Protein AF-A0A0P8WB10-F1 (afdb_monomer)

Mean predicted aligned error: 18.93 Å

Radius of gyration: 58.61 Å; Cα contacts (8 Å, |Δi|>4): 1096; chains: 1; bounding box: 105×63×207 Å

Structure (mmCIF, N/CA/C/O backbone):
data_AF-A0A0P8WB10-F1
#
_entry.id   AF-A0A0P8WB10-F1
#
loop_
_atom_site.group_PDB
_atom_site.id
_atom_site.type_symbol
_atom_site.label_atom_id
_atom_site.label_alt_id
_atom_site.label_comp_id
_atom_site.label_asym_id
_atom_site.label_entity_id
_atom_site.label_seq_id
_atom_site.pdbx_PDB_ins_code
_atom_site.Cartn_x
_atom_site.Cartn_y
_atom_site.Cartn_z
_atom_site.occupancy
_atom_site.B_iso_or_equiv
_atom_site.auth_seq_id
_atom_site.auth_comp_id
_atom_site.auth_asym_id
_atom_site.auth_atom_id
_atom_site.pdbx_PDB_model_num
ATOM 1 N N . MET A 1 1 ? 59.483 32.846 -120.858 1.00 85.56 1 MET A N 1
ATOM 2 C CA . MET A 1 1 ? 60.075 32.693 -119.509 1.00 85.56 1 MET A CA 1
ATOM 3 C C . MET A 1 1 ? 59.215 31.751 -118.687 1.00 85.56 1 MET A C 1
ATOM 5 O O . MET A 1 1 ? 58.001 31.918 -118.678 1.00 85.56 1 MET A O 1
ATOM 9 N N . GLN A 1 2 ? 59.822 30.761 -118.034 1.00 88.12 2 GLN A N 1
ATOM 10 C CA . GLN A 1 2 ? 59.150 29.814 -117.138 1.00 88.12 2 GLN A CA 1
ATOM 11 C C . GLN A 1 2 ? 59.311 30.225 -115.673 1.00 88.12 2 GLN A C 1
ATOM 13 O O . GLN A 1 2 ? 60.163 31.043 -115.342 1.00 88.12 2 GLN A O 1
ATOM 18 N N . THR A 1 3 ? 58.53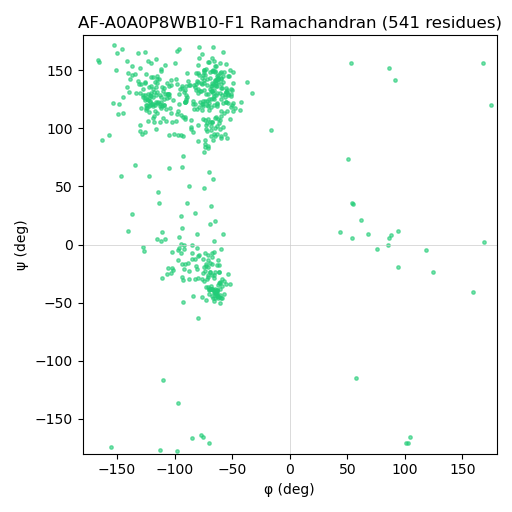5 29.619 -114.777 1.00 92.06 3 THR A N 1
ATOM 19 C CA . THR A 1 3 ? 58.682 29.778 -113.325 1.00 92.06 3 THR A CA 1
ATOM 20 C C . THR A 1 3 ? 59.005 28.441 -112.662 1.00 92.06 3 THR A C 1
ATOM 22 O O . THR A 1 3 ?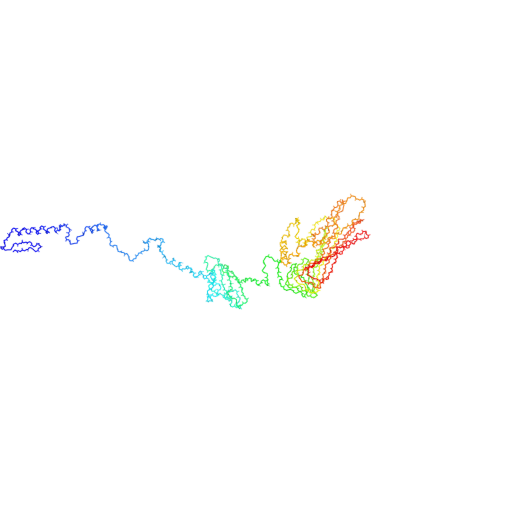 58.500 27.396 -113.074 1.00 92.06 3 THR A O 1
ATOM 25 N N . THR A 1 4 ? 59.833 28.443 -111.616 1.00 92.81 4 THR A N 1
ATOM 26 C CA . THR A 1 4 ? 60.085 27.232 -110.814 1.00 92.81 4 THR A CA 1
ATOM 27 C C . THR A 1 4 ? 58.832 26.800 -110.044 1.00 92.81 4 THR A C 1
ATOM 29 O O . THR A 1 4 ? 58.030 27.632 -109.633 1.00 92.81 4 THR A O 1
ATOM 32 N N . GLY A 1 5 ? 58.665 25.494 -109.811 1.00 91.81 5 GLY A N 1
ATOM 33 C CA . GLY A 1 5 ? 57.441 24.955 -109.200 1.00 91.81 5 GLY A CA 1
ATOM 34 C C . GLY A 1 5 ? 57.245 25.272 -107.712 1.00 91.81 5 GLY A C 1
ATOM 35 O O . GLY A 1 5 ? 56.110 25.308 -107.257 1.00 91.81 5 GLY A O 1
ATOM 36 N N . ASN A 1 6 ? 58.323 25.512 -106.954 1.00 89.81 6 ASN A N 1
ATOM 37 C CA . ASN A 1 6 ? 58.229 25.731 -105.503 1.00 89.81 6 ASN A CA 1
ATOM 38 C C . ASN A 1 6 ? 58.098 27.210 -105.132 1.00 89.81 6 ASN A C 1
ATOM 40 O O . ASN A 1 6 ? 57.243 27.562 -104.332 1.00 89.81 6 ASN A O 1
ATOM 44 N N . LEU A 1 7 ? 58.974 28.055 -105.683 1.00 92.38 7 LEU A N 1
ATOM 45 C CA . LEU A 1 7 ? 59.077 29.470 -105.311 1.00 92.38 7 LEU A CA 1
ATOM 46 C C . LEU A 1 7 ? 58.699 30.405 -106.467 1.00 92.38 7 LEU A C 1
ATOM 48 O O . LEU A 1 7 ? 58.862 31.608 -106.353 1.00 92.38 7 LEU A O 1
ATOM 52 N N . GLY A 1 8 ? 58.248 29.882 -107.612 1.00 91.75 8 GLY A N 1
ATOM 53 C CA . GLY A 1 8 ? 57.835 30.724 -108.738 1.00 91.75 8 GLY A CA 1
ATOM 54 C C . GLY A 1 8 ? 58.970 31.498 -109.417 1.00 91.75 8 GLY A C 1
ATOM 55 O O . GLY A 1 8 ? 58.693 32.327 -110.273 1.00 91.75 8 GLY A O 1
ATOM 56 N N . LEU A 1 9 ? 60.236 31.223 -109.078 1.00 93.69 9 LEU A N 1
ATOM 57 C CA . LEU A 1 9 ? 61.391 31.950 -109.617 1.00 93.69 9 LEU A CA 1
ATOM 58 C C . LEU A 1 9 ? 61.418 31.906 -111.147 1.00 93.69 9 LEU A C 1
ATOM 60 O O . LEU A 1 9 ? 61.344 30.822 -111.733 1.00 93.69 9 LEU A O 1
ATOM 64 N N . LYS A 1 10 ? 61.569 33.069 -111.773 1.00 92.75 10 LYS A N 1
ATOM 65 C CA . LYS A 1 10 ? 61.743 33.268 -113.207 1.00 92.75 10 LYS A CA 1
ATOM 66 C C . LYS A 1 10 ? 62.971 32.510 -113.712 1.00 92.75 10 LYS A C 1
ATOM 68 O O . LYS A 1 10 ? 64.093 32.731 -113.264 1.00 92.75 10 LYS A O 1
ATOM 73 N N . LYS A 1 11 ? 62.767 31.612 -114.667 1.00 90.69 11 LYS A N 1
ATOM 74 C CA . LYS A 1 11 ? 63.802 30.823 -115.332 1.00 90.69 11 LYS A CA 1
ATOM 75 C C . LYS A 1 11 ? 63.650 30.994 -116.849 1.00 90.69 11 LYS A C 1
ATOM 77 O O . LYS A 1 11 ? 62.553 30.769 -117.362 1.00 90.69 11 LYS A O 1
ATOM 82 N N . PRO A 1 12 ? 64.705 31.374 -117.585 1.00 89.19 12 PRO A N 1
ATOM 83 C CA . PRO A 1 12 ? 64.627 31.502 -119.040 1.00 89.19 12 PRO A CA 1
ATOM 84 C C . PRO A 1 12 ? 64.323 30.155 -119.715 1.00 89.19 12 PRO A C 1
ATOM 86 O O . PRO A 1 12 ? 64.797 29.107 -119.265 1.00 89.19 12 PRO A O 1
ATOM 89 N N . GLU A 1 13 ? 63.561 30.189 -120.809 1.00 87.12 13 GLU A N 1
ATOM 90 C CA . GLU A 1 13 ? 63.283 29.056 -121.691 1.00 87.12 13 GLU A CA 1
ATOM 91 C C . GLU A 1 13 ? 63.702 29.377 -123.134 1.00 87.12 13 GLU A C 1
ATOM 93 O O . GLU A 1 13 ? 63.339 30.404 -123.704 1.00 87.12 13 GLU A O 1
ATOM 98 N N . GLY A 1 14 ? 64.476 28.477 -123.747 1.00 83.94 14 GLY A N 1
ATOM 99 C CA . GLY A 1 14 ? 64.899 28.614 -125.140 1.00 83.94 14 GLY A CA 1
ATOM 100 C C . GLY A 1 14 ? 65.653 29.920 -125.406 1.00 83.94 14 GLY A C 1
ATOM 101 O O . GLY A 1 14 ? 66.755 30.117 -124.901 1.00 83.94 14 GLY A O 1
ATOM 102 N N . THR A 1 15 ? 65.063 30.786 -126.230 1.00 82.50 15 THR A N 1
ATOM 103 C CA . THR A 1 15 ? 65.636 32.068 -126.673 1.00 82.50 15 THR A CA 1
ATOM 104 C C . THR A 1 15 ? 65.221 33.268 -125.812 1.00 82.50 15 THR A C 1
ATOM 106 O O . THR A 1 15 ? 65.377 34.406 -126.250 1.00 82.50 15 THR A O 1
ATOM 109 N N . ASP A 1 16 ? 64.658 33.048 -124.622 1.00 85.50 16 ASP A N 1
ATOM 110 C CA . ASP A 1 16 ? 64.296 34.134 -123.706 1.00 85.50 16 ASP A CA 1
ATOM 111 C C . ASP A 1 16 ? 65.517 34.979 -123.296 1.00 85.50 16 ASP A C 1
ATOM 113 O O . ASP A 1 16 ? 66.561 34.452 -122.905 1.00 85.50 16 ASP A O 1
ATOM 117 N N . ILE A 1 17 ? 65.365 36.305 -123.322 1.00 82.25 17 ILE A N 1
ATOM 118 C CA . ILE A 1 17 ? 66.371 37.250 -122.823 1.00 82.25 17 ILE A CA 1
ATOM 119 C C . ILE A 1 17 ? 66.174 37.406 -121.312 1.00 82.25 17 ILE A C 1
ATOM 121 O O . ILE A 1 17 ? 65.108 37.832 -120.878 1.00 82.25 17 ILE A O 1
ATOM 125 N N . VAL A 1 18 ? 67.201 37.082 -120.521 1.00 85.50 18 VAL A N 1
ATOM 126 C CA . VAL A 1 18 ? 67.229 37.361 -119.075 1.00 85.50 18 VAL A CA 1
ATOM 127 C C . VAL A 1 18 ? 67.630 38.816 -118.876 1.00 85.50 18 VAL A C 1
ATOM 129 O O . VAL A 1 18 ? 68.745 39.196 -119.248 1.00 85.50 18 VAL A O 1
ATOM 132 N N . ASN A 1 19 ? 66.747 39.630 -118.302 1.00 88.81 19 ASN A N 1
ATOM 133 C CA . ASN A 1 19 ? 67.096 40.988 -117.898 1.00 88.81 19 ASN A CA 1
ATOM 134 C C . ASN A 1 19 ? 67.474 41.030 -116.400 1.00 88.81 19 ASN A C 1
ATOM 136 O O . ASN A 1 19 ? 67.306 40.059 -115.662 1.00 88.81 19 ASN A O 1
ATOM 140 N N . ILE A 1 20 ? 68.050 42.149 -115.951 1.00 92.81 20 ILE A N 1
ATOM 141 C CA . ILE A 1 20 ? 68.477 42.309 -114.550 1.00 92.81 20 ILE A CA 1
ATOM 142 C C . ILE A 1 20 ? 67.292 42.315 -113.573 1.00 92.81 20 ILE A C 1
ATOM 144 O O . ILE A 1 20 ? 67.432 41.890 -112.431 1.00 92.81 20 ILE A O 1
ATOM 148 N N . GLU A 1 21 ? 66.125 42.761 -114.033 1.00 91.81 21 GLU A N 1
ATOM 149 C CA . GLU A 1 21 ? 64.896 42.810 -113.244 1.00 91.81 21 GLU A CA 1
ATOM 150 C C . GLU A 1 21 ? 64.421 41.394 -112.900 1.00 91.81 21 GLU A C 1
ATOM 152 O O . GLU A 1 21 ? 64.116 41.115 -111.748 1.00 91.81 21 GLU A O 1
ATOM 157 N N . ASP A 1 22 ? 64.523 40.449 -113.837 1.00 90.81 22 ASP A N 1
ATOM 158 C CA . ASP A 1 22 ? 64.185 39.044 -113.605 1.00 90.81 22 ASP A CA 1
ATOM 159 C C . ASP A 1 22 ? 65.056 38.390 -112.521 1.00 90.81 22 ASP A C 1
ATOM 161 O O . ASP A 1 22 ? 64.596 37.507 -111.794 1.00 90.81 22 ASP A O 1
ATOM 165 N N . ILE A 1 23 ? 66.320 38.809 -112.405 1.00 92.56 23 ILE A N 1
ATOM 166 C CA . ILE A 1 23 ? 67.236 38.327 -111.363 1.00 92.56 23 ILE A CA 1
ATOM 167 C C . ILE A 1 23 ? 66.901 38.970 -110.019 1.00 92.56 23 ILE A C 1
ATOM 169 O O . ILE A 1 23 ? 66.857 38.262 -109.014 1.00 92.56 23 ILE A O 1
ATOM 173 N N . ASN A 1 24 ? 66.663 40.282 -110.000 1.00 94.94 24 ASN A N 1
ATOM 174 C CA . ASN A 1 24 ? 66.313 40.997 -108.776 1.00 94.94 24 ASN A CA 1
ATOM 175 C C . ASN A 1 24 ? 64.998 40.465 -108.189 1.00 94.94 24 ASN A C 1
ATOM 177 O O . ASN A 1 24 ? 64.976 40.108 -107.016 1.00 94.94 24 ASN A O 1
ATOM 181 N N . ASP A 1 25 ? 63.973 40.260 -109.020 1.00 94.19 25 ASP A N 1
ATOM 182 C CA . ASP A 1 25 ? 62.696 39.666 -108.603 1.00 94.19 25 ASP A CA 1
ATOM 183 C C . ASP A 1 25 ? 62.894 38.283 -107.962 1.00 94.19 25 ASP A C 1
ATOM 185 O O . ASP A 1 25 ? 62.299 37.954 -106.935 1.00 94.19 25 ASP A O 1
ATOM 189 N N . ASN A 1 26 ? 63.759 37.450 -108.549 1.00 95.06 26 ASN A N 1
ATOM 190 C CA . ASN A 1 26 ? 64.074 36.139 -107.986 1.00 95.06 26 ASN A CA 1
ATOM 191 C C . ASN A 1 26 ? 64.793 36.235 -106.643 1.00 95.06 26 ASN A C 1
ATOM 193 O O . ASN A 1 26 ? 64.539 35.418 -105.756 1.00 95.06 26 ASN A O 1
ATOM 197 N N . MET A 1 27 ? 65.710 37.191 -106.507 1.00 95.88 27 MET A N 1
ATOM 198 C CA . MET A 1 27 ? 66.437 37.406 -105.262 1.00 95.88 27 MET A CA 1
ATOM 199 C C . MET A 1 27 ? 65.517 37.926 -104.160 1.00 95.88 27 MET A C 1
ATOM 201 O O . MET A 1 27 ? 65.624 37.438 -103.038 1.00 95.88 27 MET A O 1
ATOM 205 N N . ASP A 1 28 ? 64.565 38.799 -104.483 1.00 95.56 28 ASP A N 1
ATOM 206 C CA . ASP A 1 28 ? 63.560 39.296 -103.537 1.00 95.56 28 ASP A CA 1
ATOM 207 C C . ASP A 1 28 ? 62.629 38.171 -103.054 1.00 95.56 28 ASP A C 1
ATOM 209 O O . ASP A 1 28 ? 62.321 38.060 -101.860 1.00 95.56 28 ASP A O 1
ATOM 213 N N . ILE A 1 29 ? 62.221 37.274 -103.963 1.00 95.31 29 ILE A N 1
ATOM 214 C CA . ILE A 1 29 ? 61.457 36.071 -103.598 1.00 95.31 29 ILE A CA 1
ATOM 215 C C . ILE A 1 29 ? 62.288 35.170 -102.678 1.00 95.31 29 ILE A C 1
ATOM 217 O O . ILE A 1 29 ? 61.784 34.683 -101.665 1.00 95.31 29 ILE A O 1
ATOM 221 N N . LEU A 1 30 ? 63.559 34.932 -103.009 1.00 94.12 30 LEU A N 1
ATOM 222 C CA . LEU A 1 30 ? 64.438 34.097 -102.191 1.00 94.12 30 LEU A CA 1
ATOM 223 C C . LEU A 1 30 ? 64.662 34.693 -100.795 1.00 94.12 30 LEU A C 1
ATOM 225 O O . LEU A 1 30 ? 64.560 33.955 -99.814 1.00 94.12 30 LEU A O 1
ATOM 229 N N . ASP A 1 31 ? 64.905 35.999 -100.697 1.00 94.69 31 ASP A N 1
ATOM 230 C CA . ASP A 1 31 ? 65.092 36.709 -99.425 1.00 94.69 31 ASP A CA 1
ATOM 231 C C . ASP A 1 31 ? 63.832 36.647 -98.546 1.00 94.69 31 ASP A C 1
ATOM 233 O O . ASP A 1 31 ? 63.912 36.471 -97.332 1.00 94.69 31 ASP A O 1
ATOM 237 N N . THR A 1 32 ? 62.649 36.667 -99.166 1.00 92.88 32 THR A N 1
ATOM 238 C CA . THR A 1 32 ? 61.365 36.526 -98.461 1.00 92.88 32 THR A CA 1
ATOM 239 C C . THR A 1 32 ? 61.107 35.098 -97.961 1.00 92.88 32 THR A C 1
ATOM 241 O O . THR A 1 32 ? 60.499 34.896 -96.904 1.00 92.88 32 THR A O 1
ATOM 244 N N . GLU A 1 33 ? 61.521 34.083 -98.720 1.00 92.06 33 GLU A N 1
ATOM 245 C CA . GLU A 1 33 ? 61.140 32.686 -98.473 1.00 92.06 33 GLU A CA 1
ATOM 246 C C . GLU A 1 33 ? 62.150 31.914 -97.612 1.00 92.06 33 GLU A C 1
ATOM 248 O O . GLU A 1 33 ? 61.759 31.003 -96.875 1.00 92.06 33 GLU A O 1
ATOM 253 N N . ILE A 1 34 ? 63.434 32.281 -97.642 1.00 90.62 34 ILE A N 1
ATOM 254 C CA . ILE A 1 34 ? 64.481 31.653 -96.817 1.00 90.62 34 ILE A CA 1
ATOM 255 C C . ILE A 1 34 ? 64.189 31.760 -95.305 1.00 90.62 34 ILE A C 1
ATOM 257 O O . ILE A 1 34 ? 64.254 30.726 -94.639 1.00 90.62 34 ILE A O 1
ATOM 261 N N . PRO A 1 35 ? 63.787 32.919 -94.740 1.00 86.88 35 PRO A N 1
ATOM 262 C CA . PRO A 1 35 ? 63.484 33.052 -93.309 1.00 86.88 35 PRO A CA 1
ATOM 263 C C . PRO A 1 35 ? 62.308 32.195 -92.823 1.00 86.88 35 PRO A C 1
ATOM 265 O O . PRO A 1 35 ? 62.158 31.975 -91.622 1.00 86.88 35 PRO A O 1
ATOM 268 N N . LYS A 1 36 ? 61.457 31.710 -93.739 1.00 84.19 36 LYS A N 1
ATOM 269 C CA . LYS A 1 36 ? 60.325 30.824 -93.419 1.00 84.19 36 LYS A CA 1
ATOM 270 C C . LYS A 1 36 ? 60.749 29.359 -93.290 1.00 84.19 36 LYS A C 1
ATOM 272 O O . LYS A 1 36 ? 59.957 28.529 -92.840 1.00 84.19 36 LYS A O 1
ATOM 277 N N . LYS A 1 37 ? 61.966 29.007 -93.715 1.00 84.38 37 LYS A N 1
ATOM 278 C CA . LYS A 1 37 ? 62.509 27.656 -93.564 1.00 84.38 37 LYS A CA 1
ATOM 279 C C . LYS A 1 37 ? 63.080 27.484 -92.162 1.00 84.38 37 LYS A C 1
ATOM 281 O O . LYS A 1 37 ? 63.801 28.331 -91.655 1.00 84.38 37 LYS A O 1
ATOM 286 N N . VAL A 1 38 ? 62.763 26.348 -91.554 1.00 80.31 38 VAL A N 1
ATOM 287 C CA . VAL A 1 38 ? 63.373 25.911 -90.297 1.00 80.31 38 VAL A CA 1
ATOM 288 C C . VAL A 1 38 ? 64.599 25.062 -90.626 1.00 80.31 38 VAL A C 1
ATOM 290 O O . VAL A 1 38 ? 64.523 24.169 -91.475 1.00 80.31 38 VAL A O 1
ATOM 293 N N . ASP A 1 39 ? 65.721 25.330 -89.957 1.00 80.81 39 ASP A N 1
ATOM 294 C CA . ASP A 1 39 ? 66.961 24.578 -90.147 1.00 80.81 39 ASP A CA 1
ATOM 295 C C . ASP A 1 39 ? 66.804 23.108 -89.749 1.00 80.81 39 ASP A C 1
ATOM 297 O O . ASP A 1 39 ? 66.272 22.759 -88.690 1.00 80.81 39 ASP A O 1
ATOM 301 N N . LYS A 1 40 ? 67.339 22.213 -90.585 1.00 80.06 40 LYS A N 1
ATOM 302 C CA . LYS A 1 40 ? 67.392 20.785 -90.271 1.00 80.06 40 LYS A CA 1
ATOM 303 C C . LYS A 1 40 ? 68.485 20.513 -89.241 1.00 80.06 40 LYS A C 1
ATOM 305 O O . LYS A 1 40 ? 69.665 20.693 -89.524 1.00 80.06 40 LYS A O 1
ATOM 310 N N . ILE A 1 41 ? 68.109 19.958 -88.092 1.00 75.62 41 ILE A N 1
ATOM 311 C CA . ILE A 1 41 ? 69.062 19.451 -87.096 1.00 75.62 41 ILE A CA 1
ATOM 312 C C . ILE A 1 41 ? 69.247 17.939 -87.293 1.00 75.62 41 ILE A C 1
ATOM 314 O O . ILE A 1 41 ? 68.273 17.187 -87.359 1.00 75.62 41 ILE A O 1
ATOM 318 N N . THR A 1 42 ? 70.497 17.470 -87.370 1.00 71.88 42 THR A N 1
ATOM 319 C CA . THR A 1 42 ? 70.835 16.040 -87.499 1.00 71.88 42 THR A CA 1
ATOM 320 C C . THR A 1 42 ? 70.178 15.210 -86.391 1.00 71.88 42 THR A C 1
ATOM 322 O O . THR A 1 42 ? 70.283 15.539 -85.212 1.00 71.88 42 THR A O 1
ATOM 325 N N . GLY A 1 43 ? 69.497 14.124 -86.770 1.00 72.19 43 GLY A N 1
ATOM 326 C CA . GLY A 1 43 ? 68.792 13.234 -85.838 1.00 72.19 43 GLY A CA 1
ATOM 327 C C . GLY A 1 43 ? 67.367 13.668 -85.472 1.00 72.19 43 GLY A C 1
ATOM 328 O O . GLY A 1 43 ? 66.704 12.952 -84.727 1.00 72.19 43 GLY A O 1
ATOM 329 N N . LYS A 1 44 ? 66.871 14.793 -86.006 1.00 68.75 44 LYS A N 1
ATOM 330 C CA . LYS A 1 44 ? 65.474 15.231 -85.857 1.00 68.75 44 LYS A CA 1
ATOM 331 C C . LYS A 1 44 ? 64.772 15.279 -87.217 1.00 68.75 44 LYS A C 1
ATOM 333 O O . LYS A 1 44 ? 65.370 15.676 -88.218 1.00 68.75 44 LYS A O 1
ATOM 338 N N . GLY A 1 45 ? 63.512 14.846 -87.265 1.00 68.88 45 GLY A N 1
ATOM 339 C CA . GLY A 1 45 ? 62.650 15.074 -88.428 1.00 68.88 45 GLY A CA 1
ATOM 340 C C . GLY A 1 45 ? 62.185 16.531 -88.462 1.00 68.88 45 GLY A C 1
ATOM 341 O O . GLY A 1 45 ? 61.982 17.110 -87.403 1.00 68.88 45 GLY A O 1
ATOM 342 N N . LEU A 1 46 ? 62.016 17.122 -89.651 1.00 70.50 46 LEU A N 1
ATOM 343 C CA . LEU A 1 46 ? 61.208 18.338 -89.786 1.00 70.50 46 LEU A CA 1
ATOM 344 C C . LEU A 1 46 ? 59.751 17.883 -89.798 1.00 70.50 46 LEU A C 1
ATOM 346 O O . LEU A 1 46 ? 59.306 17.316 -90.797 1.00 70.50 46 LEU A O 1
ATOM 350 N N . SER A 1 47 ? 59.043 18.054 -88.687 1.00 68.75 47 SER A N 1
ATOM 351 C CA . SER A 1 47 ? 57.611 17.764 -88.619 1.00 68.75 47 SER A CA 1
ATOM 352 C C . SER A 1 47 ? 56.835 19.062 -88.450 1.00 68.75 47 SER A C 1
ATOM 354 O O . SER A 1 47 ? 57.335 20.012 -87.857 1.00 68.75 47 SER A O 1
ATOM 356 N N . THR A 1 48 ? 55.600 19.104 -88.942 1.00 64.75 48 THR A N 1
ATOM 357 C CA . THR A 1 48 ? 54.664 20.206 -88.666 1.00 64.75 48 THR A CA 1
ATOM 358 C C . THR A 1 48 ? 54.223 20.236 -87.191 1.00 64.75 48 THR A C 1
ATOM 360 O O . THR A 1 48 ? 53.570 21.180 -86.770 1.00 64.75 48 THR A O 1
ATOM 363 N N . GLU A 1 49 ? 54.611 19.217 -86.416 1.00 62.06 49 GLU A N 1
ATOM 364 C CA . GLU A 1 49 ? 54.181 18.914 -85.048 1.00 62.06 49 GLU A CA 1
ATOM 365 C C . GLU A 1 49 ? 55.340 19.061 -84.041 1.00 62.06 49 GLU A C 1
ATOM 367 O O . GLU A 1 49 ? 55.473 18.288 -83.088 1.00 62.06 49 GLU A O 1
ATOM 372 N N . ASP A 1 50 ? 56.235 20.030 -84.259 1.00 72.75 50 ASP A N 1
ATOM 373 C CA . ASP A 1 50 ? 57.244 20.373 -83.259 1.00 72.75 50 ASP A CA 1
ATOM 374 C C . ASP A 1 50 ? 56.543 20.903 -82.001 1.00 72.75 50 ASP A C 1
ATOM 376 O O . ASP A 1 50 ? 55.818 21.897 -82.055 1.00 72.75 50 ASP A O 1
ATOM 380 N N . TYR A 1 51 ? 56.773 20.252 -80.852 1.00 72.69 51 TYR A N 1
ATOM 381 C CA . TYR A 1 51 ? 56.240 20.722 -79.574 1.00 72.69 51 TYR A CA 1
ATOM 382 C C . TYR A 1 51 ? 56.578 22.197 -79.374 1.00 72.69 51 TYR A C 1
ATOM 384 O O . TYR A 1 51 ? 57.751 22.593 -79.405 1.00 72.69 51 TYR A O 1
ATOM 392 N N . THR A 1 52 ? 55.560 22.999 -79.075 1.00 79.00 52 THR A N 1
ATOM 393 C CA . THR A 1 52 ? 55.769 24.371 -78.622 1.00 79.00 52 THR A CA 1
ATOM 394 C C . THR A 1 52 ? 56.685 24.372 -77.397 1.00 79.00 52 THR A C 1
ATOM 396 O O . THR A 1 52 ? 56.733 23.411 -76.623 1.00 79.00 52 THR A O 1
ATOM 399 N N . THR A 1 53 ? 57.390 25.477 -77.143 1.00 77.75 53 THR A N 1
ATOM 400 C CA . THR A 1 53 ? 58.200 25.629 -75.919 1.00 77.75 53 THR A CA 1
ATOM 401 C C . THR A 1 53 ? 57.383 25.321 -74.657 1.00 77.75 53 THR A C 1
ATOM 403 O O . THR A 1 53 ? 57.898 24.732 -73.709 1.00 77.75 53 THR A O 1
ATOM 406 N N . VAL A 1 54 ? 56.086 25.648 -74.663 1.00 77.94 54 VAL A N 1
ATOM 407 C CA . VAL A 1 54 ? 55.149 25.344 -73.573 1.00 77.94 54 VAL A CA 1
ATOM 408 C C . VAL A 1 54 ? 54.941 23.838 -73.408 1.00 77.94 54 VAL A C 1
ATOM 410 O O . VAL A 1 54 ? 55.044 23.328 -72.292 1.00 77.94 54 VAL A O 1
ATOM 413 N N . GLU A 1 55 ? 54.671 23.110 -74.488 1.00 84.50 55 GLU A N 1
ATOM 414 C CA . GLU A 1 55 ? 54.482 21.653 -74.445 1.00 84.50 55 GLU A CA 1
ATOM 415 C C . GLU A 1 55 ? 55.773 20.923 -74.101 1.00 84.50 55 GLU A C 1
ATOM 417 O O . GLU A 1 55 ? 55.758 19.990 -73.302 1.00 84.50 55 GLU A O 1
ATOM 422 N N . LYS A 1 56 ? 56.909 21.396 -74.615 1.00 82.06 56 LYS A N 1
ATOM 423 C CA . LYS A 1 56 ? 58.218 20.847 -74.273 1.00 82.06 56 LYS A CA 1
ATOM 424 C C . LYS A 1 56 ? 58.543 21.038 -72.793 1.00 82.06 56 LYS A C 1
ATOM 426 O O . LYS A 1 56 ? 59.057 20.114 -72.167 1.00 82.06 56 LYS A O 1
ATOM 431 N N . ASN A 1 57 ? 58.210 22.193 -72.214 1.00 83.00 57 ASN A N 1
ATOM 432 C CA . ASN A 1 57 ? 58.372 22.437 -70.779 1.00 83.00 57 ASN A CA 1
ATOM 433 C C . ASN A 1 57 ? 57.447 21.534 -69.952 1.00 83.00 57 ASN A C 1
ATOM 435 O O . ASN A 1 57 ? 57.899 20.954 -68.966 1.00 83.00 57 ASN A O 1
ATOM 439 N N . LYS A 1 58 ? 56.187 21.352 -70.378 1.00 84.19 58 LYS A N 1
ATOM 440 C CA . LYS A 1 58 ? 55.255 20.403 -69.743 1.00 84.19 58 LYS A CA 1
ATOM 441 C C . LYS A 1 58 ? 55.792 18.973 -69.792 1.00 84.19 58 LYS A C 1
ATOM 443 O O . LYS A 1 58 ? 55.804 18.306 -68.766 1.00 84.19 58 LYS A O 1
ATOM 448 N N . LEU A 1 59 ? 56.290 18.533 -70.947 1.00 84.69 59 LEU A N 1
ATOM 449 C CA . LEU A 1 59 ? 56.872 17.203 -71.130 1.00 84.69 59 LEU A CA 1
ATOM 450 C C . LEU A 1 59 ? 58.155 17.017 -70.308 1.00 84.69 59 LEU A C 1
ATOM 452 O O . LEU A 1 59 ? 58.362 15.959 -69.728 1.00 84.69 59 LEU A O 1
ATOM 456 N N . SER A 1 60 ? 58.988 18.055 -70.203 1.00 83.75 60 SER A N 1
ATOM 457 C CA . SER A 1 60 ? 60.229 18.013 -69.413 1.00 83.75 60 SER A CA 1
ATOM 458 C C . SER A 1 60 ? 59.966 17.948 -67.902 1.00 83.75 60 SER A C 1
ATOM 460 O O . SER A 1 60 ? 60.822 17.483 -67.157 1.00 83.75 60 SER A O 1
ATOM 462 N N . GLY A 1 61 ? 58.793 18.400 -67.443 1.00 83.81 61 GLY A N 1
ATOM 463 C CA . GLY A 1 61 ? 58.365 18.276 -66.047 1.00 83.81 61 GLY A CA 1
ATOM 464 C C . GLY A 1 61 ? 57.826 16.889 -65.677 1.00 83.81 61 GLY A C 1
ATOM 465 O O . GLY A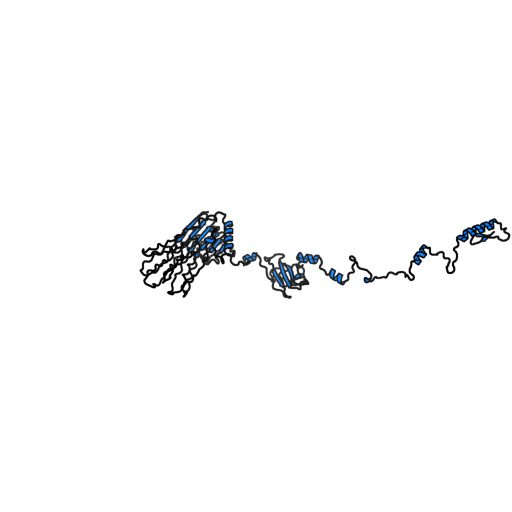 1 61 ? 57.617 16.615 -64.496 1.00 83.81 61 GLY A O 1
ATOM 466 N N . ILE A 1 62 ? 57.602 16.010 -66.658 1.00 85.50 62 ILE A N 1
ATOM 467 C CA . ILE A 1 62 ? 57.161 14.635 -66.423 1.00 85.50 62 ILE A CA 1
ATOM 468 C C . ILE A 1 62 ? 58.393 13.783 -66.093 1.00 85.50 62 ILE A C 1
ATOM 470 O O . ILE A 1 62 ? 59.331 13.686 -66.881 1.00 85.50 62 ILE A O 1
ATOM 474 N N . VAL A 1 63 ? 58.396 13.156 -64.913 1.00 83.88 63 VAL A N 1
ATOM 475 C CA . VAL A 1 63 ? 59.487 12.274 -64.468 1.00 83.88 63 VAL A CA 1
ATOM 476 C C . VAL A 1 63 ? 59.648 11.102 -65.442 1.00 83.88 63 VAL A C 1
ATOM 478 O O . VAL A 1 63 ? 58.664 10.512 -65.890 1.00 83.88 63 VAL A O 1
ATOM 481 N N . ALA A 1 64 ? 60.896 10.741 -65.756 1.00 78.56 64 ALA A N 1
ATOM 482 C CA . ALA A 1 64 ? 61.196 9.603 -66.618 1.00 78.56 64 ALA A CA 1
ATOM 483 C C . ALA A 1 64 ? 60.546 8.320 -66.068 1.00 78.56 64 ALA A C 1
ATOM 485 O O . ALA A 1 64 ? 60.788 7.934 -64.926 1.00 78.56 64 ALA A O 1
ATOM 486 N N . GLY A 1 65 ? 59.713 7.668 -66.884 1.00 74.44 65 GLY A N 1
ATOM 487 C CA . GLY A 1 65 ? 58.958 6.480 -66.478 1.00 74.44 65 GLY A CA 1
ATOM 488 C C . GLY A 1 65 ? 57.597 6.763 -65.836 1.00 74.44 65 GLY A C 1
ATOM 489 O O . GLY A 1 65 ? 56.967 5.819 -65.361 1.00 74.44 65 GLY A O 1
ATOM 490 N N . ALA A 1 66 ? 57.116 8.013 -65.840 1.00 82.38 66 ALA A N 1
ATOM 491 C CA . ALA A 1 66 ? 55.732 8.309 -65.486 1.00 82.38 66 ALA A CA 1
ATOM 492 C C . ALA A 1 66 ? 54.785 7.474 -66.362 1.00 82.38 66 ALA A C 1
ATOM 494 O O . ALA A 1 66 ? 54.737 7.605 -67.586 1.00 82.38 66 ALA A O 1
ATOM 495 N N . ASN A 1 67 ? 54.055 6.577 -65.716 1.00 74.62 67 ASN A N 1
ATOM 496 C CA . ASN A 1 67 ? 53.035 5.748 -66.327 1.00 74.62 67 ASN A CA 1
ATOM 497 C C . ASN A 1 67 ? 51.730 6.543 -66.444 1.00 74.62 67 ASN A C 1
ATOM 499 O O . ASN A 1 67 ? 51.413 7.379 -65.599 1.00 74.62 67 ASN A O 1
ATOM 503 N N . ASN A 1 68 ? 50.949 6.273 -67.492 1.00 78.06 68 ASN A N 1
ATOM 504 C CA . ASN A 1 68 ? 49.573 6.751 -67.551 1.00 78.06 68 ASN A CA 1
ATOM 505 C C . ASN A 1 68 ? 48.818 6.126 -66.369 1.00 78.06 68 ASN A C 1
ATOM 507 O O . ASN A 1 68 ? 48.557 4.920 -66.384 1.00 78.06 68 ASN A O 1
ATOM 511 N N . TYR A 1 69 ? 48.542 6.909 -65.321 1.00 80.88 69 TYR A N 1
ATOM 512 C CA . TYR A 1 69 ? 47.853 6.410 -64.136 1.00 80.88 69 TYR A CA 1
ATOM 513 C C . TYR A 1 69 ? 46.477 5.889 -64.552 1.00 80.88 69 TYR A C 1
ATOM 515 O O . TYR A 1 69 ? 45.571 6.650 -64.887 1.00 80.88 69 TYR A O 1
ATOM 523 N N . THR A 1 70 ? 46.334 4.568 -64.559 1.00 80.62 70 THR A N 1
ATOM 524 C CA . THR A 1 70 ? 45.066 3.900 -64.825 1.00 80.62 70 THR A CA 1
ATOM 525 C C . THR A 1 70 ? 44.400 3.670 -63.482 1.00 80.62 70 THR A C 1
ATOM 527 O O . THR A 1 70 ? 44.883 2.898 -62.655 1.00 80.62 70 THR A O 1
ATOM 530 N N . HIS A 1 71 ? 43.319 4.406 -63.239 1.00 84.19 71 HIS A N 1
ATOM 531 C CA . HIS A 1 71 ? 42.583 4.327 -61.986 1.00 84.19 71 HIS A CA 1
ATOM 532 C C . HIS A 1 71 ? 42.051 2.897 -61.779 1.00 84.19 71 HIS A C 1
ATOM 534 O O . HIS A 1 71 ? 41.433 2.346 -62.696 1.00 84.19 71 HIS A O 1
ATOM 540 N N . PRO A 1 72 ? 42.260 2.279 -60.604 1.00 86.94 72 PRO A N 1
ATOM 541 C CA . PRO A 1 72 ? 41.786 0.925 -60.362 1.00 86.94 72 PRO A CA 1
ATOM 542 C C . PRO A 1 72 ? 40.254 0.889 -60.338 1.00 86.94 72 PRO A C 1
ATOM 544 O O . PRO A 1 72 ? 39.592 1.855 -59.960 1.00 86.94 72 PRO A O 1
ATOM 547 N N . THR A 1 73 ? 39.666 -0.241 -60.726 1.00 91.38 73 THR A N 1
ATOM 548 C CA . THR A 1 73 ? 38.204 -0.429 -60.712 1.00 91.38 73 THR A CA 1
ATOM 549 C C . THR A 1 73 ? 37.638 -0.418 -59.289 1.00 91.38 73 THR A C 1
ATOM 551 O O . THR A 1 73 ? 36.485 -0.051 -59.077 1.00 91.38 73 THR A O 1
ATOM 554 N N . ASN A 1 74 ? 38.462 -0.780 -58.300 1.00 88.19 74 ASN A N 1
ATOM 555 C CA . ASN A 1 74 ? 38.108 -0.806 -56.889 1.00 88.19 74 ASN A CA 1
ATOM 556 C C . ASN A 1 74 ? 39.256 -0.253 -56.045 1.00 88.19 74 ASN A C 1
ATOM 558 O O . ASN A 1 74 ? 40.425 -0.535 -56.303 1.00 88.19 74 ASN A O 1
ATOM 562 N N . HIS A 1 75 ? 38.900 0.475 -54.992 1.00 85.69 75 HIS A N 1
ATOM 563 C CA . HIS A 1 75 ? 39.832 0.942 -53.974 1.00 85.69 75 HIS A CA 1
ATOM 564 C C . HIS A 1 75 ? 39.639 0.130 -52.694 1.00 85.69 75 HIS A C 1
ATOM 566 O O . HIS A 1 75 ? 38.509 0.069 -52.201 1.00 85.69 75 HIS A O 1
ATOM 572 N N . PRO A 1 76 ? 40.690 -0.489 -52.128 1.00 87.75 76 PRO A N 1
ATOM 573 C CA . PRO A 1 76 ? 40.564 -1.104 -50.817 1.00 87.75 76 PRO A CA 1
ATOM 574 C C . PRO A 1 76 ? 40.354 -0.004 -49.761 1.00 87.75 76 PRO A C 1
ATOM 576 O O . PRO A 1 76 ? 41.073 0.995 -49.792 1.00 87.75 76 PRO A O 1
ATOM 579 N N . PRO A 1 77 ? 39.427 -0.163 -48.794 1.00 86.31 77 PRO A N 1
ATOM 580 C CA . PRO A 1 77 ? 39.131 0.876 -47.798 1.00 86.31 77 PRO A CA 1
ATOM 581 C C . PRO A 1 77 ? 40.353 1.386 -47.019 1.00 86.31 77 PRO A C 1
ATOM 583 O O . PRO A 1 77 ? 40.367 2.527 -46.572 1.00 86.31 77 PRO A O 1
ATOM 586 N N . SER A 1 78 ? 41.405 0.571 -46.895 1.00 86.88 78 SER A N 1
ATOM 587 C CA . SER A 1 78 ? 42.652 0.902 -46.199 1.00 86.88 78 SER A CA 1
ATOM 588 C C . SER A 1 78 ? 43.421 2.092 -46.781 1.00 86.88 78 SER A C 1
ATOM 590 O O . SER A 1 78 ? 44.290 2.622 -46.095 1.00 86.88 78 SER A O 1
ATOM 592 N N . ILE A 1 79 ? 43.150 2.510 -48.024 1.00 89.06 79 ILE A N 1
ATOM 593 C CA . ILE A 1 79 ? 43.830 3.669 -48.634 1.00 89.06 79 ILE A CA 1
ATOM 594 C C . ILE A 1 79 ? 43.171 5.003 -48.271 1.00 89.06 79 ILE A C 1
ATOM 596 O O . ILE A 1 79 ? 43.726 6.060 -48.559 1.00 89.06 79 ILE A O 1
ATOM 600 N N . ILE A 1 80 ? 41.970 4.963 -47.689 1.00 88.88 80 ILE A N 1
ATOM 601 C CA . ILE A 1 80 ? 41.199 6.154 -47.350 1.00 88.88 80 ILE A CA 1
ATOM 602 C C . ILE A 1 80 ? 41.429 6.458 -45.869 1.00 88.88 80 ILE A C 1
ATOM 604 O O . ILE A 1 80 ? 40.993 5.717 -44.985 1.00 88.88 80 ILE A O 1
ATOM 608 N N . SER A 1 81 ? 42.103 7.574 -45.593 1.00 90.56 81 SER A N 1
ATOM 609 C CA . SER A 1 81 ? 42.235 8.108 -44.236 1.00 90.56 81 SER A CA 1
ATOM 610 C C . SER A 1 81 ? 40.869 8.545 -43.713 1.00 90.56 81 SER A C 1
ATOM 612 O O . SER A 1 81 ? 40.228 9.418 -44.290 1.00 90.56 81 SER A O 1
ATOM 614 N N . GLN A 1 82 ? 40.427 7.946 -42.612 1.00 92.19 82 GLN A N 1
ATOM 615 C CA . GLN A 1 82 ? 39.150 8.278 -41.988 1.00 92.19 82 GLN A CA 1
ATOM 616 C C . GLN A 1 82 ? 39.264 9.535 -41.116 1.00 92.19 82 GLN A C 1
ATOM 618 O O . GLN A 1 82 ? 40.192 9.652 -40.309 1.00 92.19 82 GLN A O 1
ATOM 623 N N . ASP A 1 83 ? 38.271 10.417 -41.187 1.00 90.69 83 ASP A N 1
ATOM 624 C CA . ASP A 1 83 ? 38.180 11.629 -40.367 1.00 90.69 83 ASP A CA 1
ATOM 625 C C . ASP A 1 83 ? 36.999 11.557 -39.376 1.00 90.69 83 ASP A C 1
ATOM 627 O O . ASP A 1 83 ? 36.342 10.525 -39.236 1.00 90.69 83 ASP A O 1
ATOM 631 N N . ALA A 1 84 ? 36.764 12.630 -38.614 1.00 93.00 84 ALA A N 1
ATOM 632 C CA . ALA A 1 84 ? 35.695 12.670 -37.614 1.00 93.00 84 ALA A CA 1
ATOM 633 C C . ALA A 1 84 ? 34.276 12.572 -38.212 1.00 93.00 84 ALA A C 1
ATOM 635 O O . ALA A 1 84 ? 33.364 12.138 -37.513 1.00 93.00 84 ALA A O 1
ATOM 636 N N . ASN A 1 85 ? 34.101 12.939 -39.482 1.00 88.50 85 ASN A N 1
ATOM 637 C CA . ASN A 1 85 ? 32.819 12.971 -40.183 1.00 88.50 85 ASN A CA 1
ATOM 638 C C . ASN A 1 85 ? 32.626 11.762 -41.119 1.00 88.50 85 ASN A C 1
ATOM 640 O O . ASN A 1 85 ? 31.492 11.439 -41.462 1.00 88.50 85 ASN A O 1
ATOM 644 N N . ASN A 1 86 ? 33.708 11.080 -41.509 1.00 88.44 86 ASN A N 1
ATOM 645 C CA . ASN A 1 86 ? 33.711 9.970 -42.459 1.00 88.44 86 ASN A CA 1
ATOM 646 C C . ASN A 1 86 ? 34.441 8.755 -41.865 1.00 88.44 86 ASN A C 1
ATOM 648 O O . ASN A 1 86 ? 35.668 8.630 -41.949 1.00 88.44 86 ASN A O 1
ATOM 652 N N . ARG A 1 87 ? 33.668 7.846 -41.262 1.00 90.81 87 ARG A N 1
ATOM 653 C CA . ARG A 1 87 ? 34.147 6.578 -40.694 1.00 90.81 87 ARG A CA 1
ATOM 654 C C . ARG A 1 87 ? 33.587 5.390 -41.476 1.00 90.81 87 ARG A C 1
ATOM 656 O O . ARG A 1 87 ? 32.426 5.402 -41.877 1.00 90.81 87 ARG A O 1
ATOM 663 N N . PHE A 1 88 ? 34.394 4.352 -41.665 1.00 91.06 88 PHE A N 1
ATOM 664 C CA . PHE A 1 88 ? 33.915 3.070 -42.175 1.00 91.06 88 PHE A CA 1
ATOM 665 C C . PHE A 1 88 ? 33.185 2.309 -41.071 1.00 91.06 88 PHE A C 1
ATOM 667 O O . PHE A 1 88 ? 33.590 2.357 -39.914 1.00 91.06 88 PHE A O 1
ATOM 674 N N . VAL A 1 89 ? 32.122 1.600 -41.444 1.00 91.56 89 VAL A N 1
ATOM 675 C CA . VAL A 1 89 ? 31.306 0.803 -40.522 1.00 91.56 89 VAL A CA 1
ATOM 676 C C . VAL A 1 89 ? 31.233 -0.622 -41.043 1.00 91.56 89 VAL A C 1
ATOM 678 O O . VAL A 1 89 ? 30.895 -0.856 -42.209 1.00 91.56 89 VAL A O 1
ATOM 681 N N . THR A 1 90 ? 31.534 -1.573 -40.174 1.00 91.50 90 THR A N 1
ATOM 682 C CA . THR A 1 90 ? 31.452 -3.008 -40.454 1.00 91.50 90 THR A CA 1
ATOM 683 C C . THR A 1 90 ? 30.011 -3.515 -40.379 1.00 91.50 90 THR A C 1
ATOM 685 O O . THR A 1 90 ? 29.145 -2.912 -39.745 1.00 91.50 90 THR A O 1
ATOM 688 N N . ASP A 1 91 ? 29.728 -4.669 -40.985 1.00 93.94 91 ASP A N 1
ATOM 689 C CA . ASP A 1 91 ? 28.386 -5.262 -40.901 1.00 93.94 91 ASP A CA 1
ATOM 690 C C . ASP A 1 91 ? 28.037 -5.736 -39.480 1.00 93.94 91 ASP A C 1
ATOM 692 O O . ASP A 1 91 ? 26.866 -5.723 -39.096 1.00 93.94 91 ASP A O 1
ATOM 696 N N . ALA A 1 92 ? 29.041 -6.067 -38.660 1.00 92.31 92 ALA A N 1
ATOM 697 C CA . ALA A 1 92 ? 28.856 -6.356 -37.239 1.00 92.31 92 ALA A CA 1
ATOM 698 C C . ALA A 1 92 ? 28.366 -5.117 -36.470 1.00 92.31 92 ALA A C 1
ATOM 700 O O . ALA A 1 92 ? 27.396 -5.202 -35.717 1.00 92.31 92 ALA A O 1
ATOM 701 N N . GLU A 1 93 ? 28.975 -3.950 -36.706 1.00 94.81 93 GLU A N 1
ATOM 702 C CA . GLU A 1 93 ? 28.536 -2.683 -36.105 1.00 94.81 93 GLU A CA 1
ATOM 703 C C . GLU A 1 93 ? 27.142 -2.280 -36.591 1.00 94.81 93 GLU A C 1
ATOM 705 O O . GLU A 1 93 ? 26.304 -1.900 -35.773 1.00 94.81 93 GLU A O 1
ATOM 710 N N . LYS A 1 94 ? 26.846 -2.441 -37.890 1.00 92.81 94 LYS A N 1
ATOM 711 C CA . LYS A 1 94 ? 25.495 -2.200 -38.429 1.00 92.81 94 LYS A CA 1
ATOM 712 C C . LYS A 1 94 ? 24.460 -3.110 -37.777 1.00 92.81 94 LYS A C 1
ATOM 714 O O . LYS A 1 94 ? 23.390 -2.641 -37.401 1.00 92.81 94 LYS A O 1
ATOM 719 N N . THR A 1 95 ? 24.777 -4.393 -37.610 1.00 89.44 95 THR A N 1
ATOM 720 C CA . THR A 1 95 ? 23.891 -5.355 -36.940 1.00 89.44 95 THR A CA 1
ATOM 721 C C . THR A 1 95 ? 23.651 -4.947 -35.488 1.00 89.44 95 THR A C 1
ATOM 723 O O . THR A 1 95 ? 22.507 -4.924 -35.040 1.00 89.44 95 THR A O 1
ATOM 726 N N . ALA A 1 96 ? 24.701 -4.542 -34.769 1.00 86.88 96 ALA A N 1
ATOM 727 C CA . ALA A 1 96 ? 24.580 -4.059 -33.397 1.00 86.88 96 ALA A CA 1
ATOM 728 C C . ALA A 1 96 ? 23.747 -2.768 -33.294 1.00 86.88 96 ALA A C 1
ATOM 730 O O . ALA A 1 96 ? 22.941 -2.638 -32.375 1.00 86.88 96 ALA A O 1
ATOM 731 N N . TRP A 1 97 ? 23.907 -1.815 -34.220 1.00 89.38 97 TRP A N 1
ATOM 732 C CA . TRP A 1 97 ? 23.112 -0.581 -34.251 1.00 89.38 97 TRP A CA 1
ATOM 733 C C . TRP A 1 97 ? 21.646 -0.844 -34.579 1.00 89.38 97 TRP A C 1
ATOM 735 O O . TRP A 1 97 ? 20.776 -0.331 -33.880 1.00 89.38 97 TRP A O 1
ATOM 745 N N . ASN A 1 98 ? 21.378 -1.687 -35.575 1.00 84.31 98 ASN A N 1
ATOM 746 C CA . ASN A 1 98 ? 20.020 -2.069 -35.963 1.00 84.31 98 ASN A CA 1
ATOM 747 C C . ASN A 1 98 ? 19.332 -2.944 -34.904 1.00 84.31 98 ASN A C 1
ATOM 749 O O . ASN A 1 98 ? 18.108 -2.971 -34.834 1.00 84.31 98 ASN A O 1
ATOM 753 N N . GLY A 1 99 ? 20.108 -3.640 -34.068 1.00 78.38 99 GLY A N 1
ATOM 754 C CA . GLY A 1 99 ? 19.608 -4.398 -32.923 1.00 78.38 99 GLY A CA 1
ATOM 755 C C . GLY A 1 99 ? 19.276 -3.548 -31.692 1.00 78.38 99 GLY A C 1
ATOM 756 O O . GLY A 1 99 ? 18.692 -4.070 -30.742 1.00 78.38 99 GLY A O 1
ATOM 757 N N . LYS A 1 100 ? 19.625 -2.251 -31.664 1.00 81.19 100 LYS A N 1
ATOM 758 C CA . LYS A 1 100 ? 19.207 -1.362 -30.569 1.00 81.19 100 LYS A CA 1
ATOM 759 C C . LYS A 1 100 ? 17.692 -1.162 -30.624 1.00 81.19 100 LYS A C 1
ATOM 761 O O . LYS A 1 100 ? 17.119 -0.998 -31.696 1.00 81.19 100 LYS A O 1
ATOM 766 N N . ALA A 1 101 ? 17.044 -1.164 -29.459 1.00 69.12 101 ALA A N 1
ATOM 767 C CA . ALA A 1 101 ? 15.597 -0.993 -29.367 1.00 69.12 101 ALA A CA 1
ATOM 768 C C . ALA A 1 101 ? 15.141 0.298 -30.073 1.00 69.12 101 ALA A C 1
ATOM 770 O O . ALA A 1 101 ? 15.719 1.365 -29.862 1.00 69.12 101 ALA A O 1
ATOM 771 N N . THR A 1 102 ? 14.095 0.198 -30.898 1.00 74.50 102 THR A N 1
ATOM 772 C CA . THR A 1 102 ? 13.463 1.362 -31.529 1.00 74.50 102 THR A CA 1
ATOM 773 C C . THR A 1 102 ? 12.829 2.260 -30.465 1.00 74.50 102 THR A C 1
ATOM 775 O O . THR A 1 102 ? 12.435 1.792 -29.395 1.00 74.50 102 THR A O 1
ATOM 778 N N . LEU A 1 103 ? 12.698 3.559 -30.755 1.00 68.44 103 LEU A N 1
ATOM 779 C CA . LEU A 1 103 ? 12.045 4.511 -29.847 1.00 68.44 103 LEU A CA 1
ATOM 780 C C . LEU A 1 103 ? 10.620 4.065 -29.483 1.00 68.44 103 LEU A C 1
ATOM 782 O O . LEU A 1 103 ? 10.192 4.245 -28.350 1.00 68.44 103 LEU A O 1
ATOM 786 N N . GLU A 1 104 ? 9.926 3.429 -30.425 1.00 66.50 104 GLU A N 1
ATOM 787 C CA . GLU A 1 104 ? 8.612 2.826 -30.218 1.00 66.50 104 GLU A CA 1
ATOM 788 C C . GLU A 1 104 ? 8.660 1.729 -29.142 1.00 66.50 104 GLU A C 1
ATOM 790 O O . GLU A 1 104 ? 7.946 1.825 -28.150 1.00 66.50 104 GLU A O 1
ATOM 795 N N . ASN A 1 105 ? 9.594 0.774 -29.232 1.00 66.44 105 ASN A N 1
ATOM 796 C CA . ASN A 1 105 ? 9.771 -0.266 -28.211 1.00 66.44 105 ASN A CA 1
ATOM 797 C C . ASN A 1 105 ? 10.120 0.301 -26.826 1.00 66.44 105 ASN A C 1
ATOM 799 O O . ASN A 1 105 ? 9.745 -0.285 -25.809 1.00 66.44 105 ASN A O 1
ATOM 803 N N . VAL A 1 106 ? 10.849 1.420 -26.772 1.00 68.88 106 VAL A N 1
ATOM 804 C CA . VAL A 1 106 ? 11.174 2.105 -25.512 1.00 68.88 106 VAL A CA 1
ATOM 805 C C . VAL A 1 106 ? 9.937 2.800 -24.949 1.00 68.88 106 VAL A C 1
ATOM 807 O O . VAL A 1 106 ? 9.625 2.623 -23.775 1.00 68.88 106 VAL A O 1
ATOM 810 N N . LEU A 1 107 ? 9.203 3.546 -25.776 1.00 66.56 107 LEU A N 1
ATOM 811 C CA . LEU A 1 107 ? 8.028 4.306 -25.355 1.00 66.56 107 LEU A CA 1
ATOM 812 C C . LEU A 1 107 ? 6.904 3.382 -24.863 1.00 66.56 107 LEU A C 1
ATOM 814 O O . LEU A 1 107 ? 6.316 3.625 -23.810 1.00 66.56 107 LEU A O 1
ATOM 818 N N . MET A 1 108 ? 6.678 2.265 -25.557 1.00 67.50 108 MET A N 1
ATOM 819 C CA . MET A 1 108 ? 5.671 1.263 -25.191 1.00 67.50 108 MET A CA 1
ATOM 820 C C . MET A 1 108 ? 5.902 0.670 -23.788 1.00 67.50 108 MET A C 1
ATOM 822 O O . MET A 1 108 ? 4.947 0.455 -23.046 1.00 67.50 108 MET A O 1
ATOM 826 N N . ARG A 1 109 ? 7.159 0.484 -23.362 1.00 69.50 109 ARG A N 1
ATOM 827 C CA . ARG A 1 109 ? 7.484 -0.066 -22.030 1.00 69.50 109 ARG A CA 1
ATOM 828 C C . ARG A 1 109 ? 7.226 0.901 -20.874 1.00 69.50 109 ARG A C 1
ATOM 830 O O . ARG A 1 109 ? 7.147 0.455 -19.732 1.00 69.50 109 ARG A O 1
ATOM 837 N N . PHE A 1 110 ? 7.084 2.199 -21.145 1.00 70.44 110 PHE A N 1
ATOM 838 C CA . PHE A 1 110 ? 6.754 3.206 -20.131 1.00 70.44 110 PHE A CA 1
ATOM 839 C C . PHE A 1 110 ? 5.285 3.650 -20.179 1.00 70.44 110 PHE A C 1
ATOM 841 O O . PHE A 1 110 ? 4.765 4.094 -19.158 1.00 70.44 110 PHE A O 1
ATOM 848 N N . SER A 1 111 ? 4.612 3.523 -21.328 1.00 71.25 111 SER A N 1
ATOM 849 C CA . SER A 1 111 ? 3.253 4.049 -21.543 1.00 71.25 111 SER A CA 1
ATOM 850 C C . SER A 1 111 ? 2.111 3.034 -21.366 1.00 71.25 111 SER A C 1
ATOM 852 O O . SER A 1 111 ? 0.952 3.441 -21.404 1.00 71.25 111 SER A O 1
ATOM 854 N N . GLY A 1 112 ? 2.402 1.748 -21.133 1.00 72.44 112 GLY A N 1
ATOM 855 C CA . GLY A 1 112 ? 1.395 0.705 -20.876 1.00 72.44 112 GLY A CA 1
ATOM 856 C C . GLY A 1 112 ? 1.116 -0.217 -22.075 1.00 72.44 112 GLY A C 1
ATOM 857 O O . GLY A 1 112 ? 1.828 -0.197 -23.074 1.00 72.44 112 GLY A O 1
ATOM 858 N N . ALA A 1 113 ? 0.082 -1.058 -21.964 1.00 79.62 113 ALA A N 1
ATOM 859 C CA . ALA A 1 113 ? -0.245 -2.076 -22.972 1.00 79.62 113 ALA A CA 1
ATOM 860 C C . ALA A 1 113 ? -0.951 -1.480 -24.208 1.00 79.62 113 ALA A C 1
ATOM 862 O O . ALA A 1 113 ? -1.851 -0.654 -24.059 1.00 79.62 113 ALA A O 1
ATOM 863 N N . LEU A 1 114 ? -0.602 -1.939 -25.420 1.00 76.88 114 LEU A N 1
ATOM 864 C CA . LEU A 1 114 ? -1.188 -1.454 -26.687 1.00 76.88 114 LEU A CA 1
ATOM 865 C C . LEU A 1 114 ? -2.250 -2.375 -27.277 1.00 76.88 114 LEU A C 1
ATOM 867 O O . LEU A 1 114 ? -3.046 -1.938 -28.105 1.00 76.88 114 LEU A O 1
ATOM 871 N N . ASN A 1 115 ? -2.245 -3.654 -26.909 1.00 77.38 115 ASN A N 1
ATOM 872 C CA . ASN A 1 115 ? -3.172 -4.634 -27.461 1.00 77.38 115 ASN A CA 1
ATOM 873 C C . ASN A 1 115 ? -3.571 -5.696 -26.427 1.00 77.38 115 ASN A C 1
ATOM 875 O O . ASN A 1 115 ? -2.984 -5.807 -25.352 1.00 77.38 115 ASN A O 1
ATOM 879 N N . THR A 1 116 ? -4.594 -6.474 -26.774 1.00 80.62 116 THR A N 1
ATOM 880 C CA . THR A 1 116 ? -5.121 -7.606 -25.991 1.00 80.62 116 THR A CA 1
ATOM 881 C C . THR A 1 116 ? -4.863 -8.960 -26.665 1.00 80.62 116 THR A C 1
ATOM 883 O O . THR A 1 116 ? -5.319 -9.987 -26.174 1.00 80.62 116 THR A O 1
ATOM 886 N N . THR A 1 117 ? -4.168 -8.980 -27.808 1.00 76.31 117 THR A N 1
ATOM 887 C CA . THR A 1 117 ? -4.063 -10.142 -28.713 1.00 76.31 117 THR A CA 1
ATOM 888 C C . THR A 1 117 ? -2.667 -10.777 -28.760 1.00 76.31 117 THR A C 1
ATOM 890 O O . THR A 1 117 ? -2.405 -11.610 -29.625 1.00 76.31 117 THR A O 1
ATOM 893 N N . GLY A 1 118 ? -1.765 -10.398 -27.849 1.00 79.31 118 GLY A N 1
ATOM 894 C CA . GLY A 1 118 ? -0.418 -10.965 -27.725 1.00 79.31 118 GLY A CA 1
ATOM 895 C C . GLY A 1 118 ? -0.329 -12.250 -26.887 1.00 79.31 118 GLY A C 1
ATOM 896 O O . GLY A 1 118 ? -1.329 -12.891 -26.566 1.00 79.31 118 GLY A O 1
ATOM 897 N N . THR A 1 119 ? 0.898 -12.640 -26.524 1.00 87.25 119 THR A N 1
ATOM 898 C CA . THR A 1 119 ? 1.159 -13.831 -25.700 1.00 87.25 119 THR A CA 1
ATOM 899 C C . THR A 1 119 ? 0.539 -13.690 -24.309 1.00 87.25 119 THR A C 1
ATOM 901 O O . THR A 1 119 ? 0.911 -12.792 -23.556 1.00 87.25 119 THR A O 1
ATOM 904 N N . LEU A 1 120 ? -0.358 -14.615 -23.948 1.00 87.50 120 LEU A N 1
ATOM 905 C CA . LEU A 1 120 ? -1.119 -14.576 -22.690 1.00 87.50 120 LEU A CA 1
ATOM 906 C C . LEU A 1 120 ? -0.389 -15.181 -21.474 1.00 87.50 120 LEU A C 1
ATOM 908 O O . LEU A 1 120 ? -0.885 -15.075 -20.357 1.00 87.50 120 LEU A O 1
ATOM 912 N N . ASP A 1 121 ? 0.772 -15.816 -21.658 1.00 91.06 121 ASP A N 1
ATOM 913 C CA . ASP A 1 121 ? 1.577 -16.332 -20.543 1.00 91.06 121 ASP A CA 1
ATOM 914 C C . ASP A 1 121 ? 2.299 -15.190 -19.818 1.00 91.06 121 ASP A C 1
ATOM 916 O O . ASP A 1 121 ? 3.145 -14.495 -20.392 1.00 91.06 121 ASP A O 1
ATOM 920 N N . TRP A 1 122 ? 1.999 -15.025 -18.532 1.00 92.75 122 TRP A N 1
ATOM 921 C CA . TRP A 1 122 ? 2.610 -14.014 -17.669 1.00 92.75 122 TRP A CA 1
ATOM 922 C C . TRP A 1 122 ? 4.128 -14.180 -17.508 1.00 92.75 122 TRP A C 1
ATOM 924 O O . TRP A 1 122 ? 4.818 -13.200 -17.214 1.00 92.75 122 TRP A O 1
ATOM 934 N N . ASN A 1 123 ? 4.654 -15.391 -17.717 1.00 92.44 123 ASN A N 1
ATOM 935 C CA . ASN A 1 123 ? 6.082 -15.705 -17.610 1.00 92.44 123 ASN A CA 1
ATOM 936 C C . ASN A 1 123 ? 6.835 -15.576 -18.941 1.00 92.44 123 ASN A C 1
ATOM 938 O O . ASN A 1 123 ? 8.055 -15.755 -18.967 1.00 92.44 123 ASN A O 1
ATOM 942 N N . HIS A 1 124 ? 6.140 -15.279 -20.043 1.00 90.94 124 HIS A N 1
ATOM 943 C CA . HIS A 1 124 ? 6.776 -15.120 -21.345 1.00 90.94 124 HIS A CA 1
ATOM 944 C C . HIS A 1 124 ? 7.777 -13.954 -21.330 1.00 90.94 124 HIS A C 1
ATOM 946 O O . HIS A 1 124 ? 7.540 -12.931 -20.686 1.00 90.94 124 HIS A O 1
ATOM 952 N N . SER A 1 125 ? 8.877 -14.064 -22.078 1.00 85.56 125 SER A N 1
ATOM 953 C CA . SER A 1 125 ? 9.956 -13.062 -22.086 1.00 85.56 125 SER A CA 1
ATOM 954 C C . SER A 1 125 ? 9.477 -11.654 -22.459 1.00 85.56 125 SER A C 1
ATOM 956 O O . SER A 1 125 ? 9.977 -10.676 -21.921 1.00 85.56 125 SER A O 1
ATOM 958 N N . THR A 1 126 ? 8.451 -11.523 -23.303 1.00 84.69 126 THR A N 1
ATOM 959 C CA . THR A 1 126 ? 7.846 -10.219 -23.648 1.00 84.69 126 THR A CA 1
ATOM 960 C C . THR A 1 126 ? 7.042 -9.583 -22.510 1.00 84.69 126 THR A C 1
ATOM 962 O O . THR A 1 126 ? 6.783 -8.385 -22.556 1.00 84.69 126 THR A O 1
ATOM 965 N N . ASN A 1 127 ? 6.628 -10.370 -21.512 1.00 88.00 127 ASN A N 1
ATOM 966 C CA . ASN A 1 127 ? 5.801 -9.943 -20.377 1.00 88.00 127 ASN A CA 1
ATOM 967 C C . ASN A 1 127 ? 6.608 -9.852 -19.069 1.00 88.00 127 ASN A C 1
ATOM 969 O O . ASN A 1 127 ? 6.249 -9.087 -18.177 1.00 88.00 127 ASN A O 1
ATOM 973 N N . ALA A 1 128 ? 7.701 -10.614 -18.969 1.00 88.19 128 ALA A N 1
ATOM 974 C CA . ALA A 1 128 ? 8.614 -10.651 -17.828 1.00 88.19 128 ALA A CA 1
ATOM 975 C C . ALA A 1 128 ? 9.795 -9.662 -17.947 1.00 88.19 128 ALA A C 1
ATOM 977 O O . ALA A 1 128 ? 10.632 -9.585 -17.051 1.00 88.19 128 ALA A O 1
ATOM 978 N N . GLN A 1 129 ? 9.880 -8.904 -19.042 1.00 87.62 129 GLN A N 1
ATOM 979 C CA . GLN A 1 129 ? 10.885 -7.857 -19.231 1.00 87.62 129 GLN A CA 1
ATOM 980 C C . GLN A 1 129 ? 10.586 -6.599 -18.406 1.00 87.62 129 GLN A C 1
ATOM 982 O O . GLN A 1 129 ? 9.420 -6.277 -18.190 1.00 87.62 129 GLN A O 1
ATOM 987 N N . PRO A 1 130 ? 11.616 -5.844 -17.987 1.00 88.50 130 PRO A N 1
ATOM 988 C CA . PRO A 1 130 ? 11.428 -4.669 -17.158 1.00 88.50 130 PRO A CA 1
ATOM 989 C C . PRO A 1 130 ? 10.634 -3.576 -17.883 1.00 88.50 130 PRO A C 1
ATOM 991 O O . PRO A 1 130 ? 10.894 -3.269 -19.052 1.00 88.50 130 PRO A O 1
ATOM 994 N N . GLY A 1 131 ? 9.694 -2.975 -17.153 1.00 88.56 131 GLY A N 1
ATOM 995 C CA . GLY A 1 131 ? 8.690 -2.049 -17.671 1.00 88.56 131 GLY A CA 1
ATOM 996 C C . GLY A 1 131 ? 7.308 -2.691 -17.794 1.00 88.56 131 GLY A C 1
ATOM 997 O O . GLY A 1 131 ? 7.030 -3.739 -17.209 1.00 88.56 131 GLY A O 1
ATOM 998 N N . PHE A 1 132 ? 6.421 -2.028 -18.531 1.00 87.81 132 PHE A N 1
ATOM 999 C CA . PHE A 1 132 ? 5.101 -2.556 -18.854 1.00 87.81 132 PHE A CA 1
ATOM 1000 C C . PHE A 1 132 ? 5.163 -3.556 -20.011 1.00 87.81 132 PHE A C 1
ATOM 1002 O O . PHE A 1 132 ? 5.853 -3.330 -21.008 1.00 87.81 132 PHE A O 1
ATOM 1009 N N . SER A 1 133 ? 4.387 -4.635 -19.895 1.00 87.25 133 SER A N 1
ATOM 1010 C CA . SER A 1 133 ? 4.117 -5.533 -21.016 1.00 87.25 133 SER A CA 1
ATOM 1011 C C . SER A 1 133 ? 3.342 -4.794 -22.117 1.00 87.25 133 SER A C 1
ATOM 1013 O O . SER A 1 133 ? 2.417 -4.033 -21.811 1.00 87.25 133 SER A O 1
ATOM 1015 N N . PRO A 1 134 ? 3.646 -5.056 -23.403 1.00 83.50 134 PRO A N 1
ATOM 1016 C CA . PRO A 1 134 ? 2.871 -4.518 -24.517 1.00 83.50 134 PRO A CA 1
ATOM 1017 C C . PRO A 1 134 ? 1.461 -5.125 -24.619 1.00 83.50 134 PRO A C 1
ATOM 1019 O O . PRO A 1 134 ? 0.615 -4.565 -25.318 1.00 83.50 134 PRO A O 1
ATOM 1022 N N . THR A 1 135 ? 1.206 -6.258 -23.951 1.00 86.25 135 THR A N 1
ATOM 1023 C CA . THR A 1 135 ? -0.078 -6.971 -23.979 1.00 86.25 135 THR A CA 1
ATOM 1024 C C . THR A 1 135 ? -0.794 -6.829 -22.646 1.00 86.25 135 THR A C 1
ATOM 1026 O O . THR A 1 135 ? -0.213 -7.007 -21.576 1.00 86.25 135 THR A O 1
ATOM 1029 N N . LEU A 1 136 ? -2.086 -6.540 -22.709 1.00 88.19 136 LEU A N 1
ATOM 1030 C CA . LEU A 1 136 ? -2.956 -6.571 -21.551 1.00 88.19 136 LEU A CA 1
ATOM 1031 C C . LEU A 1 136 ? -3.337 -8.027 -21.250 1.00 88.19 136 LEU A C 1
ATOM 1033 O O . LEU A 1 136 ? -3.931 -8.698 -22.093 1.00 88.19 136 LEU A O 1
ATOM 1037 N N . LEU A 1 137 ? -2.972 -8.523 -20.069 1.00 89.44 137 LEU A N 1
ATOM 1038 C CA . LEU A 1 137 ? -3.075 -9.944 -19.734 1.00 89.44 137 LEU A CA 1
ATOM 1039 C C . LEU A 1 137 ? -4.331 -10.231 -18.921 1.00 89.44 137 LEU A C 1
ATOM 1041 O O . LEU A 1 137 ? -4.706 -9.453 -18.045 1.00 89.44 137 LEU A O 1
ATOM 1045 N N . TYR A 1 138 ? -4.963 -11.373 -19.174 1.00 88.06 138 TYR A N 1
ATOM 1046 C CA . TYR A 1 138 ? -6.056 -11.829 -18.327 1.00 88.06 138 TYR A CA 1
ATOM 1047 C C . TYR A 1 138 ? -5.530 -12.366 -16.997 1.00 88.06 138 TYR A C 1
ATOM 1049 O O . TYR A 1 138 ? -4.504 -13.050 -16.947 1.00 88.06 138 TYR A O 1
ATOM 1057 N N . GLY A 1 139 ? -6.252 -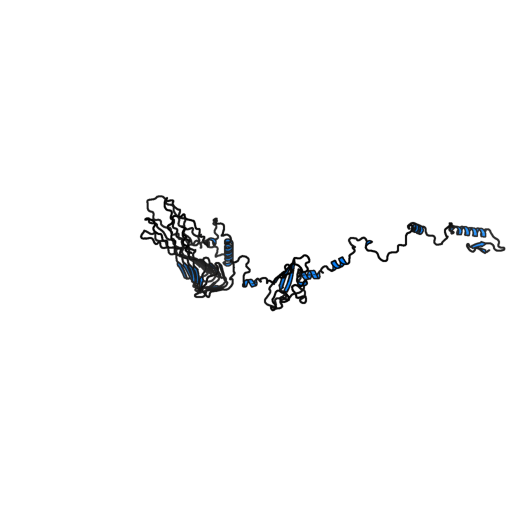12.076 -15.918 1.00 85.50 139 GLY A N 1
ATOM 1058 C CA . GLY A 1 139 ? -5.927 -12.576 -14.587 1.00 85.50 139 GLY A CA 1
ATOM 1059 C C . GLY A 1 139 ? -5.946 -14.101 -14.494 1.00 85.50 139 GLY A C 1
ATOM 1060 O O . GLY A 1 139 ? -5.172 -14.664 -13.726 1.00 85.50 139 GLY A O 1
ATOM 1061 N N . ASP A 1 140 ? -6.817 -14.754 -15.265 1.00 85.38 140 ASP A N 1
ATOM 1062 C CA . ASP A 1 140 ? -7.007 -16.206 -15.327 1.00 85.38 140 ASP A CA 1
ATOM 1063 C C . ASP A 1 140 ? -6.230 -16.881 -16.471 1.00 85.38 140 ASP A C 1
ATOM 1065 O O . ASP A 1 140 ? -6.357 -18.089 -16.682 1.00 85.38 140 ASP A O 1
ATOM 1069 N N . ALA A 1 141 ? -5.388 -16.131 -17.191 1.00 87.19 141 ALA A N 1
ATOM 1070 C CA . ALA A 1 141 ? -4.437 -16.710 -18.132 1.00 87.19 141 ALA A CA 1
ATOM 1071 C C . ALA A 1 141 ? -3.354 -17.539 -17.415 1.00 87.19 141 ALA A C 1
ATOM 1073 O O . ALA A 1 141 ? -3.194 -17.497 -16.192 1.00 87.19 141 ALA A O 1
ATOM 1074 N N . THR A 1 142 ? -2.566 -18.285 -18.195 1.00 89.12 142 THR A N 1
ATOM 1075 C CA . THR A 1 142 ? -1.465 -19.120 -17.698 1.00 89.12 142 THR A CA 1
ATOM 1076 C C . THR A 1 142 ? -0.551 -18.345 -16.743 1.00 89.12 142 THR A C 1
ATOM 1078 O O . THR A 1 142 ? 0.039 -17.332 -17.116 1.00 89.12 142 THR A O 1
ATOM 1081 N N . ASN A 1 143 ? -0.423 -18.853 -15.511 1.00 90.25 143 ASN A N 1
ATOM 1082 C CA . ASN A 1 143 ? 0.366 -18.273 -14.418 1.00 90.25 143 ASN A CA 1
ATOM 1083 C C . ASN A 1 143 ? -0.086 -16.877 -13.942 1.00 90.25 143 ASN A C 1
ATOM 1085 O O . ASN A 1 143 ? 0.730 -16.174 -13.339 1.00 90.25 143 ASN A O 1
ATOM 1089 N N . GLY A 1 144 ? -1.334 -16.473 -14.198 1.00 89.81 144 GLY A N 1
ATOM 1090 C CA . GLY A 1 144 ? -1.906 -15.193 -13.771 1.00 89.81 144 GLY A CA 1
ATOM 1091 C C . GLY A 1 144 ? -2.349 -15.133 -12.294 1.00 89.81 144 GLY A C 1
ATOM 1092 O O . GLY A 1 144 ? -2.338 -16.150 -11.596 1.00 89.81 144 GLY A O 1
ATOM 1093 N N . PRO A 1 145 ? -2.684 -13.930 -11.788 1.00 87.69 145 PRO A N 1
ATOM 1094 C CA . PRO A 1 145 ? -2.990 -13.664 -10.377 1.00 87.69 145 PRO A CA 1
ATOM 1095 C C . PRO A 1 145 ? -4.345 -14.163 -9.872 1.00 87.69 145 PRO A C 1
ATOM 1097 O O . PRO A 1 145 ? -4.517 -14.292 -8.659 1.00 87.69 145 PRO A O 1
ATOM 1100 N N . SER A 1 146 ? -5.310 -14.432 -10.752 1.00 75.81 146 SER A N 1
ATOM 1101 C CA . SER A 1 146 ? -6.617 -14.949 -10.343 1.00 75.81 146 SER A CA 1
ATOM 1102 C C . SER A 1 146 ? -6.759 -16.420 -10.710 1.00 75.81 146 SER A C 1
ATOM 1104 O O . SER A 1 146 ? -6.397 -16.836 -11.807 1.00 75.81 146 SER A O 1
ATOM 1106 N N . SER A 1 147 ? -7.336 -17.212 -9.808 1.00 58.19 147 SER A N 1
ATOM 1107 C CA . SER A 1 147 ? -7.753 -18.577 -10.116 1.00 58.19 147 SER A CA 1
ATOM 1108 C C . SER A 1 147 ? -8.777 -18.582 -11.257 1.00 58.19 147 SER A C 1
ATOM 1110 O O . SER A 1 147 ? -9.634 -17.699 -11.347 1.00 58.19 147 SER A O 1
ATOM 1112 N N . ALA A 1 148 ? -8.684 -19.592 -12.128 1.00 47.00 148 ALA A N 1
ATOM 1113 C CA . ALA A 1 148 ? -9.619 -19.812 -13.226 1.00 47.00 148 ALA A CA 1
ATOM 1114 C C . ALA A 1 148 ? -11.075 -19.713 -12.728 1.00 47.00 148 ALA A C 1
ATOM 1116 O O . ALA A 1 148 ? -11.483 -20.483 -11.857 1.00 47.00 148 ALA A O 1
ATOM 1117 N N . GLY A 1 149 ? -11.839 -18.744 -13.248 1.00 46.12 149 GLY A N 1
ATOM 1118 C CA . GLY A 1 149 ? -13.253 -18.535 -12.900 1.00 46.12 149 GLY A CA 1
ATOM 1119 C C . GLY A 1 149 ? -13.620 -17.194 -12.246 1.00 46.12 149 GLY A C 1
ATOM 1120 O O . GLY A 1 149 ? -14.807 -16.934 -12.073 1.00 46.12 149 GLY A O 1
ATOM 1121 N N . ALA A 1 150 ? -12.663 -16.310 -11.931 1.00 50.59 150 ALA A N 1
ATOM 1122 C CA . ALA A 1 150 ? -12.938 -14.983 -11.343 1.00 50.59 150 ALA A CA 1
ATOM 1123 C C . ALA A 1 150 ? -13.380 -13.894 -12.356 1.00 50.59 150 ALA A C 1
ATOM 1125 O O . ALA A 1 150 ? -13.510 -12.718 -12.008 1.00 50.59 150 ALA A O 1
ATOM 1126 N N . GLY A 1 151 ? -13.649 -14.286 -13.603 1.00 57.50 151 GLY A N 1
ATOM 1127 C CA . GLY A 1 151 ? -13.927 -13.376 -14.709 1.00 57.50 151 GLY A CA 1
ATOM 1128 C C . GLY A 1 151 ? -12.647 -12.908 -15.401 1.00 57.50 151 GLY A C 1
ATOM 1129 O O . GLY A 1 151 ? -11.579 -12.832 -14.800 1.00 57.50 151 GLY A O 1
ATOM 1130 N N . HIS A 1 152 ? -12.781 -12.592 -16.688 1.00 74.12 152 HIS A N 1
ATOM 1131 C CA . HIS A 1 152 ? -11.720 -12.118 -17.575 1.00 74.12 152 HIS A CA 1
ATOM 1132 C C . HIS A 1 152 ? -11.283 -10.683 -17.206 1.00 74.12 152 HIS A C 1
ATOM 1134 O O . HIS A 1 152 ? -11.468 -9.733 -17.974 1.00 74.12 152 HIS A O 1
ATOM 1140 N N . THR A 1 153 ? -10.746 -10.490 -16.001 1.00 79.94 153 THR A N 1
ATOM 1141 C CA . THR A 1 153 ? -10.202 -9.198 -15.579 1.00 79.94 153 THR A CA 1
ATOM 1142 C C . THR A 1 153 ? -8.867 -8.996 -16.264 1.00 79.94 153 THR A C 1
ATOM 1144 O O . THR A 1 153 ? -7.954 -9.812 -16.152 1.00 79.94 153 THR A O 1
ATOM 1147 N N . TYR A 1 154 ? -8.769 -7.894 -16.987 1.00 86.38 154 TYR A N 1
ATOM 1148 C CA . TYR A 1 154 ? -7.548 -7.493 -17.648 1.00 86.38 154 TYR A CA 1
ATOM 1149 C C . TYR A 1 154 ? -6.624 -6.748 -16.690 1.00 86.38 154 TYR A C 1
ATOM 1151 O O . TYR A 1 154 ? -7.063 -5.845 -15.972 1.00 86.38 154 TYR A O 1
ATOM 1159 N N . TYR A 1 155 ? -5.338 -7.066 -16.755 1.00 88.44 155 TYR A N 1
ATOM 1160 C CA . TYR A 1 155 ? -4.284 -6.453 -15.966 1.00 88.44 155 TYR A CA 1
ATOM 1161 C C . TYR A 1 155 ? -3.167 -5.926 -16.859 1.00 88.44 155 TYR A C 1
ATOM 1163 O O . TYR A 1 155 ? -2.718 -6.579 -17.804 1.00 88.44 155 TYR A O 1
ATOM 1171 N N . HIS A 1 156 ? -2.662 -4.755 -16.498 1.00 90.62 156 HIS A N 1
ATOM 1172 C CA . HIS A 1 156 ? -1.329 -4.334 -16.872 1.00 90.62 156 HIS A CA 1
ATOM 1173 C C . HIS A 1 156 ? -0.316 -5.176 -16.105 1.00 90.62 156 HIS A C 1
ATOM 1175 O O . HIS A 1 156 ? -0.340 -5.232 -14.873 1.00 90.62 156 HIS A O 1
ATOM 1181 N N . CYS A 1 157 ? 0.590 -5.802 -16.843 1.00 90.62 157 CYS A N 1
ATOM 1182 C CA . CYS A 1 157 ? 1.759 -6.443 -16.273 1.00 90.62 157 CYS A CA 1
ATOM 1183 C C . CYS A 1 157 ? 2.904 -5.434 -16.233 1.00 90.62 157 CYS A C 1
ATOM 1185 O O . CYS A 1 157 ? 3.278 -4.890 -17.273 1.00 90.62 157 CYS A O 1
ATOM 1187 N N . TYR A 1 158 ? 3.449 -5.191 -15.046 1.00 92.69 158 TYR A N 1
ATOM 1188 C CA . TYR A 1 158 ? 4.632 -4.358 -14.843 1.00 92.69 158 TYR A CA 1
ATOM 1189 C C . TYR A 1 158 ? 5.707 -5.174 -14.138 1.00 92.69 158 TYR A C 1
ATOM 1191 O O . TYR A 1 158 ? 5.447 -5.744 -13.080 1.00 92.69 158 TYR A O 1
ATOM 1199 N N . ALA A 1 159 ? 6.907 -5.243 -14.702 1.00 92.69 159 ALA A N 1
ATOM 1200 C CA . ALA A 1 159 ? 8.011 -6.001 -14.130 1.00 92.69 159 ALA A CA 1
ATOM 1201 C C . ALA A 1 159 ? 9.212 -5.103 -13.819 1.00 92.69 159 ALA A C 1
ATOM 1203 O O . ALA A 1 159 ? 9.535 -4.162 -14.544 1.00 92.69 159 ALA A O 1
ATOM 1204 N N . VAL A 1 160 ? 9.901 -5.420 -12.727 1.00 93.19 160 VAL A N 1
ATOM 1205 C CA . VAL A 1 160 ? 11.156 -4.795 -12.309 1.00 93.19 160 VAL A CA 1
ATOM 1206 C C . VAL A 1 160 ? 12.200 -5.895 -12.200 1.00 93.19 160 VAL A C 1
ATOM 1208 O O . VAL A 1 160 ? 12.079 -6.777 -11.356 1.00 93.19 160 VAL A O 1
ATOM 1211 N N . GLU A 1 161 ? 13.217 -5.856 -13.060 1.00 92.50 161 GLU A N 1
ATOM 1212 C CA . GLU A 1 161 ? 14.239 -6.902 -13.146 1.00 92.50 161 GLU A CA 1
ATOM 1213 C C . GLU A 1 161 ? 15.572 -6.469 -12.517 1.00 92.50 161 GLU A C 1
ATOM 1215 O O . GLU A 1 161 ? 16.163 -5.444 -12.882 1.00 92.50 161 GLU A O 1
ATOM 1220 N N . TYR A 1 162 ? 16.107 -7.318 -11.644 1.00 93.44 162 TYR A N 1
ATOM 1221 C CA . TYR A 1 162 ? 17.498 -7.342 -11.216 1.00 93.44 162 TYR A CA 1
ATOM 1222 C C . TYR A 1 162 ? 18.291 -8.350 -12.069 1.00 93.44 162 TYR A C 1
ATOM 1224 O O . TYR A 1 162 ? 18.099 -9.563 -11.986 1.00 93.44 162 TYR A O 1
ATOM 1232 N N . GLY A 1 163 ? 19.188 -7.820 -12.901 1.00 85.88 163 GLY A N 1
ATOM 1233 C CA . GLY A 1 163 ? 19.940 -8.550 -13.924 1.00 85.88 163 GLY A CA 1
ATOM 1234 C C . GLY A 1 163 ? 20.648 -7.583 -14.877 1.00 85.88 163 GLY A C 1
ATOM 1235 O O . GLY A 1 163 ? 20.226 -6.428 -14.998 1.00 85.88 163 GLY A O 1
ATOM 1236 N N . ASN A 1 164 ? 21.727 -8.033 -15.525 1.00 82.06 164 ASN A N 1
ATOM 1237 C CA . ASN A 1 164 ? 22.554 -7.190 -16.403 1.00 82.06 164 ASN A CA 1
ATOM 1238 C C . ASN A 1 164 ? 21.945 -6.992 -17.800 1.00 82.06 164 ASN A C 1
ATOM 1240 O O . ASN A 1 164 ? 22.188 -5.963 -18.420 1.00 82.06 164 ASN A O 1
ATOM 1244 N N . LEU A 1 165 ? 21.163 -7.961 -18.286 1.00 82.00 165 LEU A N 1
ATOM 1245 C CA . LEU A 1 165 ? 20.669 -7.984 -19.668 1.00 82.00 165 LEU A CA 1
ATOM 1246 C C . LEU A 1 165 ? 19.299 -7.316 -19.851 1.00 82.00 165 LEU A C 1
ATOM 1248 O O . LEU A 1 165 ? 18.990 -6.888 -20.958 1.00 82.00 165 LEU A O 1
ATOM 1252 N N . LYS A 1 166 ? 18.509 -7.170 -18.776 1.00 86.38 166 LYS A N 1
ATOM 1253 C CA . LYS A 1 166 ? 17.167 -6.550 -18.806 1.00 86.38 166 LYS A CA 1
ATOM 1254 C C . LYS A 1 166 ? 16.235 -7.195 -19.845 1.00 86.38 166 LYS A C 1
ATOM 1256 O O . LYS A 1 166 ? 15.441 -6.516 -20.500 1.00 86.38 166 LYS A O 1
ATOM 1261 N N . ASP A 1 167 ? 16.369 -8.505 -20.018 1.00 85.38 167 ASP A N 1
ATOM 1262 C CA . ASP A 1 167 ? 15.719 -9.306 -21.054 1.00 85.38 167 ASP A CA 1
ATOM 1263 C C . ASP A 1 167 ? 14.614 -10.224 -20.500 1.00 85.38 167 ASP A C 1
ATOM 1265 O O . ASP A 1 167 ? 14.005 -10.975 -21.268 1.00 85.38 167 ASP A O 1
ATOM 1269 N N . GLY A 1 168 ? 14.309 -10.124 -19.199 1.00 87.38 168 GLY A N 1
ATOM 1270 C CA . GLY A 1 168 ? 13.331 -10.953 -18.493 1.00 87.38 168 GLY A CA 1
ATOM 1271 C C . GLY A 1 168 ? 13.898 -12.274 -17.954 1.00 87.38 168 GLY A C 1
ATOM 1272 O O . GLY A 1 168 ? 13.144 -13.108 -17.442 1.00 87.38 168 GLY A O 1
ATOM 1273 N N . SER A 1 169 ? 15.212 -12.500 -18.058 1.00 89.94 169 SER A N 1
ATOM 1274 C CA . SER A 1 169 ? 15.857 -13.722 -17.556 1.00 89.94 169 SER A CA 1
ATOM 1275 C C . SER A 1 169 ? 16.286 -13.646 -16.083 1.00 89.94 169 SER A C 1
ATOM 1277 O O . SER A 1 169 ? 16.409 -14.694 -15.444 1.00 89.94 169 SER A O 1
ATOM 1279 N N . GLY A 1 170 ? 16.484 -12.441 -15.537 1.00 91.38 170 GLY A N 1
ATOM 1280 C CA . GLY A 1 170 ? 16.952 -12.202 -14.172 1.00 91.38 170 GLY A CA 1
ATOM 1281 C C . GLY A 1 170 ? 15.916 -12.420 -13.062 1.00 91.38 170 GLY A C 1
ATOM 1282 O O . GLY A 1 170 ? 14.851 -13.016 -13.250 1.00 91.38 170 GLY A O 1
ATOM 1283 N N . ASN A 1 171 ? 16.245 -11.918 -11.868 1.00 95.12 171 ASN A N 1
ATOM 1284 C CA . ASN A 1 171 ? 15.321 -11.894 -10.733 1.00 95.12 171 ASN A CA 1
ATOM 1285 C C . ASN A 1 171 ? 14.316 -10.766 -10.944 1.00 95.12 171 ASN A C 1
ATOM 1287 O O . ASN A 1 171 ? 14.716 -9.650 -11.265 1.00 95.12 171 ASN A O 1
ATOM 1291 N N . ILE A 1 172 ? 13.027 -11.032 -10.771 1.00 95.38 172 ILE A N 1
ATOM 1292 C CA . ILE A 1 172 ? 11.974 -10.099 -11.183 1.00 95.38 172 ILE A CA 1
ATOM 1293 C C . ILE A 1 172 ? 10.980 -9.906 -10.050 1.00 95.38 172 ILE A C 1
ATOM 1295 O O . ILE A 1 172 ? 10.557 -10.874 -9.432 1.00 95.38 172 ILE A O 1
ATOM 1299 N N . THR A 1 173 ? 10.550 -8.673 -9.822 1.00 96.38 173 THR A N 1
ATOM 1300 C CA . THR A 1 173 ? 9.281 -8.393 -9.143 1.00 96.38 173 THR A CA 1
ATOM 1301 C C . THR A 1 173 ? 8.253 -8.028 -10.201 1.00 96.38 173 THR A C 1
ATOM 1303 O O . THR A 1 173 ? 8.491 -7.122 -10.998 1.00 96.38 173 THR A O 1
ATOM 1306 N N . GLN A 1 174 ? 7.126 -8.734 -10.228 1.00 94.75 174 GLN A N 1
ATOM 1307 C CA . GLN A 1 174 ? 6.059 -8.523 -11.203 1.00 94.75 174 GLN A CA 1
ATOM 1308 C C . GLN A 1 174 ? 4.791 -8.063 -10.488 1.00 94.75 174 GLN A C 1
ATOM 1310 O O . GLN A 1 174 ? 4.415 -8.622 -9.460 1.00 94.75 174 GLN A O 1
ATOM 1315 N N . PHE A 1 175 ? 4.136 -7.056 -11.052 1.00 93.81 175 PHE A N 1
ATOM 1316 C CA . PHE A 1 175 ? 2.892 -6.469 -10.584 1.00 93.81 175 PHE A CA 1
ATOM 1317 C C . PHE A 1 175 ? 1.796 -6.702 -11.621 1.00 93.81 175 PHE A C 1
ATOM 1319 O O . PHE A 1 175 ? 2.020 -6.550 -12.824 1.00 93.81 175 PHE A O 1
ATOM 1326 N N . ALA A 1 176 ? 0.605 -7.029 -11.135 1.00 91.75 176 ALA A N 1
ATOM 1327 C CA . ALA A 1 176 ? -0.626 -7.074 -11.903 1.00 91.75 176 ALA A CA 1
ATOM 1328 C C . ALA A 1 176 ? -1.513 -5.913 -11.450 1.00 91.75 176 ALA A C 1
ATOM 1330 O O . ALA A 1 176 ? -2.035 -5.921 -10.334 1.00 91.75 176 ALA A O 1
ATOM 1331 N N . ILE A 1 177 ? -1.665 -4.908 -12.310 1.00 89.88 177 ILE A N 1
ATOM 1332 C CA . ILE A 1 177 ? -2.439 -3.694 -12.026 1.00 89.88 177 ILE A CA 1
ATOM 1333 C C . ILE A 1 177 ? -3.714 -3.739 -12.879 1.00 89.88 177 ILE A C 1
ATOM 1335 O O . ILE A 1 177 ? -3.600 -3.811 -14.101 1.00 89.88 177 ILE A O 1
ATOM 1339 N N . PRO A 1 178 ? -4.921 -3.735 -12.296 1.00 87.25 178 PRO A N 1
ATOM 1340 C CA . PRO A 1 178 ? -6.153 -3.938 -13.055 1.00 87.25 178 PRO A CA 1
ATOM 1341 C C . PRO A 1 178 ? -6.398 -2.786 -14.044 1.00 87.25 178 PRO A C 1
ATOM 1343 O O . PRO A 1 178 ? -6.307 -1.617 -13.676 1.00 87.25 178 PRO A O 1
ATOM 1346 N N . TYR A 1 179 ? -6.731 -3.113 -15.297 1.00 82.75 179 TYR A N 1
ATOM 1347 C CA . TYR A 1 179 ? -7.086 -2.138 -16.341 1.00 82.75 179 TYR A CA 1
ATOM 1348 C C . TYR A 1 179 ? -8.558 -1.726 -16.281 1.00 82.75 179 TYR A C 1
ATOM 1350 O O . TYR A 1 179 ? -8.890 -0.548 -16.406 1.00 82.75 179 TYR A O 1
ATOM 1358 N N . ARG A 1 180 ? -9.463 -2.699 -16.101 1.00 69.88 180 ARG A N 1
ATOM 1359 C CA . ARG A 1 180 ? -10.908 -2.455 -16.025 1.00 69.88 180 ARG A CA 1
ATOM 1360 C C . ARG A 1 180 ? -11.571 -3.407 -15.042 1.00 69.88 180 ARG A C 1
ATOM 1362 O O . ARG A 1 180 ? -11.498 -4.622 -15.205 1.00 69.88 180 ARG A O 1
ATOM 1369 N N . VAL A 1 181 ? -12.319 -2.839 -14.104 1.00 58.09 181 VAL A N 1
ATOM 1370 C CA . VAL A 1 181 ? -13.232 -3.580 -13.234 1.00 58.09 181 VAL A CA 1
ATOM 1371 C C . VAL A 1 181 ? -14.583 -3.759 -13.907 1.00 58.09 181 VAL A C 1
ATOM 1373 O O . VAL A 1 181 ? -15.391 -2.839 -13.985 1.00 58.09 181 VAL A O 1
ATOM 1376 N N . THR A 1 182 ? -14.814 -4.950 -14.454 1.00 53.44 182 THR A N 1
ATOM 1377 C CA . THR A 1 182 ? -16.161 -5.377 -14.880 1.00 53.44 182 THR A CA 1
ATOM 1378 C C . THR A 1 182 ? -16.856 -6.240 -13.826 1.00 53.44 182 THR A C 1
ATOM 1380 O O . THR A 1 182 ? -18.070 -6.408 -13.876 1.00 53.44 182 THR A O 1
ATOM 1383 N N . SER A 1 183 ? -16.099 -6.707 -12.833 1.00 54.56 183 SER A N 1
ATOM 1384 C CA . SER A 1 183 ? -16.549 -7.350 -11.602 1.00 54.56 183 SER A CA 1
ATOM 1385 C C . SER A 1 183 ? -15.947 -6.614 -10.394 1.00 54.56 183 SER A C 1
ATOM 1387 O O . SER A 1 183 ? -15.047 -5.788 -10.536 1.00 54.56 183 SER A O 1
ATOM 1389 N N . SER A 1 184 ? -16.475 -6.875 -9.201 1.00 54.03 184 SER A N 1
ATOM 1390 C CA . SER A 1 184 ? -16.223 -6.175 -7.930 1.00 54.03 184 SER A CA 1
ATOM 1391 C C . SER A 1 184 ? -14.793 -6.261 -7.360 1.00 54.03 184 SER A C 1
ATOM 1393 O O . SER A 1 184 ? -14.613 -6.069 -6.160 1.00 54.03 184 SER A O 1
ATOM 1395 N N . THR A 1 185 ? -13.777 -6.576 -8.163 1.00 58.75 185 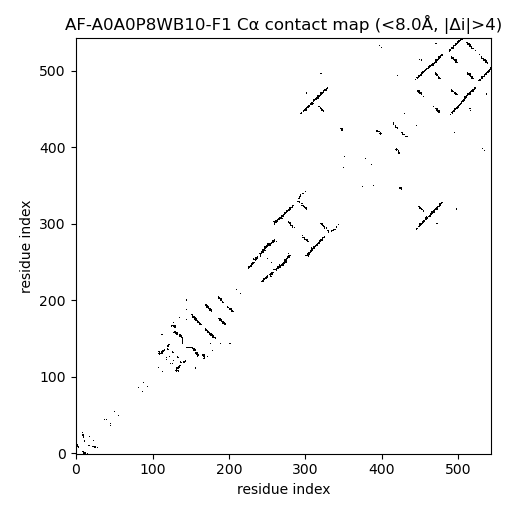THR A N 1
ATOM 1396 C CA . THR A 1 185 ? -12.397 -6.791 -7.699 1.00 58.75 185 THR A CA 1
ATOM 1397 C C . THR A 1 185 ? -11.419 -5.905 -8.472 1.00 58.75 185 THR A C 1
ATOM 1399 O O . THR A 1 185 ? -10.984 -6.259 -9.566 1.00 58.75 185 THR A O 1
ATOM 1402 N N . SER A 1 186 ? -11.066 -4.754 -7.886 1.00 70.00 186 SER A N 1
ATOM 1403 C CA . SER A 1 186 ? -9.989 -3.842 -8.327 1.00 70.00 186 SER A CA 1
ATOM 1404 C C . SER A 1 186 ? -8.642 -4.206 -7.688 1.00 70.00 186 SER A C 1
ATOM 1406 O O . SER A 1 186 ? -7.875 -3.327 -7.295 1.00 70.00 186 SER A O 1
ATOM 1408 N N . ASP A 1 187 ? -8.375 -5.493 -7.493 1.00 81.38 187 ASP A N 1
ATOM 1409 C CA . ASP A 1 187 ? -7.254 -5.917 -6.663 1.00 81.38 187 ASP A CA 1
ATOM 1410 C C . ASP A 1 187 ? -5.932 -5.795 -7.425 1.00 81.38 187 ASP A C 1
ATOM 1412 O O . ASP A 1 187 ? -5.817 -6.225 -8.569 1.00 81.38 187 ASP A O 1
ATOM 1416 N N . ILE A 1 188 ? -4.922 -5.202 -6.791 1.00 87.88 188 ILE A N 1
ATOM 1417 C CA . ILE A 1 188 ? -3.550 -5.189 -7.309 1.00 87.88 188 ILE A CA 1
ATOM 1418 C C . ILE A 1 188 ? -2.846 -6.421 -6.752 1.00 87.88 188 ILE A C 1
ATOM 1420 O O . ILE A 1 188 ? -2.961 -6.707 -5.562 1.00 87.88 188 ILE A O 1
ATOM 1424 N N . TYR A 1 189 ? -2.088 -7.137 -7.578 1.00 90.56 189 TYR A N 1
ATOM 1425 C CA . TYR A 1 189 ? -1.295 -8.284 -7.130 1.00 90.56 189 TYR A CA 1
ATOM 1426 C C . TYR A 1 189 ? 0.181 -8.066 -7.417 1.00 90.56 189 TYR A C 1
ATOM 1428 O O . TYR A 1 189 ? 0.554 -7.322 -8.326 1.00 90.56 189 TYR A O 1
ATOM 1436 N N . TRP A 1 190 ? 1.030 -8.751 -6.663 1.00 94.56 190 TRP A N 1
ATOM 1437 C CA . TRP A 1 190 ? 2.455 -8.829 -6.941 1.00 94.56 190 TRP A CA 1
ATOM 1438 C C . TRP A 1 190 ? 2.996 -10.227 -6.657 1.00 94.56 190 TRP A C 1
ATOM 1440 O O . TRP A 1 190 ? 2.402 -10.998 -5.906 1.00 94.56 190 TRP A O 1
ATOM 1450 N N . ARG A 1 191 ? 4.127 -10.554 -7.269 1.00 95.06 191 ARG A N 1
ATOM 1451 C CA . ARG A 1 191 ? 4.930 -11.741 -6.960 1.00 95.06 191 ARG A CA 1
ATOM 1452 C C . ARG A 1 191 ? 6.387 -11.483 -7.304 1.00 95.06 191 ARG A C 1
ATOM 1454 O O . ARG A 1 191 ? 6.711 -10.493 -7.967 1.00 95.06 191 ARG A O 1
ATOM 1461 N N . SER A 1 192 ? 7.245 -12.416 -6.921 1.00 96.00 192 SER A N 1
ATOM 1462 C CA . SER A 1 192 ? 8.664 -12.368 -7.244 1.00 96.00 192 SER A CA 1
ATOM 1463 C C . SER A 1 192 ? 9.116 -13.617 -7.989 1.00 96.00 192 SER A C 1
ATOM 1465 O O . SER A 1 192 ? 8.494 -14.674 -7.918 1.00 96.00 192 SER A O 1
ATOM 1467 N N . ARG A 1 193 ? 10.222 -13.478 -8.712 1.00 95.25 193 ARG A N 1
ATOM 1468 C CA . ARG A 1 193 ? 11.025 -14.563 -9.253 1.00 95.25 193 ARG A CA 1
ATOM 1469 C C . ARG A 1 193 ? 12.431 -14.436 -8.698 1.00 95.25 193 ARG A C 1
ATOM 1471 O O . ARG A 1 193 ? 13.077 -13.408 -8.910 1.00 95.25 193 ARG A O 1
ATOM 1478 N N . TYR A 1 194 ? 12.922 -15.482 -8.048 1.00 95.69 194 TYR A N 1
ATOM 1479 C CA . TYR A 1 194 ? 14.291 -15.541 -7.548 1.00 95.69 194 TYR A CA 1
ATOM 1480 C C . TYR A 1 194 ? 14.966 -16.815 -8.047 1.00 95.69 194 TYR A C 1
ATOM 1482 O O . TYR A 1 194 ? 14.422 -17.912 -7.924 1.00 95.69 194 TYR A O 1
ATOM 1490 N N . THR A 1 195 ? 16.152 -16.690 -8.649 1.00 92.50 195 THR A N 1
ATOM 1491 C CA . THR A 1 195 ? 16.943 -17.827 -9.170 1.00 92.50 195 THR A CA 1
ATOM 1492 C C . THR A 1 195 ? 16.174 -18.721 -10.149 1.00 92.50 195 THR A C 1
ATOM 1494 O O . THR A 1 195 ? 16.349 -19.933 -10.195 1.00 92.50 195 THR A O 1
ATOM 1497 N N . GLY A 1 196 ? 15.296 -18.113 -10.946 1.00 90.25 196 GLY A N 1
ATOM 1498 C CA . GLY A 1 196 ? 14.523 -18.812 -11.967 1.00 90.25 196 GLY A CA 1
ATOM 1499 C C . GLY A 1 196 ? 13.137 -19.288 -11.526 1.00 90.25 196 GLY A C 1
ATOM 1500 O O . GLY A 1 196 ? 12.295 -19.472 -12.404 1.00 90.25 196 GLY A O 1
ATOM 1501 N N . ALA A 1 197 ? 12.869 -19.404 -10.223 1.00 94.38 197 ALA A N 1
ATOM 1502 C CA . ALA A 1 197 ? 11.591 -19.868 -9.677 1.00 94.38 197 ALA A CA 1
ATOM 1503 C C . ALA A 1 197 ? 10.645 -18.699 -9.367 1.00 94.38 197 ALA A C 1
ATOM 1505 O O . ALA A 1 197 ? 11.088 -17.693 -8.818 1.00 94.38 197 ALA A O 1
ATOM 1506 N N . TRP A 1 198 ? 9.363 -18.834 -9.721 1.00 95.25 198 TRP A N 1
ATOM 1507 C CA . TRP A 1 198 ? 8.310 -17.853 -9.430 1.00 95.25 198 TRP A CA 1
ATOM 1508 C C . TRP A 1 198 ? 7.579 -18.193 -8.132 1.00 95.25 198 TRP A C 1
ATOM 1510 O O . TRP A 1 198 ? 7.163 -19.335 -7.938 1.00 95.25 198 TRP A O 1
ATOM 1520 N N . ASP A 1 199 ? 7.364 -17.182 -7.299 1.00 95.31 199 ASP A N 1
ATOM 1521 C CA . ASP A 1 199 ? 6.485 -17.258 -6.138 1.00 95.31 199 ASP A CA 1
ATOM 1522 C C . ASP A 1 199 ? 5.007 -17.200 -6.554 1.00 95.31 199 ASP A C 1
ATOM 1524 O O . ASP A 1 199 ? 4.646 -16.788 -7.666 1.00 95.31 199 ASP A O 1
ATOM 1528 N N . ALA A 1 200 ? 4.130 -17.586 -5.627 1.00 93.44 200 ALA A N 1
ATOM 1529 C CA . ALA A 1 200 ? 2.695 -17.393 -5.780 1.00 93.44 200 ALA A CA 1
ATOM 1530 C C . ALA A 1 200 ? 2.333 -15.898 -5.837 1.00 93.44 200 ALA A C 1
ATOM 1532 O O . ALA A 1 200 ? 3.019 -15.048 -5.267 1.00 93.44 200 ALA A O 1
ATOM 1533 N N . TRP A 1 201 ? 1.220 -15.577 -6.497 1.00 93.06 201 TRP A N 1
ATOM 1534 C CA . TRP A 1 201 ? 0.669 -14.224 -6.492 1.00 93.06 201 TRP A CA 1
ATOM 1535 C C . TRP A 1 201 ? 0.132 -13.842 -5.117 1.00 93.06 201 TRP A C 1
ATOM 1537 O O . TRP A 1 201 ? -0.640 -14.577 -4.502 1.00 93.06 201 TRP A O 1
ATOM 1547 N N . ILE A 1 202 ? 0.515 -12.653 -4.665 1.00 90.88 202 ILE A N 1
ATOM 1548 C CA . ILE A 1 202 ? 0.091 -12.054 -3.406 1.00 90.88 202 ILE A CA 1
ATOM 1549 C C . ILE A 1 202 ? -0.768 -10.835 -3.736 1.00 90.88 202 ILE A C 1
ATOM 1551 O O . ILE A 1 202 ? -0.319 -9.894 -4.394 1.00 90.88 202 ILE A O 1
ATOM 1555 N N . LYS A 1 203 ? -2.016 -10.841 -3.263 1.00 87.56 203 LYS A N 1
ATOM 1556 C CA . LYS A 1 203 ? -2.909 -9.680 -3.338 1.00 87.56 203 LYS A CA 1
ATOM 1557 C C . LYS A 1 203 ? -2.373 -8.559 -2.442 1.00 87.56 203 LYS A C 1
ATOM 1559 O O . LYS A 1 203 ? -2.080 -8.789 -1.269 1.00 87.56 203 LYS A O 1
ATOM 1564 N N . MET A 1 204 ? -2.279 -7.344 -2.972 1.00 84.50 204 MET A N 1
ATOM 1565 C CA . MET A 1 204 ? -2.077 -6.144 -2.166 1.00 84.50 204 MET A CA 1
ATOM 1566 C C . MET A 1 204 ? -3.382 -5.790 -1.443 1.00 84.50 204 MET A C 1
ATOM 1568 O O . MET A 1 204 ? -4.440 -5.779 -2.076 1.00 84.50 204 MET A O 1
ATOM 1572 N N . PRO A 1 205 ? -3.337 -5.493 -0.135 1.00 73.62 205 PRO A N 1
ATOM 1573 C CA . PRO A 1 205 ? -4.530 -5.109 0.608 1.00 73.62 205 PRO A CA 1
ATOM 1574 C C . PRO A 1 205 ? -5.102 -3.793 0.063 1.00 73.62 205 PRO A C 1
ATOM 1576 O O . PRO A 1 205 ? -4.374 -2.811 -0.089 1.00 73.62 205 PRO A O 1
ATOM 1579 N N . ASN A 1 206 ? -6.407 -3.768 -0.220 1.00 69.31 206 ASN A N 1
ATOM 1580 C CA . ASN A 1 206 ? -7.121 -2.536 -0.554 1.00 69.31 206 ASN A CA 1
ATOM 1581 C C . ASN A 1 206 ? -7.438 -1.761 0.744 1.00 69.31 206 ASN A C 1
ATOM 1583 O O . ASN A 1 206 ? -7.699 -2.370 1.779 1.00 69.31 206 ASN A O 1
ATOM 1587 N N . MET A 1 207 ? -7.458 -0.424 0.720 1.00 56.84 207 MET A N 1
ATOM 1588 C CA . MET A 1 207 ? -7.900 0.364 1.881 1.00 56.84 207 MET A CA 1
ATOM 1589 C C . MET A 1 207 ? -9.362 0.083 2.259 1.00 56.84 207 MET A C 1
ATOM 1591 O O . MET A 1 207 ? -9.709 0.214 3.428 1.00 56.84 207 MET A O 1
ATOM 1595 N N . ASP A 1 208 ? -10.199 -0.390 1.333 1.00 58.59 208 ASP A N 1
ATOM 1596 C CA . ASP A 1 208 ? -11.557 -0.847 1.667 1.00 58.59 208 ASP A CA 1
ATOM 1597 C C . ASP A 1 208 ? -11.573 -2.205 2.399 1.00 58.59 208 ASP A C 1
ATOM 1599 O O . ASP A 1 208 ? -12.490 -2.470 3.186 1.00 58.59 208 ASP A O 1
ATOM 1603 N N . ASP A 1 209 ? -10.521 -3.030 2.256 1.00 54.75 209 ASP A N 1
ATOM 1604 C CA . ASP A 1 209 ? -10.314 -4.220 3.102 1.00 54.75 209 ASP A CA 1
ATOM 1605 C C . ASP A 1 209 ? -10.011 -3.823 4.565 1.00 54.75 209 ASP A C 1
ATOM 1607 O O . ASP A 1 209 ? -10.086 -4.664 5.466 1.00 54.75 209 ASP A O 1
ATOM 1611 N N . ALA A 1 210 ? -9.750 -2.538 4.854 1.00 47.91 210 ALA A N 1
ATOM 1612 C CA . ALA A 1 210 ? -9.621 -2.032 6.222 1.00 47.91 210 ALA A CA 1
ATOM 1613 C C . ALA A 1 210 ? -10.946 -2.068 7.004 1.00 47.91 210 ALA A C 1
ATOM 1615 O O . ALA A 1 210 ? -10.916 -2.047 8.234 1.00 47.91 210 ALA A O 1
ATOM 1616 N N . THR A 1 211 ? -12.098 -2.210 6.333 1.00 52.03 211 THR A N 1
ATOM 1617 C CA . THR A 1 211 ? -13.350 -2.569 7.027 1.00 52.03 211 THR A CA 1
ATOM 1618 C C . THR A 1 211 ? -13.362 -4.020 7.517 1.00 52.03 211 THR A C 1
ATOM 1620 O O . THR A 1 211 ? -14.212 -4.373 8.333 1.00 52.03 211 THR A O 1
ATOM 1623 N N . LYS A 1 212 ? -12.428 -4.867 7.057 1.00 52.31 212 LYS A N 1
ATOM 1624 C CA . LYS A 1 212 ? -12.397 -6.298 7.380 1.00 52.31 212 LYS A CA 1
ATOM 1625 C C . LYS A 1 212 ? -11.249 -6.743 8.275 1.00 52.31 212 LYS A C 1
ATOM 1627 O O . LYS A 1 212 ? -11.484 -7.674 9.034 1.00 52.31 212 LYS A O 1
ATOM 1632 N N . SER A 1 213 ? -10.081 -6.098 8.285 1.00 46.03 213 SER A N 1
ATOM 1633 C CA . SER A 1 213 ? -9.065 -6.331 9.332 1.00 46.03 213 SER A CA 1
ATOM 1634 C C . SER A 1 213 ? -7.763 -5.574 9.066 1.00 46.03 213 SER A C 1
ATOM 1636 O O . SER A 1 213 ? -7.065 -5.874 8.105 1.00 46.03 213 SER A O 1
ATOM 1638 N N . ASN A 1 214 ? -7.382 -4.694 9.994 1.00 48.38 214 ASN A N 1
ATOM 1639 C CA . ASN A 1 214 ? -5.991 -4.421 10.373 1.00 48.38 214 ASN A CA 1
ATOM 1640 C C . ASN A 1 214 ? -4.983 -4.121 9.241 1.00 48.38 214 ASN A C 1
ATOM 1642 O O . ASN A 1 214 ? -4.030 -4.874 9.035 1.00 48.38 214 ASN A O 1
ATOM 1646 N N . ILE A 1 215 ? -5.058 -2.927 8.643 1.00 51.56 215 ILE A N 1
ATOM 1647 C CA . ILE A 1 215 ? -3.814 -2.212 8.306 1.00 51.56 215 ILE A CA 1
ATOM 1648 C C . ILE A 1 215 ? -3.264 -1.682 9.634 1.00 51.56 215 ILE A C 1
ATOM 1650 O O . ILE A 1 215 ? -3.547 -0.566 10.067 1.00 51.56 215 ILE A O 1
ATOM 1654 N N . THR A 1 216 ? -2.533 -2.540 10.343 1.00 45.88 216 THR A N 1
ATOM 1655 C CA . THR A 1 216 ? -1.833 -2.171 11.572 1.00 45.88 216 THR A CA 1
ATOM 1656 C C . THR A 1 216 ? -0.697 -1.226 11.192 1.00 45.88 216 THR A C 1
ATOM 1658 O O . THR A 1 216 ? 0.403 -1.669 10.867 1.00 45.88 216 THR A O 1
ATOM 1661 N N . LEU A 1 217 ? -0.947 0.085 11.237 1.00 51.50 217 LEU A N 1
ATOM 1662 C CA . LEU A 1 217 ? 0.085 1.127 11.205 1.00 51.50 217 LEU A CA 1
ATOM 1663 C C . LEU A 1 217 ? 0.939 1.071 12.483 1.00 51.50 217 LEU A C 1
ATOM 1665 O O . LEU A 1 217 ? 0.951 2.029 13.242 1.00 51.50 217 LEU A O 1
ATOM 1669 N N . GLY A 1 218 ? 1.568 -0.065 12.802 1.00 43.25 218 GLY A N 1
ATOM 1670 C CA . GLY A 1 218 ? 2.510 -0.227 13.921 1.00 43.25 218 GLY A CA 1
ATOM 1671 C C . GLY A 1 218 ? 2.026 0.197 15.320 1.00 43.25 218 GLY A C 1
ATOM 1672 O O . GLY A 1 218 ? 2.810 0.161 16.260 1.00 43.25 218 GLY A O 1
ATOM 1673 N N . LEU A 1 219 ? 0.758 0.578 15.476 1.00 47.19 219 LEU A N 1
ATOM 1674 C CA . LEU A 1 219 ? 0.130 1.041 16.711 1.00 47.19 219 LEU A CA 1
ATOM 1675 C C . LEU A 1 219 ? -1.072 0.141 17.036 1.00 47.19 219 LEU A C 1
ATOM 1677 O O . LEU A 1 219 ? -2.207 0.622 17.087 1.00 47.19 219 LEU A O 1
ATOM 1681 N N . PRO A 1 220 ? -0.872 -1.180 17.205 1.00 41.06 220 PRO A N 1
ATOM 1682 C CA . PRO A 1 220 ? -1.960 -2.061 17.590 1.00 41.06 220 PRO A CA 1
ATOM 1683 C C . PRO A 1 220 ? -2.446 -1.642 18.982 1.00 41.06 220 PRO A C 1
ATOM 1685 O O . PRO A 1 220 ? -1.676 -1.652 19.941 1.00 41.06 220 PRO A O 1
ATOM 1688 N N . GLY A 1 221 ? -3.716 -1.248 19.096 1.00 50.06 221 GLY A N 1
ATOM 1689 C CA . GLY A 1 221 ? -4.355 -1.039 20.397 1.00 50.06 221 GLY A CA 1
ATOM 1690 C C . GLY A 1 221 ? -4.969 0.335 20.649 1.00 50.06 221 GLY A C 1
ATOM 1691 O O . GLY A 1 221 ? -5.867 0.420 21.485 1.00 50.06 221 GLY A O 1
ATOM 1692 N N . LEU A 1 222 ? -4.527 1.391 19.956 1.00 51.12 222 LEU A N 1
ATOM 1693 C CA . LEU A 1 222 ? -4.869 2.763 20.360 1.00 51.12 222 LEU A CA 1
ATOM 1694 C C . LEU A 1 222 ? -6.129 3.332 19.684 1.00 51.12 222 LEU A C 1
ATOM 1696 O O . LEU A 1 222 ? -6.845 4.111 20.303 1.00 51.12 222 LEU A O 1
ATOM 1700 N N . PHE A 1 223 ? -6.424 2.914 18.449 1.00 52.16 223 PHE A N 1
ATOM 1701 C CA . PHE A 1 223 ? -7.593 3.365 17.686 1.00 52.16 223 PHE A CA 1
ATOM 1702 C C . PHE A 1 223 ? -8.135 2.245 16.793 1.00 52.16 223 PHE A C 1
ATOM 1704 O O . PHE A 1 223 ? -8.216 2.395 15.575 1.00 52.16 223 PHE A O 1
ATOM 1711 N N . ASP A 1 224 ? -8.523 1.109 17.377 1.00 55.53 224 ASP A N 1
ATOM 1712 C CA . ASP A 1 224 ? -9.456 0.229 16.667 1.00 55.53 224 ASP A CA 1
ATOM 1713 C C . ASP A 1 224 ? -10.774 1.013 16.598 1.00 55.53 224 ASP A C 1
ATOM 1715 O O . ASP A 1 224 ? -11.564 1.015 17.544 1.00 55.53 224 ASP A O 1
ATOM 1719 N N . ASN A 1 225 ? -10.939 1.792 15.527 1.00 52.78 225 ASN A N 1
ATOM 1720 C CA . ASN A 1 225 ? -12.128 2.580 15.246 1.00 52.78 225 ASN A CA 1
ATOM 1721 C C . ASN A 1 225 ? -13.323 1.628 15.136 1.00 52.78 225 ASN A C 1
ATOM 1723 O O . ASN A 1 225 ? -13.661 1.163 14.051 1.00 52.78 225 ASN A O 1
ATOM 1727 N N . TYR A 1 226 ? -14.015 1.386 16.245 1.00 60.59 226 TYR A N 1
ATOM 1728 C CA . TYR A 1 226 ? -15.392 0.903 16.223 1.00 60.59 226 TYR A CA 1
ATOM 1729 C C . TYR A 1 226 ? -16.334 2.059 15.832 1.00 60.59 226 TYR A C 1
ATOM 1731 O O . TYR A 1 226 ? -17.366 2.271 16.446 1.00 60.59 226 TYR A O 1
ATOM 1739 N N . ASP A 1 227 ? -16.042 2.806 14.762 1.00 64.88 227 ASP A N 1
ATOM 1740 C CA . ASP A 1 227 ? -16.890 3.910 14.259 1.00 64.88 227 ASP A CA 1
ATOM 1741 C C . ASP A 1 227 ? -18.229 3.428 13.633 1.00 64.88 227 ASP A C 1
ATOM 1743 O O . ASP A 1 227 ? -18.905 4.154 12.891 1.00 64.88 227 ASP A O 1
ATOM 1747 N N . GLY A 1 228 ? -18.622 2.187 13.929 1.00 83.31 228 GLY A N 1
ATOM 1748 C CA . GLY A 1 228 ? -19.887 1.571 13.563 1.00 83.31 228 GLY A CA 1
ATOM 1749 C C . GLY A 1 228 ? -20.921 1.605 14.687 1.00 83.31 228 GLY A C 1
ATOM 1750 O O . GLY A 1 228 ? -20.700 2.141 15.777 1.00 83.31 228 GLY A O 1
ATOM 1751 N N . ASP A 1 229 ? -22.071 1.013 14.393 1.00 92.00 229 ASP A N 1
ATOM 1752 C CA . ASP A 1 229 ? -23.144 0.821 15.357 1.00 92.00 229 ASP A CA 1
ATOM 1753 C C . ASP A 1 229 ? -22.923 -0.487 16.125 1.00 92.00 229 ASP A C 1
ATOM 1755 O O . ASP A 1 229 ? -22.579 -1.512 15.536 1.00 92.00 229 ASP A O 1
ATOM 1759 N N . ALA A 1 230 ? -23.133 -0.470 17.438 1.00 93.56 230 ALA A N 1
ATOM 1760 C CA . ALA A 1 230 ? -23.024 -1.646 18.291 1.00 93.56 230 ALA A CA 1
ATOM 1761 C C . ALA A 1 230 ? -24.304 -1.843 19.101 1.00 93.56 230 ALA A C 1
ATOM 1763 O O . ALA A 1 230 ? -24.881 -0.888 19.621 1.00 93.56 230 ALA A O 1
ATOM 1764 N N . THR A 1 231 ? -24.738 -3.096 19.234 1.00 96.12 231 THR A N 1
ATOM 1765 C CA . THR A 1 231 ? -25.878 -3.471 20.079 1.00 96.12 231 THR A CA 1
ATOM 1766 C C . THR A 1 231 ? -25.487 -4.619 20.996 1.00 96.12 231 THR A C 1
ATOM 1768 O O . THR A 1 231 ? -25.191 -5.719 20.533 1.00 96.12 231 THR A O 1
ATOM 1771 N N . PHE A 1 232 ? -25.528 -4.380 22.303 1.00 95.62 232 PHE A N 1
ATOM 1772 C CA . PHE A 1 232 ? -25.355 -5.407 23.321 1.00 95.62 232 PHE A CA 1
ATOM 1773 C C . PHE A 1 232 ? -26.723 -5.990 23.681 1.00 95.62 232 PHE A C 1
ATOM 1775 O O . PHE A 1 232 ? -27.554 -5.324 24.303 1.00 95.62 232 PHE A O 1
ATOM 1782 N N . SER A 1 233 ? -26.944 -7.242 23.270 1.00 97.19 233 SER A N 1
ATOM 1783 C CA . SER A 1 233 ? -28.168 -8.014 23.557 1.00 97.19 233 SER A CA 1
ATOM 1784 C C . SER A 1 233 ? -27.989 -9.051 24.670 1.00 97.19 233 SER A C 1
ATOM 1786 O O . SER A 1 233 ? -28.958 -9.664 25.100 1.00 97.19 233 SER A O 1
ATOM 1788 N N . SER A 1 234 ? -26.762 -9.232 25.152 1.00 97.38 234 SER A N 1
ATOM 1789 C CA . SER A 1 234 ? -26.407 -10.108 26.268 1.00 97.38 234 SER A CA 1
ATOM 1790 C C . SER A 1 234 ? -25.345 -9.428 27.122 1.00 97.38 234 SER A C 1
ATOM 1792 O O . SER A 1 234 ? -24.515 -8.689 26.591 1.00 97.38 234 SER A O 1
ATOM 1794 N N . SER A 1 235 ? -25.360 -9.680 28.432 1.00 97.25 235 SER A N 1
ATOM 1795 C CA . SER A 1 235 ? -24.367 -9.117 29.351 1.00 97.25 235 SER A CA 1
ATOM 1796 C C . SER A 1 235 ? -22.952 -9.540 28.961 1.00 97.25 235 SER A C 1
ATOM 1798 O O . SER A 1 235 ? -22.706 -10.706 28.655 1.00 97.25 235 SER A O 1
ATOM 1800 N N . SER A 1 236 ? -22.025 -8.590 28.963 1.00 95.25 236 SER A N 1
ATOM 1801 C CA . SER A 1 236 ? -20.645 -8.798 28.519 1.00 95.25 236 SER A CA 1
ATOM 1802 C C . SER A 1 236 ? -19.712 -7.790 29.184 1.00 95.25 236 SER A C 1
ATOM 1804 O O . SER A 1 236 ? -20.131 -7.011 30.038 1.00 95.25 236 SER A O 1
ATOM 1806 N N . SER A 1 237 ? -18.442 -7.786 28.793 1.00 92.62 237 SER A N 1
ATOM 1807 C CA . SER A 1 237 ? -17.515 -6.707 29.128 1.00 92.62 237 SER A CA 1
ATOM 1808 C C . SER A 1 237 ? -17.145 -5.942 27.870 1.00 92.62 237 SER A C 1
ATOM 1810 O O . SER A 1 237 ? -17.093 -6.514 26.779 1.00 92.62 237 SER A O 1
ATOM 1812 N N . PHE A 1 238 ? -16.866 -4.656 28.019 1.00 88.69 238 PHE A N 1
ATOM 1813 C CA . PHE A 1 238 ? -16.203 -3.904 26.975 1.00 88.69 238 PHE A CA 1
ATOM 1814 C C . PHE A 1 238 ? -14.791 -4.457 26.746 1.00 88.69 238 PHE A C 1
ATOM 1816 O O . PHE A 1 238 ? -14.093 -4.782 27.709 1.00 88.69 238 PHE A O 1
ATOM 1823 N N . PRO A 1 239 ? -14.345 -4.574 25.485 1.00 84.12 239 PRO A N 1
ATOM 1824 C CA . PRO A 1 239 ? -13.080 -5.231 25.177 1.00 84.12 239 PRO A CA 1
ATOM 1825 C C . PRO A 1 239 ? -11.860 -4.390 25.576 1.00 84.12 239 PRO A C 1
ATOM 1827 O O . PRO A 1 239 ? -10.754 -4.923 25.646 1.00 84.12 239 PRO A O 1
ATOM 1830 N N . ARG A 1 240 ? -12.031 -3.074 25.774 1.00 81.94 240 ARG A N 1
ATOM 1831 C CA . ARG A 1 240 ? -10.943 -2.107 25.978 1.00 81.94 240 ARG A CA 1
ATOM 1832 C C . ARG A 1 240 ? -11.375 -0.935 26.858 1.00 81.94 240 ARG A C 1
ATOM 1834 O O . ARG A 1 240 ? -12.560 -0.691 27.054 1.00 81.94 240 ARG A O 1
ATOM 1841 N N . VAL A 1 241 ? -10.377 -0.198 27.345 1.00 82.94 241 VAL A N 1
ATOM 1842 C CA . VAL A 1 241 ? -10.544 1.012 28.166 1.00 82.94 241 VAL A CA 1
ATOM 1843 C C . VAL A 1 241 ? -10.995 2.206 27.320 1.00 82.94 241 VAL A C 1
ATOM 1845 O O . VAL A 1 241 ? -11.742 3.036 27.807 1.00 82.94 241 VAL A O 1
ATOM 1848 N N . PHE A 1 242 ? -10.598 2.292 26.051 1.00 83.94 242 PHE A N 1
ATOM 1849 C CA . PHE A 1 242 ? -11.041 3.349 25.140 1.00 83.94 242 PHE A CA 1
ATOM 1850 C C . PHE A 1 242 ? -11.927 2.764 24.054 1.00 83.94 242 PHE A C 1
ATOM 1852 O O . PHE A 1 242 ? -11.536 1.810 23.378 1.00 83.94 242 PHE A O 1
ATOM 1859 N N . MET A 1 243 ? -13.111 3.342 23.886 1.00 88.56 243 MET A N 1
ATOM 1860 C CA . MET A 1 243 ? -14.066 2.925 22.871 1.00 88.56 243 MET A CA 1
ATOM 1861 C C . MET A 1 243 ? -14.687 4.120 22.182 1.00 88.56 243 MET A C 1
ATOM 1863 O O . MET A 1 243 ? -14.971 5.146 22.802 1.00 88.56 243 MET A O 1
ATOM 1867 N N . ARG A 1 244 ? -14.959 3.935 20.898 1.00 88.81 244 ARG A N 1
ATOM 1868 C CA . ARG A 1 244 ? -15.699 4.872 20.070 1.00 88.81 244 ARG A CA 1
ATOM 1869 C C . ARG A 1 244 ? -16.805 4.106 19.358 1.00 88.81 244 ARG A C 1
ATOM 1871 O O . ARG A 1 244 ? -16.542 2.991 18.934 1.00 88.81 244 ARG A O 1
ATOM 1878 N N . TYR A 1 245 ? -17.999 4.685 19.272 1.00 91.19 245 TYR A N 1
ATOM 1879 C CA . TYR A 1 245 ? -19.164 4.156 18.563 1.00 91.19 245 TYR A CA 1
ATOM 1880 C C . TYR A 1 245 ? -19.854 5.270 17.773 1.00 91.19 245 TYR A C 1
ATOM 1882 O O . TYR A 1 245 ? -19.805 6.449 18.150 1.00 91.19 245 TYR A O 1
ATOM 1890 N N . ARG A 1 246 ? -20.550 4.908 16.692 1.00 91.75 246 ARG A N 1
ATOM 1891 C CA . ARG A 1 246 ? -21.524 5.806 16.061 1.00 91.75 246 ARG A CA 1
ATOM 1892 C C . ARG A 1 246 ? -22.829 5.775 16.837 1.00 91.75 246 ARG A C 1
ATOM 1894 O O . ARG A 1 246 ? -23.174 6.771 17.462 1.00 91.75 246 ARG A O 1
ATOM 1901 N N . ASN A 1 247 ? -23.491 4.626 16.888 1.00 94.25 247 ASN A N 1
ATOM 1902 C CA . ASN A 1 247 ? -24.606 4.381 17.795 1.00 94.25 247 ASN A CA 1
ATOM 1903 C C . ASN A 1 247 ? -24.284 3.199 18.712 1.00 94.25 247 ASN A C 1
ATOM 1905 O O . ASN A 1 247 ? -23.783 2.173 18.261 1.00 94.25 247 ASN A O 1
ATOM 1909 N N . LEU A 1 248 ? -24.584 3.326 20.002 1.00 96.06 248 LEU A N 1
ATOM 1910 C CA . LEU A 1 248 ? -24.410 2.252 20.977 1.00 96.06 248 LEU A CA 1
ATOM 1911 C C . LEU A 1 248 ? -25.758 1.949 21.619 1.00 96.06 248 LEU A C 1
ATOM 1913 O O . LEU A 1 248 ? -26.346 2.818 22.253 1.00 96.06 248 LEU A O 1
ATOM 1917 N N . THR A 1 249 ? -26.233 0.718 21.488 1.00 97.69 249 THR A N 1
ATOM 1918 C CA . THR A 1 249 ? -27.456 0.248 22.141 1.00 97.69 249 THR A CA 1
ATOM 1919 C C . THR A 1 249 ? -27.116 -0.803 23.187 1.00 97.69 249 THR A C 1
ATOM 1921 O O . THR A 1 249 ? -26.433 -1.782 22.897 1.00 97.69 249 THR A O 1
ATOM 1924 N N . ILE A 1 250 ? -27.610 -0.619 24.407 1.00 97.75 250 ILE A N 1
ATOM 1925 C CA . ILE A 1 250 ? -27.546 -1.611 25.481 1.00 97.75 250 ILE A CA 1
ATOM 1926 C C . ILE A 1 250 ? -28.983 -1.954 25.848 1.00 97.75 250 ILE A C 1
ATOM 1928 O O . ILE A 1 250 ? -29.702 -1.120 26.410 1.00 97.75 250 ILE A O 1
ATOM 1932 N N . ASN A 1 251 ? -29.407 -3.166 25.495 1.00 98.06 251 ASN A N 1
ATOM 1933 C CA . ASN A 1 251 ? -30.789 -3.604 25.655 1.00 98.06 251 ASN A CA 1
ATOM 1934 C C . ASN A 1 251 ? -31.194 -3.737 27.129 1.00 98.06 251 ASN A C 1
ATOM 1936 O O . ASN A 1 251 ? -30.360 -3.842 28.028 1.00 98.06 251 ASN A O 1
ATOM 1940 N N . SER A 1 252 ? -32.502 -3.727 27.385 1.00 97.62 252 SER A N 1
ATOM 1941 C CA . SER A 1 252 ? -33.026 -3.934 28.736 1.00 97.62 252 SER A CA 1
ATOM 1942 C C . SER A 1 252 ? -32.568 -5.286 29.298 1.00 97.62 252 SER A C 1
ATOM 1944 O O . SER A 1 252 ? -32.488 -6.271 28.567 1.00 97.62 252 SER A O 1
ATOM 1946 N N . GLY A 1 253 ? -32.220 -5.322 30.586 1.00 96.75 253 GLY A N 1
ATOM 1947 C CA . GLY A 1 253 ? -31.683 -6.515 31.253 1.00 96.75 253 GLY A CA 1
ATOM 1948 C C . GLY A 1 253 ? -30.218 -6.848 30.930 1.00 96.75 253 GLY A C 1
ATOM 1949 O O . GLY A 1 253 ? -29.669 -7.769 31.530 1.00 96.75 253 GLY A O 1
ATOM 1950 N N . VAL A 1 254 ? -29.564 -6.103 30.031 1.00 98.06 254 VAL A N 1
ATOM 1951 C CA . VAL A 1 254 ? -28.151 -6.301 29.677 1.00 98.06 254 VAL A CA 1
ATOM 1952 C C . VAL A 1 254 ? -27.254 -5.436 30.551 1.00 98.06 254 VAL A C 1
ATOM 1954 O O . VAL A 1 254 ? -27.462 -4.229 30.641 1.00 98.06 254 VAL A O 1
ATOM 1957 N N . THR A 1 255 ? -26.213 -6.028 31.135 1.00 97.19 255 THR A N 1
ATOM 1958 C CA . THR A 1 255 ? -25.148 -5.294 31.832 1.00 97.19 255 THR A CA 1
ATOM 1959 C C . THR A 1 255 ? -23.848 -5.404 31.051 1.00 97.19 255 THR A C 1
ATOM 1961 O O . THR A 1 255 ? -23.351 -6.509 30.832 1.00 97.19 255 THR A O 1
ATOM 1964 N N . VAL A 1 256 ? -23.271 -4.266 30.666 1.00 96.56 256 VAL A N 1
ATOM 1965 C CA . VAL A 1 256 ? -21.944 -4.202 30.050 1.00 96.56 256 VAL A CA 1
ATOM 1966 C C . VAL A 1 256 ? -20.938 -3.719 31.088 1.00 96.56 256 VAL A C 1
ATOM 1968 O O . VAL A 1 256 ? -21.010 -2.587 31.567 1.00 96.56 256 VAL A O 1
ATOM 1971 N N . ASN A 1 257 ? -20.015 -4.598 31.466 1.00 95.19 257 ASN A N 1
ATOM 1972 C CA . ASN A 1 257 ? -18.976 -4.295 32.438 1.00 95.19 257 ASN A CA 1
ATOM 1973 C C . ASN A 1 257 ? -17.825 -3.526 31.783 1.00 95.19 257 ASN A C 1
ATOM 1975 O O . ASN A 1 257 ? -17.402 -3.838 30.670 1.00 95.19 257 ASN A O 1
ATOM 1979 N N . CYS A 1 258 ? -17.278 -2.555 32.499 1.00 91.31 258 CYS A N 1
ATOM 1980 C CA . CYS A 1 258 ? -16.127 -1.775 32.075 1.00 91.31 258 CYS A CA 1
ATOM 1981 C C . CYS A 1 258 ? -14.956 -2.040 33.017 1.00 91.31 258 CYS A C 1
ATOM 1983 O O . CYS A 1 258 ? -15.137 -2.159 34.230 1.00 91.31 258 CYS A O 1
ATOM 1985 N N . THR A 1 259 ? -13.743 -2.044 32.476 1.00 86.75 259 THR A N 1
ATOM 1986 C CA . THR A 1 259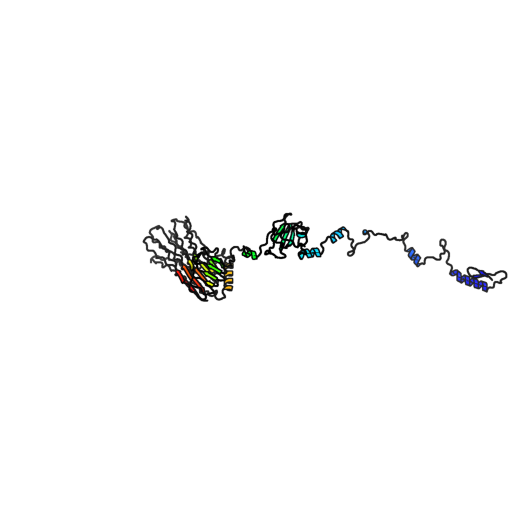 ? -12.534 -1.942 33.299 1.00 86.75 259 THR A CA 1
ATOM 1987 C C . THR A 1 259 ? -12.469 -0.546 33.927 1.00 86.75 259 THR A C 1
ATOM 1989 O O . THR A 1 259 ? -12.954 0.427 33.343 1.00 86.75 259 THR A O 1
ATOM 1992 N N . ALA A 1 260 ? -11.877 -0.409 35.115 1.00 78.06 260 ALA A N 1
ATOM 1993 C CA . ALA A 1 260 ? -11.674 0.904 35.722 1.00 78.06 260 ALA A CA 1
ATOM 1994 C C . ALA A 1 260 ? -10.898 1.839 34.768 1.00 78.06 260 ALA A C 1
ATOM 1996 O O . ALA A 1 260 ? -9.879 1.444 34.202 1.00 78.06 260 ALA A O 1
ATOM 1997 N N . GLY A 1 261 ? -11.400 3.064 34.581 1.00 80.94 261 GLY A N 1
ATOM 1998 C CA . GLY A 1 261 ? -10.816 4.065 33.680 1.00 80.94 261 GLY A CA 1
ATOM 1999 C C . GLY A 1 261 ? -11.422 4.083 32.277 1.00 80.94 261 GLY A C 1
ATOM 2000 O O . GLY A 1 261 ? -10.857 4.718 31.392 1.00 80.94 261 GLY A O 1
ATOM 2001 N N . THR A 1 262 ? -12.541 3.389 32.049 1.00 87.69 262 THR A N 1
ATOM 2002 C CA . THR A 1 262 ? -13.126 3.266 30.709 1.00 87.69 262 THR A CA 1
ATOM 2003 C C . THR A 1 262 ? -13.675 4.600 30.193 1.00 87.69 262 THR A C 1
ATOM 2005 O O . THR A 1 262 ? -14.453 5.267 30.874 1.00 87.69 262 THR A O 1
ATOM 2008 N N . ILE A 1 263 ? -13.322 4.950 28.957 1.00 91.56 263 ILE A N 1
ATOM 2009 C CA . ILE A 1 263 ? -13.783 6.116 28.206 1.00 91.56 263 ILE A CA 1
ATOM 2010 C C . ILE A 1 263 ? -14.569 5.629 26.984 1.00 91.56 263 ILE A C 1
ATOM 2012 O O . ILE A 1 263 ? -14.048 4.888 26.149 1.00 91.56 263 ILE A O 1
ATOM 2016 N N . ILE A 1 264 ? -15.825 6.060 26.879 1.00 92.75 264 ILE A N 1
ATOM 2017 C CA . ILE A 1 264 ? -16.756 5.708 25.804 1.00 92.75 264 ILE A CA 1
ATOM 2018 C C . ILE A 1 264 ? -17.152 6.981 25.062 1.00 92.75 264 ILE A C 1
ATOM 2020 O O . ILE A 1 264 ? -17.748 7.887 25.644 1.00 92.75 264 ILE A O 1
ATOM 2024 N N . ILE A 1 265 ? -16.850 7.037 23.770 1.00 93.00 265 ILE A N 1
ATOM 2025 C CA . ILE A 1 265 ? -17.203 8.149 22.888 1.00 93.00 265 ILE A CA 1
ATOM 2026 C C . ILE A 1 265 ? -18.289 7.672 21.925 1.00 93.00 265 ILE A C 1
ATOM 2028 O O . ILE A 1 265 ? -18.067 6.745 21.155 1.00 93.00 265 ILE A O 1
ATOM 2032 N N . ILE A 1 266 ? -19.461 8.296 21.939 1.00 94.12 266 ILE A N 1
ATOM 2033 C CA . ILE A 1 266 ? -20.568 7.995 21.031 1.00 94.12 266 ILE A CA 1
ATOM 2034 C C . ILE A 1 266 ? -20.864 9.228 20.180 1.00 94.12 266 ILE A C 1
ATOM 2036 O O . ILE A 1 266 ? -21.364 10.240 20.667 1.00 94.12 266 ILE A O 1
ATOM 2040 N N . THR A 1 267 ? -20.567 9.145 18.886 1.00 92.06 267 THR A N 1
ATOM 2041 C CA . THR A 1 267 ? -20.745 10.287 17.973 1.00 92.06 267 THR A CA 1
ATOM 2042 C C . THR A 1 267 ? -22.207 10.545 17.597 1.00 92.06 267 THR A C 1
ATOM 2044 O O . THR A 1 267 ? -22.568 11.676 17.278 1.00 92.06 267 THR A O 1
ATOM 2047 N N . GLY A 1 268 ? -23.058 9.521 17.673 1.00 93.62 268 GLY A N 1
ATOM 2048 C CA . GLY A 1 268 ? -24.502 9.573 17.455 1.00 93.62 268 GLY A CA 1
ATOM 2049 C C . GLY A 1 268 ? -25.283 9.356 18.752 1.00 93.62 268 GLY A C 1
ATOM 2050 O O . GLY A 1 268 ? -25.214 10.174 19.671 1.00 93.62 268 GLY A O 1
ATOM 2051 N N . THR A 1 269 ? -26.058 8.269 18.820 1.00 96.38 269 THR A N 1
ATOM 2052 C CA . THR A 1 269 ? -26.975 8.001 19.941 1.00 96.38 269 THR A CA 1
ATOM 2053 C C . THR A 1 269 ? -26.494 6.853 20.830 1.00 96.38 269 THR A C 1
ATOM 2055 O O . THR A 1 269 ? -26.225 5.752 20.350 1.00 96.38 269 THR A O 1
ATOM 2058 N N . LEU A 1 270 ? -26.452 7.090 22.141 1.00 97.38 270 LEU A N 1
ATOM 2059 C CA . LEU A 1 270 ? -26.398 6.055 23.170 1.00 97.38 270 LEU A CA 1
ATOM 2060 C C . LEU A 1 270 ? -27.826 5.697 23.601 1.00 97.38 270 LEU A C 1
ATOM 2062 O O . LEU A 1 270 ? -28.473 6.472 24.301 1.00 97.38 270 LEU A O 1
ATOM 2066 N N . THR A 1 271 ? -28.305 4.519 23.215 1.00 98.12 271 THR A N 1
ATOM 2067 C CA . THR A 1 271 ? -29.571 3.940 23.681 1.00 98.12 271 THR A CA 1
ATOM 2068 C C . THR A 1 271 ? -29.297 3.042 24.883 1.00 98.12 271 THR A C 1
ATOM 2070 O O . THR A 1 271 ? -28.970 1.863 24.736 1.00 98.12 271 THR A O 1
ATOM 2073 N N . LEU A 1 272 ? -29.406 3.597 26.086 1.00 97.88 272 LEU A N 1
ATOM 2074 C CA . LEU A 1 272 ? -29.116 2.900 27.336 1.00 97.88 272 LEU A CA 1
ATOM 2075 C C . LEU A 1 272 ? -30.419 2.439 28.000 1.00 97.88 272 LEU A C 1
ATOM 2077 O O . LEU A 1 272 ? -31.044 3.199 28.733 1.00 97.88 272 LEU A O 1
ATOM 2081 N N . ASN A 1 273 ? -30.817 1.187 27.766 1.00 97.88 273 ASN A N 1
ATOM 2082 C CA . ASN A 1 273 ? -31.964 0.548 28.433 1.00 97.88 273 ASN A CA 1
ATOM 2083 C C . ASN A 1 273 ? -31.538 -0.478 29.499 1.00 97.88 273 ASN A C 1
ATOM 2085 O O . ASN A 1 273 ? -32.335 -0.832 30.365 1.00 97.88 273 ASN A O 1
ATOM 2089 N N . GLY A 1 274 ? -30.299 -0.969 29.419 1.00 97.69 274 GLY A N 1
ATOM 2090 C CA . GLY A 1 274 ? -29.676 -1.858 30.400 1.00 97.69 274 GLY A CA 1
ATOM 2091 C C . GLY A 1 274 ? -28.786 -1.116 31.399 1.00 97.69 274 GLY A C 1
ATOM 2092 O O . GLY A 1 274 ? -29.154 -0.062 31.917 1.00 97.69 274 GLY A O 1
ATOM 2093 N N . ALA A 1 275 ? -27.607 -1.663 31.686 1.00 97.69 275 ALA A N 1
ATOM 2094 C CA . ALA A 1 275 ? -26.642 -1.089 32.613 1.00 97.69 275 ALA A CA 1
ATOM 2095 C C . ALA A 1 275 ? -25.223 -1.032 32.029 1.00 97.69 275 ALA A C 1
ATOM 2097 O O . ALA A 1 275 ? -24.768 -1.975 31.385 1.00 97.69 275 ALA A O 1
ATOM 2098 N N . ILE A 1 276 ? -24.502 0.052 32.312 1.00 97.19 276 ILE A N 1
ATOM 2099 C CA . ILE A 1 276 ? -23.043 0.145 32.165 1.00 97.19 276 ILE A CA 1
ATOM 2100 C C . ILE A 1 276 ? -22.445 0.080 33.569 1.00 97.19 276 ILE A C 1
ATOM 2102 O O . ILE A 1 276 ? -22.857 0.849 34.435 1.00 97.19 276 ILE A O 1
ATOM 2106 N N . SER A 1 277 ? -21.496 -0.820 33.817 1.00 95.88 277 SER A N 1
ATOM 2107 C CA . SER A 1 277 ? -20.951 -1.045 35.160 1.00 95.88 277 SER A CA 1
ATOM 2108 C C . SER A 1 277 ? -19.426 -1.033 35.161 1.00 95.88 277 SER A C 1
ATOM 2110 O O . SER A 1 277 ? -18.794 -2.027 34.817 1.00 95.88 277 SER A O 1
ATOM 2112 N N . ALA A 1 278 ? -18.821 0.059 35.616 1.00 92.06 278 ALA A N 1
ATOM 2113 C CA . ALA A 1 278 ? -17.401 0.112 35.940 1.00 92.06 278 ALA A CA 1
ATOM 2114 C C . ALA A 1 278 ? -17.244 -0.172 37.434 1.00 92.06 278 ALA A C 1
ATOM 2116 O O . ALA A 1 278 ? -17.371 0.726 38.256 1.00 92.06 278 ALA A O 1
ATOM 2117 N N . ASN A 1 279 ? -17.007 -1.419 37.822 1.00 85.00 279 ASN A N 1
ATOM 2118 C CA . ASN A 1 279 ? -16.638 -1.706 39.208 1.00 85.00 279 ASN A CA 1
ATOM 2119 C C . ASN A 1 279 ? -15.116 -1.618 39.335 1.00 85.00 279 ASN A C 1
ATOM 2121 O O . ASN A 1 279 ? -14.398 -1.937 38.383 1.00 85.00 279 ASN A O 1
ATOM 2125 N N . GLY A 1 280 ? -14.618 -1.185 40.495 1.00 75.94 280 GLY A N 1
ATOM 2126 C CA . GLY A 1 280 ? -13.197 -1.332 40.803 1.00 75.94 280 GLY A CA 1
ATOM 2127 C C . GLY A 1 280 ? -12.766 -2.789 40.595 1.00 75.94 280 GLY A C 1
ATOM 2128 O O . GLY A 1 280 ? -13.564 -3.722 40.736 1.00 75.94 280 GLY A O 1
ATOM 2129 N N . LEU A 1 281 ? -11.507 -3.005 40.224 1.00 69.00 281 LEU A N 1
ATOM 2130 C CA . LEU A 1 281 ? -10.957 -4.358 40.235 1.00 69.00 281 LEU A CA 1
ATOM 2131 C C . LEU A 1 281 ? -10.922 -4.790 41.700 1.00 69.00 281 LEU A C 1
ATOM 2133 O O . LEU A 1 281 ? -10.368 -4.062 42.511 1.00 69.00 281 LEU A O 1
ATOM 2137 N N . GLY A 1 282 ? -11.522 -5.916 42.087 1.00 63.25 282 GLY A N 1
ATOM 2138 C CA . GLY A 1 282 ? -11.410 -6.387 43.474 1.00 63.25 282 GLY A CA 1
ATOM 2139 C C . GLY A 1 282 ? -9.934 -6.415 43.870 1.00 63.25 282 GLY A C 1
ATOM 2140 O O . GLY A 1 282 ? -9.120 -6.889 43.076 1.00 63.25 282 GLY A O 1
ATOM 2141 N N . GLY A 1 283 ? -9.572 -5.825 45.016 1.00 59.09 283 GLY A N 1
ATOM 2142 C CA . GLY A 1 283 ? -8.201 -5.890 45.523 1.00 59.09 283 GLY A CA 1
ATOM 2143 C C . GLY A 1 283 ? -7.762 -7.345 45.488 1.00 59.09 283 GLY A C 1
ATOM 2144 O O . GLY A 1 283 ? -8.388 -8.170 46.150 1.00 59.09 283 GLY A O 1
ATOM 2145 N N . GLN A 1 284 ? -6.769 -7.685 44.661 1.00 56.72 284 GLN A N 1
ATOM 2146 C CA . GLN A 1 284 ? -6.223 -9.034 44.693 1.00 56.72 284 GLN A CA 1
ATOM 2147 C C . GLN A 1 284 ? -5.610 -9.169 46.078 1.00 56.72 284 GLN A C 1
ATOM 2149 O O . GLN A 1 284 ? -4.653 -8.461 46.392 1.00 56.72 284 GLN A O 1
ATOM 2154 N N . GLY A 1 285 ? -6.234 -9.981 46.937 1.00 55.44 285 GLY A N 1
ATOM 2155 C CA . GLY A 1 285 ? -5.642 -10.336 48.215 1.00 55.44 285 GLY A CA 1
ATOM 2156 C C . GLY A 1 285 ? -4.242 -10.824 47.896 1.00 55.44 285 GLY A C 1
ATOM 2157 O O . GLY A 1 285 ? -4.089 -11.742 47.094 1.00 55.44 285 GLY A O 1
ATOM 2158 N N . SER A 1 286 ? -3.226 -10.137 48.411 1.00 51.78 286 SER A N 1
ATOM 2159 C CA . SER A 1 286 ? -1.866 -10.620 48.258 1.00 51.78 286 SER A CA 1
ATOM 2160 C C . SER A 1 286 ? -1.854 -12.034 48.821 1.00 51.78 286 SER A C 1
ATOM 2162 O O . SER A 1 286 ? -2.234 -12.219 49.980 1.00 51.78 286 SER A O 1
ATOM 2164 N N . GLU A 1 287 ? -1.462 -13.007 47.995 1.00 53.03 287 GLU A N 1
ATOM 2165 C CA . GLU A 1 287 ? -1.024 -14.328 48.450 1.00 53.03 287 GLU A CA 1
ATOM 2166 C C . GLU A 1 287 ? -0.233 -14.154 49.757 1.00 53.03 287 GLU A C 1
ATOM 2168 O O . GLU A 1 287 ? 0.509 -13.166 49.861 1.00 53.03 287 GLU A O 1
ATOM 2173 N N . PRO A 1 288 ? -0.404 -15.038 50.756 1.00 54.09 288 PRO A N 1
ATOM 2174 C CA . PRO A 1 288 ? 0.264 -14.920 52.045 1.00 54.09 288 PRO A CA 1
ATOM 2175 C C . PRO A 1 288 ? 1.777 -14.857 51.823 1.00 54.09 288 PRO A C 1
ATOM 2177 O O . PRO A 1 288 ? 2.450 -15.867 51.647 1.00 54.09 288 PRO A O 1
ATOM 2180 N N . MET A 1 289 ? 2.325 -13.645 51.764 1.00 50.62 289 MET A N 1
ATOM 2181 C CA . MET A 1 289 ? 3.759 -13.464 51.709 1.00 50.62 289 MET A CA 1
ATOM 2182 C C . MET A 1 289 ? 4.257 -13.713 53.126 1.00 50.62 289 MET A C 1
ATOM 2184 O O . MET A 1 289 ? 3.976 -12.925 54.026 1.00 50.62 289 MET A O 1
ATOM 2188 N N . ASP A 1 290 ? 5.058 -14.762 53.310 1.00 54.88 290 ASP A N 1
ATOM 2189 C CA . ASP A 1 290 ? 5.808 -15.075 54.543 1.00 54.88 290 ASP A CA 1
ATOM 2190 C C . ASP A 1 290 ? 6.776 -13.953 54.994 1.00 54.88 290 ASP A C 1
ATOM 2192 O O . ASP A 1 290 ? 7.607 -14.132 55.884 1.00 54.88 290 ASP A O 1
ATOM 2196 N N . LYS A 1 291 ? 6.724 -12.773 54.371 1.00 53.34 291 LYS A N 1
ATOM 2197 C CA . LYS A 1 291 ? 7.586 -11.627 54.646 1.00 53.34 291 LYS A CA 1
ATOM 2198 C C . LYS A 1 291 ? 6.706 -10.420 54.933 1.00 53.34 291 LYS A C 1
ATOM 2200 O O . LYS A 1 291 ? 5.871 -10.063 54.108 1.00 53.34 291 LYS A O 1
ATOM 2205 N N . ALA A 1 292 ? 6.915 -9.793 56.092 1.00 51.25 292 ALA A N 1
ATOM 2206 C CA . ALA A 1 292 ? 6.174 -8.621 56.550 1.00 51.25 292 ALA A CA 1
ATOM 2207 C C . ALA A 1 292 ? 6.336 -7.449 55.560 1.00 51.25 292 ALA A C 1
ATOM 2209 O O . ALA A 1 292 ? 7.298 -6.681 55.610 1.00 51.25 292 ALA A O 1
ATOM 2210 N N . GLY A 1 293 ? 5.400 -7.340 54.620 1.00 48.78 293 GLY A N 1
ATOM 2211 C CA . GLY A 1 293 ? 5.327 -6.297 53.602 1.00 48.78 293 GLY A CA 1
ATOM 2212 C C . GLY A 1 293 ? 3.942 -5.660 53.629 1.00 48.78 293 GLY A C 1
ATOM 2213 O O . GLY A 1 293 ? 2.945 -6.363 53.750 1.00 48.78 293 GLY A O 1
ATOM 2214 N N . GLY A 1 294 ? 3.902 -4.326 53.592 1.00 53.09 294 GLY A N 1
ATOM 2215 C CA . GLY A 1 294 ? 2.711 -3.499 53.810 1.00 53.09 294 GLY A CA 1
ATOM 2216 C C . GLY A 1 294 ? 1.475 -3.909 53.004 1.00 53.09 294 GLY A C 1
ATOM 2217 O O . GLY A 1 294 ? 1.580 -4.401 51.884 1.00 53.09 294 GLY A O 1
ATOM 2218 N N . GLY A 1 295 ? 0.298 -3.676 53.595 1.00 53.44 295 GLY A N 1
ATOM 2219 C CA . GLY A 1 295 ? -0.994 -4.010 52.999 1.00 53.44 295 GLY A CA 1
ATOM 2220 C C . GLY A 1 295 ? -1.133 -3.468 51.578 1.00 53.44 295 GLY A C 1
ATOM 2221 O O . GLY A 1 295 ? -0.807 -2.309 51.309 1.00 53.44 295 GLY A O 1
ATOM 2222 N N . ALA A 1 296 ? -1.613 -4.317 50.668 1.00 55.88 296 ALA A N 1
ATOM 2223 C CA . ALA A 1 296 ? -1.871 -3.937 49.289 1.00 55.88 296 ALA A CA 1
ATOM 2224 C C . ALA A 1 296 ? -2.786 -2.699 49.249 1.00 55.88 296 ALA A C 1
ATOM 2226 O O . ALA A 1 296 ? -3.832 -2.642 49.909 1.00 55.88 296 ALA A O 1
ATOM 2227 N N . GLY A 1 297 ? -2.369 -1.681 48.493 1.00 58.00 297 GLY A N 1
ATOM 2228 C CA . GLY A 1 297 ? -3.201 -0.515 48.217 1.00 58.00 297 GLY A CA 1
ATOM 2229 C C . GLY A 1 297 ? -4.536 -0.968 47.630 1.00 58.00 297 GLY A C 1
ATOM 2230 O O . GLY A 1 297 ? -4.558 -1.809 46.733 1.00 58.00 297 GLY A O 1
ATOM 2231 N N . GLY A 1 298 ? -5.647 -0.452 48.159 1.00 56.97 298 GLY A N 1
ATOM 2232 C CA . GLY A 1 298 ? -6.965 -0.716 47.598 1.00 56.97 298 GLY A CA 1
ATOM 2233 C C . GLY A 1 298 ? -6.981 -0.335 46.120 1.00 56.97 298 GLY A C 1
ATOM 2234 O O . GLY A 1 298 ? -6.471 0.718 45.736 1.00 56.97 298 GLY A O 1
ATOM 2235 N N . ASN A 1 299 ? -7.542 -1.203 45.284 1.00 61.84 299 ASN A N 1
ATOM 2236 C CA . ASN A 1 299 ? -7.694 -0.909 43.868 1.00 61.84 299 ASN A CA 1
ATOM 2237 C C . ASN A 1 299 ? -8.553 0.350 43.680 1.00 61.84 299 ASN A C 1
ATOM 2239 O O . ASN A 1 299 ? -9.490 0.613 44.442 1.00 61.84 299 ASN A O 1
ATOM 2243 N N . GLY A 1 300 ? -8.194 1.145 42.667 1.00 67.31 300 GLY A N 1
ATOM 2244 C CA . GLY A 1 300 ? -8.909 2.368 42.318 1.00 67.31 300 GLY A CA 1
ATOM 2245 C C . GLY A 1 300 ? -10.397 2.096 42.101 1.00 67.31 300 GLY A C 1
ATOM 2246 O O . GLY A 1 300 ? -10.782 1.026 41.619 1.00 67.31 300 GLY A O 1
ATOM 2247 N N . GLY A 1 301 ? -11.235 3.061 42.478 1.00 75.00 301 GLY A N 1
ATOM 2248 C CA . GLY A 1 301 ? -12.669 2.945 42.264 1.00 75.00 301 GLY A CA 1
ATOM 2249 C C . GLY A 1 301 ? -13.000 2.823 40.781 1.00 75.00 301 GLY A C 1
ATOM 2250 O O . GLY A 1 301 ? -12.216 3.216 39.915 1.00 75.00 301 GLY A O 1
ATOM 2251 N N . GLY A 1 302 ? -14.155 2.242 40.476 1.00 83.38 302 GLY A N 1
ATOM 2252 C CA . GLY A 1 302 ? -14.630 2.191 39.105 1.00 83.38 302 GLY A CA 1
ATOM 2253 C C . GLY A 1 302 ? -14.718 3.592 38.507 1.00 83.38 302 GLY A C 1
ATOM 2254 O O . GLY A 1 302 ? -15.328 4.472 39.102 1.00 83.38 302 GLY A O 1
ATOM 2255 N N . VAL A 1 303 ? -14.101 3.812 37.349 1.00 88.88 303 VAL A N 1
ATOM 2256 C CA . VAL A 1 303 ? -14.181 5.086 36.621 1.00 88.88 303 VAL A CA 1
ATOM 2257 C C . VAL A 1 303 ? -14.780 4.822 35.253 1.00 88.88 303 VAL A C 1
ATOM 2259 O O . VAL A 1 303 ? -14.277 3.959 34.525 1.00 88.88 303 VAL A O 1
ATOM 2262 N N . VAL A 1 304 ? -15.824 5.574 34.910 1.00 93.12 304 VAL A N 1
ATOM 2263 C CA . VAL A 1 304 ? -16.418 5.586 33.574 1.00 93.12 304 VAL A CA 1
ATOM 2264 C C . VAL A 1 304 ? -16.651 7.019 33.102 1.00 93.12 304 VAL A C 1
ATOM 2266 O O . VAL A 1 304 ? -17.226 7.845 33.812 1.00 93.12 304 VAL A O 1
ATOM 2269 N N . ILE A 1 305 ? -16.199 7.306 31.886 1.00 94.50 305 ILE A N 1
ATOM 2270 C CA . ILE A 1 305 ? -16.397 8.583 31.201 1.00 94.50 305 ILE A CA 1
ATOM 2271 C C . ILE A 1 305 ? -17.181 8.293 29.927 1.00 94.50 305 ILE A C 1
ATOM 2273 O O . ILE A 1 305 ? -16.731 7.515 29.089 1.00 94.50 305 ILE A O 1
ATOM 2277 N N . ILE A 1 306 ? -18.351 8.902 29.777 1.00 95.44 306 ILE A N 1
ATOM 2278 C CA . ILE A 1 306 ? -19.209 8.742 28.603 1.00 95.44 306 ILE A CA 1
ATOM 2279 C C . ILE A 1 306 ? -19.429 10.108 27.970 1.00 95.44 306 ILE A C 1
ATOM 2281 O O . ILE A 1 306 ? -19.941 11.027 28.610 1.00 95.44 306 ILE A O 1
ATOM 2285 N N . LEU A 1 307 ? -19.059 10.215 26.698 1.00 95.25 307 LEU A N 1
ATOM 2286 C CA . LEU A 1 307 ? -19.234 11.400 25.869 1.00 95.25 307 LEU A CA 1
ATOM 2287 C C . LEU A 1 307 ? -20.146 11.019 24.707 1.00 95.25 307 LEU A C 1
ATOM 2289 O O . LEU A 1 307 ? -19.709 10.302 23.811 1.00 95.25 307 LEU A O 1
ATOM 2293 N N . ALA A 1 308 ? -21.404 11.449 24.725 1.00 95.25 308 ALA A N 1
ATOM 2294 C CA . ALA A 1 308 ? -22.373 11.114 23.683 1.00 95.25 308 ALA A CA 1
ATOM 2295 C C . ALA A 1 308 ? -22.990 12.375 23.069 1.00 95.25 308 ALA A C 1
ATOM 2297 O O . ALA A 1 308 ? -23.228 13.345 23.777 1.00 95.25 308 ALA A O 1
ATOM 2298 N N . SER A 1 309 ? -23.319 12.375 21.776 1.00 94.12 309 SER A N 1
ATOM 2299 C CA . SER A 1 309 ? -24.117 13.479 21.203 1.00 94.12 309 SER A CA 1
ATOM 2300 C C . SER A 1 309 ? -25.565 13.443 21.705 1.00 94.12 309 SER A C 1
ATOM 2302 O O . SER A 1 309 ? -26.188 14.465 21.998 1.00 94.12 309 SER A O 1
ATOM 2304 N N . LYS A 1 310 ? -26.125 12.240 21.833 1.00 96.94 310 LYS A N 1
ATOM 2305 C CA . LYS A 1 310 ? -27.479 12.034 22.340 1.00 96.94 310 LYS A CA 1
ATOM 2306 C C . LYS A 1 310 ? -27.527 10.798 23.216 1.00 96.94 310 LYS A C 1
ATOM 2308 O O . LYS A 1 310 ? -27.016 9.750 22.832 1.00 96.94 310 LYS A O 1
ATOM 2313 N N . ILE A 1 311 ? -28.192 10.903 24.358 1.00 97.25 311 ILE A N 1
ATOM 2314 C CA . ILE A 1 311 ? -28.478 9.763 25.228 1.00 97.25 311 ILE A CA 1
ATOM 2315 C C . ILE A 1 311 ? -29.990 9.566 25.278 1.00 97.25 311 ILE A C 1
ATOM 2317 O O . ILE A 1 311 ? -30.734 10.524 25.471 1.00 97.25 311 ILE A O 1
ATOM 2321 N N . VAL A 1 312 ? -30.447 8.334 25.076 1.00 97.69 312 VAL A N 1
ATOM 2322 C CA . VAL A 1 312 ? -31.855 7.928 25.176 1.00 97.69 312 VAL A CA 1
ATOM 2323 C C . VAL A 1 312 ? -31.984 6.660 26.028 1.00 97.69 312 VAL A C 1
ATOM 2325 O O . VAL A 1 312 ? -30.999 5.961 26.257 1.00 97.69 312 VAL A O 1
ATOM 2328 N N . GLY A 1 313 ? -33.202 6.344 26.469 1.00 96.75 313 GLY A N 1
ATOM 2329 C CA . GLY A 1 313 ? -33.496 5.164 27.288 1.00 96.75 313 GLY A CA 1
ATOM 2330 C C . GLY A 1 313 ? -33.654 5.479 28.775 1.00 96.75 313 GLY A C 1
ATOM 2331 O O . GLY A 1 313 ? -33.743 6.643 29.165 1.00 96.75 313 GLY A O 1
ATOM 2332 N N . SER A 1 314 ? -33.740 4.429 29.591 1.00 96.75 314 SER A N 1
ATOM 2333 C CA . SER A 1 314 ? -33.990 4.531 31.037 1.00 96.75 314 SER A CA 1
ATOM 2334 C C . SER A 1 314 ? -33.115 3.609 31.889 1.00 96.75 314 SER A C 1
ATOM 2336 O O . SER A 1 314 ? -33.523 3.140 32.952 1.00 96.75 314 SER A O 1
ATOM 2338 N N . GLY A 1 315 ? -31.943 3.260 31.370 1.00 97.19 315 GLY A N 1
ATOM 2339 C CA . GLY A 1 315 ? -31.014 2.346 32.011 1.00 97.19 315 GLY A CA 1
ATOM 2340 C C . GLY A 1 315 ? -30.220 2.978 33.154 1.00 97.19 315 GLY A C 1
ATOM 2341 O O . GLY A 1 315 ? -30.548 4.046 33.680 1.00 97.19 315 GLY A O 1
ATOM 2342 N N . SER A 1 316 ? -29.139 2.302 33.540 1.00 97.56 316 SER A N 1
ATOM 2343 C CA . SER A 1 316 ? -28.279 2.745 34.638 1.00 97.56 316 SER A CA 1
ATOM 2344 C C . SER A 1 316 ? -26.796 2.774 34.289 1.00 97.56 316 SER A C 1
ATOM 2346 O O . SER A 1 316 ? -26.320 2.017 33.444 1.00 97.56 316 SER A O 1
ATOM 2348 N N . ILE A 1 317 ? -26.051 3.650 34.956 1.00 97.12 317 ILE A N 1
ATOM 2349 C CA . ILE A 1 317 ? -24.588 3.685 34.903 1.00 97.12 317 ILE A CA 1
ATOM 2350 C C . ILE A 1 317 ? -24.096 3.565 36.336 1.00 97.12 317 ILE A C 1
ATOM 2352 O O . ILE A 1 317 ? -24.508 4.337 37.202 1.00 97.12 317 ILE A O 1
ATOM 2356 N N . ARG A 1 318 ? -23.237 2.584 36.593 1.00 95.94 318 ARG A N 1
ATOM 2357 C CA . ARG A 1 318 ? -22.703 2.296 37.920 1.00 95.94 318 ARG A CA 1
ATOM 2358 C C . ARG A 1 318 ? -21.191 2.398 37.886 1.00 95.94 318 ARG A C 1
ATOM 2360 O O . ARG A 1 318 ? -20.548 1.781 37.039 1.00 95.94 318 ARG A O 1
ATOM 2367 N N . ALA A 1 319 ? -20.640 3.163 38.813 1.00 93.12 319 ALA A N 1
ATOM 2368 C CA . ALA A 1 319 ? -19.216 3.268 39.042 1.00 93.12 319 ALA A CA 1
ATOM 2369 C C . ALA A 1 319 ? -18.962 3.062 40.532 1.00 93.12 319 ALA A C 1
ATOM 2371 O O . ALA A 1 319 ? -19.153 3.976 41.326 1.00 93.12 319 ALA A O 1
ATOM 2372 N N . ASN A 1 320 ? -18.597 1.852 40.943 1.00 90.12 320 ASN A N 1
ATOM 2373 C CA . ASN A 1 320 ? -18.479 1.535 42.365 1.00 90.12 320 ASN A CA 1
ATOM 2374 C C . ASN A 1 320 ? -17.024 1.312 42.763 1.00 90.12 320 ASN A C 1
ATOM 2376 O O . ASN A 1 320 ? -16.267 0.619 42.076 1.00 90.12 320 ASN A O 1
ATOM 2380 N N . GLY A 1 321 ? -16.647 1.893 43.899 1.00 82.00 321 GLY A N 1
ATOM 2381 C CA . GLY A 1 321 ? -15.420 1.554 44.599 1.00 82.00 321 GLY A CA 1
ATOM 2382 C C . GLY A 1 321 ? -15.429 0.101 45.060 1.00 82.00 321 GLY A C 1
ATOM 2383 O O . GLY A 1 321 ? -16.458 -0.423 45.486 1.00 82.00 321 GLY A O 1
ATOM 2384 N N . THR A 1 322 ? -14.282 -0.564 44.985 1.00 78.62 322 THR A N 1
ATOM 2385 C CA . THR A 1 322 ? -14.095 -1.877 45.611 1.00 78.62 322 THR A CA 1
ATOM 2386 C C . THR A 1 322 ? -13.628 -1.728 47.035 1.00 78.62 322 THR A C 1
ATOM 2388 O O . THR A 1 322 ? -12.758 -0.906 47.304 1.00 78.62 322 THR A O 1
ATOM 2391 N N . ASN A 1 323 ? -14.149 -2.572 47.925 1.00 74.94 323 ASN A N 1
ATOM 2392 C CA . ASN A 1 323 ? -13.658 -2.664 49.296 1.00 74.94 323 ASN A CA 1
ATOM 2393 C C . ASN A 1 323 ? -12.128 -2.802 49.314 1.00 74.94 323 ASN A C 1
ATOM 2395 O O . ASN A 1 323 ? -11.554 -3.529 48.495 1.00 74.94 323 ASN A O 1
ATOM 2399 N N . GLY A 1 324 ? -11.485 -2.105 50.252 1.00 66.69 324 GLY A N 1
ATOM 2400 C CA . GLY A 1 324 ? -10.066 -2.305 50.530 1.00 66.69 324 GLY A CA 1
ATOM 2401 C C . GLY A 1 324 ? -9.792 -3.764 50.904 1.00 66.69 324 GLY A C 1
ATOM 2402 O O . GLY A 1 324 ? -10.653 -4.440 51.470 1.00 66.69 324 GLY A O 1
ATOM 2403 N N . ALA A 1 325 ? -8.603 -4.260 50.566 1.00 66.75 325 ALA A N 1
ATOM 2404 C CA . ALA A 1 325 ? -8.194 -5.596 50.977 1.00 66.75 325 ALA A CA 1
ATOM 2405 C C . ALA A 1 325 ? -8.111 -5.672 52.513 1.00 66.75 325 ALA A C 1
ATOM 2407 O O . ALA A 1 325 ? -7.668 -4.726 53.166 1.00 66.75 325 ALA A O 1
ATOM 2408 N N . ASN A 1 326 ? -8.516 -6.805 53.089 1.00 66.00 326 ASN A N 1
ATOM 2409 C CA . ASN A 1 326 ? -8.287 -7.072 54.507 1.00 66.00 326 ASN A CA 1
ATOM 2410 C C . ASN A 1 326 ? -6.802 -7.393 54.708 1.00 66.00 326 ASN A C 1
ATOM 2412 O O . ASN A 1 326 ? -6.275 -8.307 54.074 1.00 66.00 326 ASN A O 1
ATOM 2416 N N . GLY A 1 327 ? -6.126 -6.642 55.575 1.00 60.47 327 GLY A N 1
ATOM 2417 C CA . GLY A 1 327 ? -4.742 -6.919 55.950 1.00 60.47 327 GLY A CA 1
ATOM 2418 C C . GLY A 1 327 ? -4.681 -7.869 57.145 1.00 60.47 327 GLY A C 1
ATOM 2419 O O . GLY A 1 327 ? -5.268 -7.578 58.186 1.00 60.47 327 GLY A O 1
ATOM 2420 N N . VAL A 1 328 ? -3.940 -8.972 57.015 1.00 59.19 328 VAL A N 1
ATOM 2421 C CA . VAL A 1 328 ? -3.517 -9.820 58.143 1.00 59.19 328 VAL A CA 1
ATOM 2422 C C . VAL A 1 328 ? -2.035 -9.548 58.383 1.00 59.19 328 VAL A C 1
ATOM 2424 O O . VAL A 1 328 ? -1.258 -9.555 57.432 1.00 59.19 328 VAL A O 1
ATOM 2427 N N . VAL A 1 329 ? -1.639 -9.270 59.626 1.00 55.16 329 VAL A N 1
ATOM 2428 C CA . VAL A 1 329 ? -0.231 -9.041 59.988 1.00 55.16 329 VAL A CA 1
ATOM 2429 C C . VAL A 1 329 ? 0.361 -10.343 60.536 1.00 55.16 329 VAL A C 1
ATOM 2431 O O . VAL A 1 329 ? -0.065 -10.774 61.606 1.00 55.16 329 VAL A O 1
ATOM 2434 N N . PRO A 1 330 ? 1.350 -10.963 59.868 1.00 56.16 330 PRO A N 1
ATOM 2435 C CA . PRO A 1 330 ? 2.081 -12.092 60.432 1.00 56.16 330 PRO A CA 1
ATOM 2436 C C . PRO A 1 330 ? 3.018 -11.630 61.557 1.00 56.16 330 PRO A C 1
ATOM 2438 O O . PRO A 1 330 ? 3.713 -10.618 61.433 1.00 56.16 330 PRO A O 1
ATOM 2441 N N . VAL A 1 331 ? 3.068 -12.389 62.651 1.00 54.31 331 VAL A N 1
ATOM 2442 C CA . VAL A 1 331 ? 3.917 -12.124 63.821 1.00 54.31 331 VAL A CA 1
ATOM 2443 C C . VAL A 1 331 ? 5.380 -12.444 63.476 1.00 54.31 331 VAL A C 1
ATOM 2445 O O . VAL A 1 331 ? 5.851 -13.557 63.685 1.00 54.31 331 VAL A O 1
ATOM 2448 N N . GLY A 1 332 ? 6.115 -11.489 62.900 1.00 52.53 332 GLY A N 1
ATOM 2449 C CA . GLY A 1 332 ? 7.511 -11.702 62.505 1.00 52.53 332 GLY A CA 1
ATOM 2450 C C . GLY A 1 332 ? 8.344 -10.422 62.482 1.00 52.53 332 GLY A C 1
ATOM 2451 O O . GLY A 1 332 ? 8.041 -9.481 61.752 1.00 52.53 332 GLY A O 1
ATOM 2452 N N . ASN A 1 333 ? 9.431 -10.403 63.261 1.00 46.62 333 ASN A N 1
ATOM 2453 C CA . ASN A 1 333 ? 10.409 -9.314 63.332 1.00 46.62 333 ASN A CA 1
ATOM 2454 C C . ASN A 1 333 ? 11.241 -9.257 62.037 1.00 46.62 333 ASN A C 1
ATOM 2456 O O . ASN A 1 333 ? 12.324 -9.833 61.957 1.00 46.62 333 ASN A O 1
ATOM 2460 N N . SER A 1 334 ? 10.722 -8.606 60.998 1.00 47.09 334 SER A N 1
ATOM 2461 C CA . SER A 1 334 ? 11.467 -8.368 59.761 1.00 47.09 334 SER A CA 1
ATOM 2462 C C . SER A 1 334 ? 11.315 -6.925 59.292 1.00 47.09 334 SER A C 1
ATOM 2464 O O . SER A 1 334 ? 10.314 -6.254 59.541 1.00 47.09 334 SER A O 1
ATOM 2466 N N . THR A 1 335 ? 12.381 -6.415 58.684 1.00 48.72 335 THR A N 1
ATOM 2467 C CA . THR A 1 335 ? 12.518 -5.031 58.240 1.00 48.72 335 THR A CA 1
ATOM 2468 C C . THR A 1 335 ? 11.560 -4.725 57.077 1.00 48.72 335 THR A C 1
ATOM 2470 O O . THR A 1 335 ? 11.513 -5.489 56.113 1.00 48.72 335 THR A O 1
ATOM 2473 N N . PRO A 1 336 ? 10.807 -3.608 57.120 1.00 46.16 336 PRO A N 1
ATOM 2474 C CA . PRO A 1 336 ? 9.813 -3.295 56.098 1.00 46.16 336 PRO A CA 1
ATOM 2475 C C . PRO A 1 336 ? 10.483 -3.010 54.748 1.00 46.16 336 PRO A C 1
ATOM 2477 O O . PRO A 1 336 ? 11.348 -2.138 54.642 1.00 46.16 336 PRO A O 1
ATOM 2480 N N . THR A 1 337 ? 10.057 -3.722 53.704 1.00 43.19 337 THR A N 1
ATOM 2481 C CA . THR A 1 337 ? 10.402 -3.399 52.312 1.00 43.19 337 THR A CA 1
ATOM 2482 C C . THR A 1 337 ? 9.284 -2.562 51.691 1.00 43.19 337 THR A C 1
ATOM 2484 O O . THR A 1 337 ? 8.098 -2.817 51.883 1.00 43.19 337 THR A O 1
ATOM 2487 N N . ASN A 1 338 ? 9.670 -1.489 51.005 1.00 38.53 338 ASN A N 1
ATOM 2488 C CA . ASN A 1 338 ? 8.762 -0.453 50.525 1.00 38.53 338 ASN A CA 1
ATOM 2489 C C . ASN A 1 338 ? 8.142 -0.878 49.179 1.00 38.53 338 ASN A C 1
ATOM 2491 O O . ASN A 1 338 ? 8.770 -0.720 48.132 1.00 38.53 338 ASN A O 1
ATOM 2495 N N . ALA A 1 339 ? 6.936 -1.449 49.201 1.00 39.53 339 ALA A N 1
ATOM 2496 C CA . ALA A 1 339 ? 6.207 -1.828 47.993 1.00 39.53 339 ALA A CA 1
ATOM 2497 C C . ALA A 1 339 ? 5.406 -0.630 47.450 1.00 39.53 339 ALA A C 1
ATOM 2499 O O . ALA A 1 339 ? 4.319 -0.317 47.928 1.00 39.53 339 ALA A O 1
ATOM 2500 N N . ASN A 1 340 ? 5.942 0.050 46.434 1.00 39.16 340 ASN A N 1
ATOM 2501 C CA . ASN A 1 340 ? 5.216 1.083 45.692 1.00 39.16 340 ASN A CA 1
ATOM 2502 C C . ASN A 1 340 ? 4.281 0.419 44.664 1.00 39.16 340 ASN A C 1
ATOM 2504 O O . ASN A 1 340 ? 4.675 0.187 43.520 1.00 39.16 340 ASN A O 1
ATOM 2508 N N . GLY A 1 341 ? 3.046 0.109 45.059 1.00 39.16 341 GLY A N 1
ATOM 2509 C CA . GLY A 1 341 ? 1.981 -0.240 44.116 1.00 39.16 341 GLY A CA 1
ATOM 2510 C C . GLY A 1 341 ? 1.572 0.996 43.312 1.00 39.16 341 GLY A C 1
ATOM 2511 O O . GLY A 1 341 ? 0.941 1.903 43.848 1.00 39.16 341 GLY A O 1
ATOM 2512 N N . GLY A 1 342 ? 1.975 1.069 42.043 1.00 35.88 342 GLY A N 1
ATOM 2513 C CA . GLY A 1 342 ? 1.616 2.172 41.152 1.00 35.88 342 GLY A CA 1
ATOM 2514 C C . GLY A 1 342 ? 0.125 2.158 40.805 1.00 35.88 342 GLY A C 1
ATOM 2515 O O . GLY A 1 342 ? -0.383 1.162 40.296 1.00 35.88 342 GLY A O 1
ATOM 2516 N N . SER A 1 343 ? -0.566 3.273 41.050 1.00 38.47 343 SER A N 1
ATOM 2517 C CA . SER A 1 343 ? -1.913 3.517 40.523 1.00 38.47 343 SER A CA 1
ATOM 2518 C C . SER A 1 343 ? -1.869 3.589 38.991 1.00 38.47 343 SER A C 1
ATOM 2520 O O . SER A 1 343 ? -1.077 4.342 38.427 1.00 38.47 343 SER A O 1
ATOM 2522 N N . LEU A 1 344 ? -2.733 2.825 38.316 1.00 39.16 344 LEU A N 1
ATOM 2523 C CA . LEU A 1 344 ? -2.850 2.785 36.850 1.00 39.16 344 LEU A CA 1
ATOM 2524 C C . LEU A 1 344 ? -3.523 4.028 36.245 1.00 39.16 344 LEU A C 1
ATOM 2526 O O . LEU A 1 344 ? -3.539 4.170 35.024 1.00 39.16 344 LEU A O 1
ATOM 2530 N N . PHE A 1 345 ? -4.067 4.933 37.063 1.00 39.81 345 PHE A N 1
ATOM 2531 C CA . PHE A 1 345 ? -4.743 6.125 36.561 1.00 39.81 345 PHE A CA 1
ATOM 2532 C C . PHE A 1 345 ? -4.571 7.297 37.527 1.00 39.81 345 PHE A C 1
ATOM 2534 O O . PHE A 1 345 ? -4.960 7.219 38.694 1.00 39.81 345 PHE A O 1
ATOM 2541 N N . ASN A 1 346 ? -3.980 8.386 37.036 1.00 43.44 346 ASN A N 1
ATOM 2542 C CA . ASN A 1 346 ? -3.910 9.654 37.747 1.00 43.44 346 ASN A CA 1
ATOM 2543 C C . ASN A 1 346 ? -4.774 10.688 37.003 1.00 43.44 346 ASN A C 1
ATOM 2545 O O . ASN A 1 346 ? -4.379 11.131 35.923 1.00 43.44 346 ASN A O 1
ATOM 2549 N N . PRO A 1 347 ? -5.962 11.055 37.516 1.00 41.16 347 PRO A N 1
ATOM 2550 C CA . PRO A 1 347 ? -6.848 12.002 36.845 1.00 41.16 347 PRO A CA 1
ATOM 2551 C C . PRO A 1 347 ? -6.326 13.450 36.863 1.00 41.16 347 PRO A C 1
ATOM 2553 O O . PRO A 1 347 ? -6.871 14.282 36.139 1.00 41.16 347 PRO A O 1
ATOM 2556 N N . SER A 1 348 ? -5.252 13.763 37.608 1.00 39.56 348 SER A N 1
ATOM 2557 C CA . SER A 1 348 ? -4.623 15.097 37.588 1.00 39.56 348 SER A CA 1
ATOM 2558 C C . SER A 1 348 ? -4.060 15.490 36.209 1.00 39.56 348 SER A C 1
ATOM 2560 O O . SER A 1 348 ? -3.829 16.668 35.952 1.00 39.56 348 SER A O 1
ATOM 2562 N N . ILE A 1 349 ? -3.941 14.534 35.278 1.00 41.78 349 ILE A N 1
ATOM 2563 C CA . ILE A 1 349 ? -3.497 14.736 33.889 1.00 41.78 349 ILE A CA 1
ATOM 2564 C C . ILE A 1 349 ? -4.554 15.392 32.971 1.00 41.78 349 ILE A C 1
ATOM 2566 O O . ILE A 1 349 ? -4.200 15.853 31.888 1.00 41.78 349 ILE A O 1
ATOM 2570 N N . LEU A 1 350 ? -5.828 15.507 33.380 1.00 38.34 350 LEU A N 1
ATOM 2571 C CA . LEU A 1 350 ? -6.850 16.231 32.596 1.00 38.34 350 LEU A CA 1
ATOM 2572 C C . LEU A 1 350 ? -6.891 17.752 32.849 1.00 38.34 350 LEU A C 1
ATOM 2574 O O . LEU A 1 350 ? -7.703 18.443 32.234 1.00 38.34 350 LEU A O 1
ATOM 2578 N N . ILE A 1 351 ? -6.040 18.289 33.731 1.00 37.66 351 ILE A N 1
ATOM 2579 C CA . ILE A 1 351 ? -6.023 19.717 34.076 1.00 37.66 351 ILE A CA 1
ATOM 2580 C C . ILE A 1 351 ? -4.681 20.320 33.629 1.00 37.66 351 ILE A C 1
ATOM 2582 O O . ILE A 1 351 ? -3.648 19.986 34.209 1.00 37.66 351 ILE A O 1
ATOM 2586 N N . PRO A 1 352 ? -4.643 21.230 32.638 1.00 30.53 352 PRO A N 1
ATOM 2587 C CA . PRO A 1 352 ? -3.420 21.944 32.298 1.00 30.53 352 PRO A CA 1
ATOM 2588 C C . PRO A 1 352 ? -3.139 22.985 33.395 1.00 30.53 352 PRO A C 1
ATOM 2590 O O . PRO A 1 352 ? -3.626 24.111 33.347 1.00 30.53 352 PRO A O 1
ATOM 2593 N N . GLY A 1 353 ? -2.389 22.598 34.428 1.00 30.98 353 GLY A N 1
ATOM 2594 C CA . GLY A 1 353 ? -1.982 23.479 35.525 1.00 30.98 353 GLY A CA 1
ATOM 2595 C C . GLY A 1 353 ? -0.583 23.125 36.020 1.00 30.98 353 GLY A C 1
ATOM 2596 O O . GLY A 1 353 ? -0.368 22.044 36.554 1.00 30.98 353 GLY A O 1
ATOM 2597 N N . GLY A 1 354 ? 0.369 24.036 35.805 1.00 32.06 354 GLY A N 1
ATOM 2598 C CA . GLY A 1 354 ? 1.802 23.843 36.024 1.00 32.06 354 GLY A CA 1
ATOM 2599 C C . GLY A 1 354 ? 2.185 23.361 37.425 1.00 32.06 354 GLY A C 1
ATOM 2600 O O . GLY A 1 354 ? 1.948 24.034 38.423 1.00 32.06 354 GLY A O 1
ATOM 2601 N N . GLY A 1 355 ? 2.855 22.215 37.465 1.00 31.22 355 GLY A N 1
ATOM 2602 C CA . GLY A 1 355 ? 3.534 21.682 38.637 1.00 31.22 355 GLY A CA 1
ATOM 2603 C C . GLY A 1 355 ? 4.505 20.599 38.190 1.00 31.22 355 GLY A C 1
ATOM 2604 O O . GLY A 1 355 ? 4.139 19.437 38.061 1.00 31.22 355 GLY A O 1
ATOM 2605 N N . THR A 1 356 ? 5.740 20.987 37.880 1.00 32.28 356 THR A N 1
ATOM 2606 C CA . THR A 1 356 ? 6.817 20.056 37.530 1.00 32.28 356 THR A CA 1
ATOM 2607 C C . THR A 1 356 ? 7.196 19.226 38.753 1.00 32.28 356 THR A C 1
ATOM 2609 O O . THR A 1 356 ? 7.894 19.727 39.632 1.00 32.28 356 THR A O 1
ATOM 2612 N N . ASN A 1 357 ? 6.790 17.957 38.795 1.00 33.66 357 ASN A N 1
ATOM 2613 C CA . ASN A 1 357 ? 7.389 16.971 39.689 1.00 33.66 357 ASN A CA 1
ATOM 2614 C C . ASN A 1 357 ? 8.113 15.900 38.869 1.00 33.66 357 ASN A C 1
ATOM 2616 O O . ASN A 1 357 ? 7.545 15.236 38.004 1.00 33.66 357 ASN A O 1
ATOM 2620 N N . ASN A 1 358 ? 9.406 15.770 39.157 1.00 37.78 358 ASN A N 1
ATOM 2621 C CA . ASN A 1 358 ? 10.334 14.825 38.556 1.00 37.78 358 ASN A CA 1
ATOM 2622 C C . ASN A 1 358 ? 9.947 13.378 38.910 1.00 37.78 358 ASN A C 1
ATOM 2624 O O . ASN A 1 358 ? 10.385 12.850 39.929 1.00 37.78 358 ASN A O 1
ATOM 2628 N N . TYR A 1 359 ? 9.166 12.715 38.056 1.00 32.97 359 TYR A N 1
ATOM 2629 C CA . TYR A 1 359 ? 9.048 11.252 38.049 1.00 32.97 359 TYR A CA 1
ATOM 2630 C C . TYR A 1 359 ? 9.136 10.731 36.608 1.00 32.97 359 TYR A C 1
ATOM 2632 O O . TYR A 1 359 ? 8.177 10.267 35.993 1.00 32.97 359 TYR A O 1
ATOM 2640 N N . ASN A 1 360 ? 10.332 10.874 36.034 1.00 39.47 360 ASN A N 1
ATOM 2641 C CA . ASN A 1 360 ? 10.670 10.372 34.709 1.00 39.47 360 ASN A CA 1
ATOM 2642 C C . ASN A 1 360 ? 10.891 8.855 34.764 1.00 39.47 360 ASN A C 1
ATOM 2644 O O . ASN A 1 360 ? 11.780 8.403 35.480 1.00 39.47 360 ASN A O 1
ATOM 2648 N N . GLN A 1 361 ? 10.107 8.093 33.986 1.00 34.25 361 GLN A N 1
ATOM 2649 C CA . GLN A 1 361 ? 10.626 7.209 32.914 1.00 34.25 361 GLN A CA 1
ATOM 2650 C C . GLN A 1 361 ? 9.607 6.210 32.312 1.00 34.25 361 GLN A C 1
ATOM 2652 O O . GLN A 1 361 ? 9.968 5.483 31.393 1.00 34.25 361 GLN A O 1
ATOM 2657 N N . LYS A 1 362 ? 8.323 6.185 32.712 1.00 36.84 362 LYS A N 1
ATOM 2658 C CA . LYS A 1 362 ? 7.299 5.358 32.011 1.00 36.84 362 LYS A CA 1
ATOM 2659 C C . LYS A 1 362 ? 6.014 6.074 31.562 1.00 36.84 362 LYS A C 1
ATOM 2661 O O . LYS A 1 362 ? 5.188 5.455 30.904 1.00 36.84 362 LYS A O 1
ATOM 2666 N N . ALA A 1 363 ? 5.852 7.367 31.852 1.00 38.50 363 ALA A N 1
ATOM 2667 C CA . ALA A 1 363 ? 4.624 8.118 31.547 1.00 38.50 363 ALA A CA 1
ATOM 2668 C C . ALA A 1 363 ? 4.640 8.894 30.208 1.00 38.50 363 ALA A C 1
ATOM 2670 O O . ALA A 1 363 ? 3.608 9.422 29.801 1.00 38.50 363 ALA A O 1
ATOM 2671 N N . SER A 1 364 ? 5.775 8.971 29.501 1.00 36.97 364 SER A N 1
ATOM 2672 C CA . SER A 1 364 ? 5.943 9.882 28.354 1.00 36.97 364 SER A CA 1
ATOM 2673 C C . SER A 1 364 ? 5.166 9.483 27.093 1.00 36.97 364 SER A C 1
ATOM 2675 O O . SER A 1 364 ? 4.728 10.366 26.363 1.00 36.97 364 SER A O 1
ATOM 2677 N N . ALA A 1 365 ? 4.920 8.191 26.849 1.00 38.91 365 ALA A N 1
ATOM 2678 C CA . ALA A 1 365 ? 4.154 7.743 25.677 1.00 38.91 365 ALA A CA 1
ATOM 2679 C C . ALA A 1 365 ? 2.634 7.972 25.820 1.00 38.91 365 ALA A C 1
ATOM 2681 O O . ALA A 1 365 ? 1.954 8.234 24.833 1.00 38.91 365 ALA A O 1
ATOM 2682 N N . ASN A 1 366 ? 2.100 7.940 27.046 1.00 37.28 366 ASN A N 1
ATOM 2683 C CA . ASN A 1 366 ? 0.671 8.173 27.304 1.00 37.28 366 ASN A CA 1
ATOM 2684 C C . ASN A 1 366 ? 0.311 9.672 27.335 1.00 37.28 366 ASN A C 1
ATOM 2686 O O . ASN A 1 366 ? -0.846 10.031 27.117 1.00 37.28 366 ASN A O 1
ATOM 2690 N N . LEU A 1 367 ? 1.296 10.550 27.569 1.00 41.06 367 LEU A N 1
ATOM 2691 C CA . LEU A 1 367 ? 1.104 12.001 27.659 1.00 41.06 367 LEU A CA 1
ATOM 2692 C C . LEU A 1 367 ? 0.761 12.637 26.297 1.00 41.06 367 LEU A C 1
ATOM 2694 O O . LEU A 1 367 ? -0.105 13.510 26.229 1.00 41.06 367 LEU A O 1
ATOM 2698 N N . ASP A 1 368 ? 1.382 12.171 25.206 1.00 45.50 368 ASP A N 1
ATOM 2699 C CA . ASP A 1 368 ? 1.095 12.664 23.845 1.00 45.50 368 ASP A CA 1
ATOM 2700 C C . ASP A 1 368 ? -0.325 12.262 23.399 1.00 45.50 368 ASP A C 1
ATOM 2702 O O . ASP A 1 368 ? -1.074 13.056 22.834 1.00 45.50 368 ASP A O 1
ATOM 2706 N N . VAL A 1 369 ? -0.758 11.050 23.754 1.00 43.34 369 VAL A N 1
ATOM 2707 C CA . VAL A 1 369 ? -2.084 10.515 23.405 1.00 43.34 369 VAL A CA 1
ATOM 2708 C C . VAL A 1 369 ? -3.205 11.288 24.098 1.00 43.34 369 VAL A C 1
ATOM 2710 O O . VAL A 1 369 ? -4.172 11.681 23.448 1.00 43.34 369 VAL A O 1
ATOM 2713 N N . ILE A 1 370 ? -3.073 11.562 25.398 1.00 45.94 370 ILE A N 1
ATOM 2714 C CA . ILE A 1 370 ? -4.102 12.279 26.165 1.00 45.94 370 ILE A CA 1
ATOM 2715 C C . ILE A 1 370 ? -4.154 13.760 25.768 1.00 45.94 370 ILE A C 1
ATOM 2717 O O . ILE A 1 370 ? -5.244 14.311 25.647 1.00 45.94 370 ILE A O 1
ATOM 2721 N N . THR A 1 371 ? -3.011 14.385 25.467 1.00 45.44 371 THR A N 1
ATOM 2722 C CA . THR A 1 371 ? -2.965 15.765 24.947 1.00 45.44 371 THR A CA 1
ATOM 2723 C C . THR A 1 371 ? -3.654 15.867 23.582 1.00 45.44 371 THR A C 1
ATOM 2725 O O . THR A 1 371 ? -4.403 16.810 23.324 1.00 45.44 371 THR A O 1
ATOM 2728 N N . ARG A 1 372 ? -3.480 14.864 22.713 1.00 47.97 372 ARG A N 1
ATOM 2729 C CA . ARG A 1 372 ? -4.187 14.782 21.425 1.00 47.97 372 ARG A CA 1
ATOM 2730 C C . ARG A 1 372 ? -5.683 14.514 21.589 1.00 47.97 372 ARG A C 1
ATOM 2732 O O . ARG A 1 372 ? -6.465 15.118 20.863 1.00 47.97 372 ARG A O 1
ATOM 2739 N N . ILE A 1 373 ? -6.085 13.677 22.547 1.00 52.75 373 ILE A N 1
ATOM 2740 C CA . ILE A 1 373 ? -7.498 13.445 22.894 1.00 52.75 373 ILE A CA 1
ATOM 2741 C C . ILE A 1 373 ? -8.130 14.726 23.446 1.00 52.75 373 ILE A C 1
ATOM 2743 O O . ILE A 1 373 ? -9.219 15.078 23.016 1.00 52.75 373 ILE A O 1
ATOM 2747 N N . ALA A 1 374 ? -7.442 15.462 24.322 1.00 50.19 374 ALA A N 1
ATOM 2748 C CA . ALA A 1 374 ? -7.904 16.744 24.847 1.00 50.19 374 ALA A CA 1
ATOM 2749 C C . ALA A 1 374 ? -8.038 17.802 23.741 1.00 50.19 374 ALA A C 1
ATOM 2751 O O . ALA A 1 374 ? -9.046 18.495 23.701 1.00 50.19 374 ALA A O 1
ATOM 2752 N N . ASN A 1 375 ? -7.091 17.875 22.800 1.00 46.75 375 ASN A N 1
ATOM 2753 C CA . ASN A 1 375 ? -7.168 18.778 21.644 1.00 46.75 375 ASN A CA 1
ATOM 2754 C C . ASN A 1 375 ? -8.271 18.380 20.645 1.00 46.75 375 ASN A C 1
ATOM 2756 O O . ASN A 1 375 ? -8.930 19.245 20.074 1.00 46.75 375 ASN A O 1
ATOM 2760 N N . GLN A 1 376 ? -8.514 17.082 20.445 1.00 50.81 376 GLN A N 1
ATOM 2761 C CA . GLN A 1 376 ? -9.627 16.583 19.629 1.00 50.81 376 GLN A CA 1
ATOM 2762 C C . GLN A 1 376 ? -10.978 16.829 20.318 1.00 50.81 376 GLN A C 1
ATOM 2764 O O . GLN A 1 376 ? -11.898 17.316 19.671 1.00 50.81 376 GLN A O 1
ATOM 2769 N N . LEU A 1 377 ? -11.086 16.592 21.632 1.00 52.53 377 LEU A N 1
ATOM 2770 C CA . LEU A 1 377 ? -12.250 16.982 22.438 1.00 52.53 377 LEU A CA 1
ATOM 2771 C C . LEU A 1 377 ? -12.463 18.500 22.415 1.00 52.53 377 LEU A C 1
ATOM 2773 O O . LEU A 1 377 ? -13.603 18.937 22.349 1.00 52.53 377 LEU A O 1
ATOM 2777 N N . TYR A 1 378 ? -11.392 19.297 22.445 1.00 48.09 378 TYR A N 1
ATOM 2778 C CA . TYR A 1 378 ? -11.432 20.760 22.364 1.00 48.09 378 TYR A CA 1
ATOM 2779 C C . TYR A 1 378 ? -12.004 21.241 21.023 1.00 48.09 378 TYR A C 1
ATOM 2781 O O . TYR A 1 378 ? -12.807 22.170 20.995 1.00 48.09 378 TYR A O 1
ATOM 2789 N N . LEU A 1 379 ? -11.659 20.564 19.922 1.00 51.91 379 LEU A N 1
ATOM 2790 C CA . LEU A 1 379 ? -12.255 20.805 18.604 1.00 51.91 379 LEU A CA 1
ATOM 2791 C C . LEU A 1 379 ? -13.712 20.321 18.510 1.00 51.91 379 LEU A C 1
ATOM 2793 O O . LEU A 1 379 ? -14.485 20.878 17.736 1.00 51.91 379 LEU A O 1
ATOM 2797 N N . TRP A 1 380 ? -14.094 19.301 19.282 1.00 49.78 380 TRP A N 1
ATOM 2798 C CA . TRP A 1 380 ? -15.436 18.708 19.251 1.00 49.78 380 TRP A CA 1
ATOM 2799 C C . TRP A 1 380 ? -16.446 19.409 20.176 1.00 49.78 380 TRP A C 1
ATOM 2801 O O . TRP A 1 380 ? -17.636 19.426 19.878 1.00 49.78 380 TRP A O 1
ATOM 2811 N N . LEU A 1 381 ? -15.992 19.991 21.291 1.00 51.78 381 LEU A N 1
ATOM 2812 C CA . LEU A 1 381 ? -16.861 20.522 22.350 1.00 51.78 381 LEU A CA 1
ATOM 2813 C C . LEU A 1 381 ? -17.146 22.029 22.279 1.00 51.78 381 LEU A C 1
ATOM 2815 O O . LEU A 1 381 ? -17.937 22.506 23.089 1.00 51.78 381 LEU A O 1
ATOM 2819 N N . ASN A 1 382 ? -16.565 22.775 21.330 1.00 52.38 382 ASN A N 1
ATOM 2820 C CA . ASN A 1 382 ? -16.485 24.244 21.372 1.00 52.38 382 ASN A CA 1
ATOM 2821 C C . ASN A 1 382 ? -15.875 24.764 22.704 1.00 52.38 382 ASN A C 1
ATOM 2823 O O . ASN A 1 382 ? -15.840 24.100 23.739 1.00 52.38 382 ASN A O 1
ATOM 2827 N N . SER A 1 383 ? -15.306 25.966 22.677 1.00 46.78 383 SER A N 1
ATOM 2828 C CA . SER A 1 383 ? -14.348 26.495 23.670 1.00 46.78 383 SER A CA 1
ATOM 2829 C C . SER A 1 383 ? -14.809 26.602 25.140 1.00 46.78 383 SER A C 1
ATOM 2831 O O . SER A 1 383 ? -13.996 26.946 26.003 1.00 46.78 383 SER A O 1
ATOM 2833 N N . ASP A 1 384 ? -16.067 26.300 25.467 1.00 45.88 384 ASP A N 1
ATOM 2834 C CA . ASP A 1 384 ? -16.676 26.654 26.759 1.00 45.88 384 ASP A CA 1
ATOM 2835 C C . ASP A 1 384 ? -16.576 25.557 27.836 1.00 45.88 384 ASP A C 1
ATOM 2837 O O . ASP A 1 384 ? -16.714 25.832 29.034 1.00 45.88 384 ASP A O 1
ATOM 2841 N N . VAL A 1 385 ? -16.290 24.305 27.456 1.00 47.94 385 VAL A N 1
ATOM 2842 C CA . VAL A 1 385 ? -16.206 23.188 28.421 1.00 47.94 385 VAL A CA 1
ATOM 2843 C C . VAL A 1 385 ? -14.838 23.120 29.116 1.00 47.94 385 VAL A C 1
ATOM 2845 O O . VAL A 1 385 ? -14.765 22.732 30.282 1.00 47.94 385 VAL A O 1
ATOM 2848 N N . VAL A 1 386 ? -13.759 23.553 28.454 1.00 46.47 386 VAL A N 1
ATOM 2849 C CA . VAL A 1 386 ? -12.374 23.340 28.930 1.00 46.47 386 VAL A CA 1
ATOM 2850 C C . VAL A 1 386 ? -11.849 24.485 29.821 1.00 46.47 386 VAL A C 1
ATOM 2852 O O . VAL A 1 386 ? -10.936 24.281 30.614 1.00 46.47 386 VAL A O 1
ATOM 2855 N N . ASN A 1 387 ? -12.483 25.665 29.807 1.00 40.84 387 ASN A N 1
ATOM 2856 C CA . ASN A 1 387 ? -12.028 26.860 30.542 1.00 40.84 387 ASN A CA 1
ATOM 2857 C C . ASN A 1 387 ? -12.662 27.059 31.938 1.00 40.84 387 ASN A C 1
ATOM 2859 O O . ASN A 1 387 ? -12.707 28.179 32.441 1.00 40.84 387 ASN A O 1
ATOM 2863 N N . SER A 1 388 ? -13.142 26.000 32.607 1.00 38.19 388 SER A N 1
ATOM 2864 C CA . SER A 1 388 ? -13.670 26.074 33.990 1.00 38.19 388 SER A CA 1
ATOM 2865 C C . SER A 1 388 ? -12.687 25.487 35.035 1.00 38.19 388 SER A C 1
ATOM 2867 O O . SER A 1 388 ? -13.007 24.472 35.657 1.00 38.19 388 SER A O 1
ATOM 2869 N N . PRO A 1 389 ? -11.492 26.072 35.278 1.00 36.22 389 PRO A N 1
ATOM 2870 C CA . PRO A 1 389 ? -10.469 25.491 36.163 1.00 36.22 389 PRO A CA 1
ATOM 2871 C C . PRO A 1 389 ? -10.870 25.415 37.651 1.00 36.22 389 PRO A C 1
ATOM 2873 O O . PRO A 1 389 ? -10.155 24.822 38.458 1.00 36.22 389 PRO A O 1
ATOM 2876 N N . SER A 1 390 ? -12.015 25.982 38.043 1.00 35.62 390 SER A N 1
ATOM 2877 C CA . SER A 1 390 ? -12.541 25.945 39.412 1.00 35.62 390 SER A CA 1
ATOM 2878 C C . SER A 1 390 ? -13.425 24.726 39.726 1.00 35.62 390 SER A C 1
ATOM 2880 O O . SER A 1 390 ? -13.615 24.426 40.903 1.00 35.62 390 SER A O 1
ATOM 2882 N N . ALA A 1 391 ? -13.925 23.987 38.726 1.00 38.50 391 ALA A N 1
ATOM 2883 C CA . ALA A 1 391 ? -14.904 22.908 38.938 1.00 38.50 391 ALA A CA 1
ATOM 2884 C C . ALA A 1 391 ? -14.297 21.559 39.387 1.00 38.50 391 ALA A C 1
ATOM 2886 O O . ALA A 1 391 ? -15.007 20.725 39.942 1.00 38.50 391 ALA A O 1
ATOM 2887 N N . PHE A 1 392 ? -12.989 21.345 39.197 1.00 40.22 392 PHE A N 1
ATOM 2888 C CA . PHE A 1 392 ? -12.307 20.088 39.552 1.00 40.22 392 PHE A CA 1
ATOM 2889 C C . PHE A 1 392 ? -11.650 20.082 40.943 1.00 40.22 392 PHE A C 1
ATOM 2891 O O . PHE A 1 392 ? -11.100 19.066 41.362 1.00 40.22 392 PHE A O 1
ATOM 2898 N N . LYS A 1 393 ? -11.747 21.174 41.714 1.00 35.94 393 LYS A N 1
ATOM 2899 C CA . LYS A 1 393 ? -11.298 21.215 43.119 1.00 35.94 393 LYS A CA 1
ATOM 2900 C C . LYS A 1 393 ? -12.409 20.763 44.078 1.00 35.94 393 LYS A C 1
ATOM 2902 O O . LYS A 1 393 ? -12.730 21.458 45.038 1.00 35.94 393 LYS A O 1
ATOM 2907 N N . GLY A 1 394 ? -13.019 19.611 43.791 1.00 31.41 394 GLY A N 1
ATOM 2908 C CA . GLY A 1 394 ? -14.023 18.986 44.657 1.00 31.41 394 GLY A CA 1
ATOM 2909 C C . GLY A 1 394 ? -13.439 18.689 46.042 1.00 31.41 394 GLY A C 1
ATOM 2910 O O . GLY A 1 394 ? -12.357 18.113 46.152 1.00 31.41 394 GLY A O 1
ATOM 2911 N N . GLY A 1 395 ? -14.140 19.141 47.084 1.00 32.28 395 GLY A N 1
ATOM 2912 C CA . GLY A 1 395 ? -13.656 19.257 48.458 1.00 32.28 395 GLY A CA 1
ATOM 2913 C C . GLY A 1 395 ? -12.992 18.000 49.020 1.00 32.28 395 GLY A C 1
ATOM 2914 O O . GLY A 1 395 ? -13.616 16.952 49.171 1.00 32.28 395 GLY A O 1
ATOM 2915 N N . GLY A 1 396 ? -11.722 18.141 49.402 1.00 31.92 396 GLY A N 1
ATOM 2916 C CA . GLY A 1 396 ? -11.040 17.188 50.265 1.00 31.92 396 GLY A CA 1
ATOM 2917 C C . GLY A 1 396 ? -11.582 17.307 51.685 1.00 31.92 396 GLY A C 1
ATOM 2918 O O . GLY A 1 396 ? -11.148 18.168 52.447 1.00 31.92 396 GLY A O 1
ATOM 2919 N N . ALA A 1 397 ? -12.518 16.437 52.059 1.00 33.25 397 ALA A N 1
ATOM 2920 C CA . ALA A 1 397 ? -12.834 16.195 53.461 1.00 33.25 397 ALA A CA 1
ATOM 2921 C C . ALA A 1 397 ? -11.698 15.361 54.076 1.00 33.25 397 ALA A C 1
ATOM 2923 O O . ALA A 1 397 ? -11.782 14.140 54.192 1.00 33.25 397 ALA A O 1
ATOM 2924 N N . GLY A 1 398 ? -10.595 16.026 54.426 1.00 34.44 398 GLY A N 1
ATOM 2925 C CA . GLY A 1 398 ? -9.580 15.454 55.301 1.00 34.44 398 GLY A CA 1
ATOM 2926 C C . GLY A 1 398 ? -10.169 15.321 56.700 1.00 34.44 398 GLY A C 1
ATOM 2927 O O . GLY A 1 398 ? -10.282 16.309 57.421 1.00 34.44 398 GLY A O 1
ATOM 2928 N N . GLY A 1 399 ? -10.575 14.110 57.079 1.00 35.41 399 GLY A N 1
ATOM 2929 C CA . GLY A 1 399 ? -10.895 13.802 58.466 1.00 35.41 399 GLY A CA 1
ATOM 2930 C C . GLY A 1 399 ? -9.634 13.970 59.306 1.00 35.41 399 GLY A C 1
ATOM 2931 O O . GLY A 1 399 ? -8.758 13.112 59.281 1.00 35.41 399 GLY A O 1
ATOM 2932 N N . ALA A 1 400 ? -9.522 15.086 60.025 1.00 35.78 400 ALA A N 1
ATOM 2933 C CA . ALA A 1 400 ? -8.481 15.262 61.021 1.00 35.78 400 ALA A CA 1
ATOM 2934 C C . ALA A 1 400 ? -8.716 14.236 62.137 1.00 35.78 400 ALA A C 1
ATOM 2936 O O . ALA A 1 400 ? -9.672 14.346 62.907 1.00 35.78 400 ALA A O 1
ATOM 2937 N N . GLY A 1 401 ? -7.857 13.219 62.217 1.00 38.03 401 GLY A N 1
ATOM 2938 C CA . GLY A 1 401 ? -7.815 12.337 63.376 1.00 38.03 401 GLY A CA 1
ATOM 2939 C C . GLY A 1 401 ? -7.503 13.170 64.617 1.00 38.03 401 GLY A C 1
ATOM 2940 O O . GLY A 1 401 ? -6.402 13.702 64.755 1.00 38.03 401 GLY A O 1
ATOM 2941 N N . ARG A 1 402 ? -8.478 13.323 65.517 1.00 36.19 402 ARG A N 1
ATOM 2942 C CA . ARG A 1 402 ? -8.274 13.977 66.811 1.00 36.19 402 ARG A CA 1
ATOM 2943 C C . ARG A 1 402 ? -7.472 13.021 67.695 1.00 36.19 402 ARG A C 1
ATOM 2945 O O . ARG A 1 402 ? -8.028 12.077 68.246 1.00 36.19 402 ARG A O 1
ATOM 2952 N N . SER A 1 403 ? -6.165 13.251 67.797 1.00 35.53 403 SER A N 1
ATOM 2953 C CA . SER A 1 403 ? -5.313 12.544 68.756 1.00 35.53 403 SER A CA 1
ATOM 2954 C C . SER A 1 403 ? -5.720 12.935 70.178 1.00 35.53 403 SER A C 1
ATOM 2956 O O . SER A 1 403 ? -5.832 14.122 70.495 1.00 35.53 403 SER A O 1
ATOM 2958 N N . VAL A 1 404 ? -5.984 11.942 71.025 1.00 38.50 404 VAL A N 1
ATOM 2959 C CA . VAL A 1 404 ? -6.238 12.141 72.454 1.00 38.50 404 VAL A CA 1
ATOM 2960 C C . VAL A 1 404 ? -4.888 12.414 73.113 1.00 38.50 404 VAL A C 1
ATOM 2962 O O . VAL A 1 404 ? -4.052 11.523 73.225 1.00 38.50 404 VAL A O 1
ATOM 2965 N N . THR A 1 405 ? -4.648 13.657 73.523 1.00 33.72 405 THR A N 1
ATOM 2966 C CA . THR A 1 405 ? -3.468 14.025 74.311 1.00 33.72 405 THR A CA 1
ATOM 2967 C C . THR A 1 405 ? -3.596 13.447 75.716 1.00 33.72 405 THR A C 1
ATOM 2969 O O . THR A 1 405 ? -4.478 13.869 76.466 1.00 33.72 405 THR A O 1
ATOM 2972 N N . ASN A 1 406 ? -2.710 12.524 76.092 1.00 38.06 406 ASN A N 1
ATOM 2973 C CA . ASN A 1 406 ? -2.425 12.263 77.500 1.00 38.06 406 ASN A CA 1
ATOM 2974 C C . ASN A 1 406 ? -1.266 13.181 77.927 1.00 38.06 406 ASN A C 1
ATOM 2976 O O . ASN A 1 406 ? -0.268 13.300 77.218 1.00 38.06 406 ASN A O 1
ATOM 2980 N N . ALA A 1 407 ? -1.447 13.911 79.024 1.00 37.41 407 ALA A N 1
ATOM 2981 C CA . ALA A 1 407 ? -0.811 15.205 79.281 1.00 37.41 407 ALA A CA 1
ATOM 2982 C C . ALA A 1 407 ? 0.628 15.167 79.845 1.00 37.41 407 ALA A C 1
ATOM 2984 O O . ALA A 1 407 ? 1.012 16.110 80.534 1.00 37.41 407 ALA A O 1
ATOM 2985 N N . THR A 1 408 ? 1.435 14.128 79.596 1.00 41.78 408 THR A N 1
ATOM 2986 C CA . THR A 1 408 ? 2.719 13.973 80.319 1.00 41.78 408 THR A CA 1
ATOM 2987 C C . THR A 1 408 ? 3.994 13.795 79.501 1.00 41.78 408 THR A C 1
ATOM 2989 O O . THR A 1 408 ? 5.047 13.873 80.117 1.00 41.78 408 THR A O 1
ATOM 2992 N N . ASP A 1 409 ? 3.971 13.665 78.169 1.00 39.16 409 ASP A N 1
ATOM 2993 C CA . ASP A 1 409 ? 5.222 13.539 77.395 1.00 39.16 409 ASP A CA 1
ATOM 2994 C C . ASP A 1 409 ? 5.358 14.584 76.283 1.00 39.16 409 ASP A C 1
ATOM 2996 O O . ASP A 1 409 ? 4.581 14.665 75.335 1.00 39.16 409 ASP A O 1
ATOM 3000 N N . SER A 1 410 ? 6.387 15.412 76.416 1.00 39.34 410 SER A N 1
ATOM 3001 C CA . SER A 1 410 ? 6.701 16.562 75.579 1.00 39.34 410 SER A CA 1
ATOM 3002 C C . SER A 1 410 ? 7.668 16.200 74.448 1.00 39.34 410 SER A C 1
ATOM 3004 O O . SER A 1 410 ? 8.784 16.693 74.423 1.00 39.34 410 SER A O 1
ATOM 3006 N N . TYR A 1 411 ? 7.253 15.379 73.479 1.00 42.31 411 TYR A N 1
ATOM 3007 C CA . TYR A 1 411 ? 7.895 15.318 72.151 1.00 42.31 411 TYR A CA 1
ATOM 3008 C C . TYR A 1 411 ? 6.907 14.751 71.116 1.00 42.31 411 TYR A C 1
ATOM 3010 O O . TYR A 1 411 ? 6.771 13.542 70.955 1.00 42.31 411 TYR A O 1
ATOM 3018 N N . PHE A 1 412 ? 6.197 15.631 70.401 1.00 36.88 412 PHE A N 1
ATOM 3019 C CA . PHE A 1 412 ? 5.193 15.244 69.404 1.00 36.88 412 PHE A CA 1
ATOM 3020 C C . PHE A 1 412 ? 5.588 15.711 68.000 1.00 36.88 412 PHE A C 1
ATOM 3022 O O . PHE A 1 412 ? 5.721 16.906 67.741 1.00 36.88 412 PHE A O 1
ATOM 3029 N N . SER A 1 413 ? 5.734 14.759 67.074 1.00 37.91 413 SER A N 1
ATOM 3030 C CA . SER A 1 413 ? 5.751 15.035 65.634 1.00 37.91 413 SER A CA 1
ATOM 3031 C C . SER A 1 413 ? 4.328 14.944 65.090 1.00 37.91 413 SER A C 1
ATOM 3033 O O . SER A 1 413 ? 3.669 13.912 65.214 1.00 37.91 413 SER A O 1
ATOM 3035 N N . TYR A 1 414 ? 3.859 16.030 64.482 1.00 35.28 414 TYR A N 1
ATOM 3036 C CA . TYR A 1 414 ? 2.580 16.092 63.786 1.00 35.28 414 TYR A CA 1
ATOM 3037 C C . TYR A 1 414 ? 2.663 15.286 62.483 1.00 35.28 414 TYR A C 1
ATOM 3039 O O . TYR A 1 414 ? 3.316 15.701 61.528 1.00 35.28 414 TYR A O 1
ATOM 3047 N N . GLY A 1 415 ? 2.000 14.131 62.430 1.00 38.94 415 GLY A N 1
ATOM 3048 C CA . GLY A 1 415 ? 1.747 13.421 61.178 1.00 38.94 415 GLY A CA 1
ATOM 3049 C C . GLY A 1 415 ? 0.472 13.956 60.534 1.00 38.94 415 GLY A C 1
ATOM 3050 O O . GLY A 1 415 ? -0.622 13.689 61.027 1.00 38.94 415 GLY A O 1
ATOM 3051 N N . SER A 1 416 ? 0.594 14.718 59.449 1.00 33.69 416 SER A N 1
ATOM 3052 C CA . SER A 1 416 ? -0.555 15.142 58.649 1.00 33.69 416 SER A CA 1
ATOM 3053 C C . SER A 1 416 ? -1.129 13.944 57.884 1.00 33.69 416 SER A C 1
ATOM 3055 O O . SER A 1 416 ? -0.463 13.318 57.059 1.00 33.69 416 SER A O 1
ATOM 3057 N N . CYS A 1 417 ? -2.389 13.603 58.148 1.00 38.62 417 CYS A N 1
ATOM 3058 C CA . CYS A 1 417 ? -3.145 12.689 57.301 1.00 38.62 417 CYS A CA 1
ATOM 3059 C C . CYS A 1 417 ? -3.501 13.426 56.000 1.00 38.62 417 CYS A C 1
ATOM 3061 O O . CYS A 1 417 ? -4.379 14.288 55.977 1.00 38.62 417 CYS A O 1
ATOM 3063 N N . GLY A 1 418 ? -2.776 13.134 54.918 1.00 37.44 418 GLY A N 1
ATOM 3064 C CA . GLY A 1 418 ? -3.097 13.647 53.588 1.00 37.44 418 GLY A CA 1
ATOM 3065 C C . GLY A 1 418 ? -4.470 13.140 53.151 1.00 37.44 418 GLY A C 1
ATOM 3066 O O . GLY A 1 418 ? -4.632 11.956 52.868 1.00 37.44 418 GLY A O 1
ATOM 3067 N N . GLY A 1 419 ? -5.465 14.026 53.135 1.00 37.53 419 GLY A N 1
ATOM 3068 C CA . GLY A 1 419 ? -6.789 13.729 52.602 1.00 37.53 419 GLY A CA 1
ATOM 3069 C C . GLY A 1 419 ? -6.722 13.586 51.085 1.00 37.53 419 GLY A C 1
ATOM 3070 O O . GLY A 1 419 ? -6.316 14.517 50.391 1.00 37.53 419 GLY A O 1
ATOM 3071 N N . ALA A 1 420 ? -7.124 12.427 50.568 1.00 38.34 420 ALA A N 1
ATOM 3072 C CA . ALA A 1 420 ? -7.280 12.212 49.137 1.00 38.34 420 ALA A CA 1
ATOM 3073 C C . ALA A 1 420 ? -8.513 12.989 48.646 1.00 38.34 420 ALA A C 1
ATOM 3075 O O . ALA A 1 420 ? -9.654 12.611 48.911 1.00 38.34 420 ALA A O 1
ATOM 3076 N N . GLY A 1 421 ? -8.283 14.109 47.962 1.00 38.78 421 GLY A N 1
ATOM 3077 C CA . GLY A 1 421 ? -9.308 14.744 47.138 1.00 38.78 421 GLY A CA 1
ATOM 3078 C C . GLY A 1 421 ? -9.537 13.922 45.870 1.00 38.78 421 GLY A C 1
ATOM 3079 O O . GLY A 1 421 ? -8.613 13.295 45.360 1.00 38.78 421 GLY A O 1
ATOM 3080 N N . VAL A 1 422 ? -10.750 13.973 45.321 1.00 39.06 422 VAL A N 1
ATOM 3081 C CA . VAL A 1 422 ? -11.181 13.200 44.135 1.00 39.06 422 VAL A CA 1
ATOM 3082 C C . VAL A 1 422 ? -10.442 13.612 42.835 1.00 39.06 422 VAL A C 1
ATOM 3084 O O . VAL A 1 422 ? -10.687 13.063 41.769 1.00 39.06 422 VAL A O 1
ATOM 3087 N N . GLY A 1 423 ? -9.486 14.546 42.915 1.00 39.38 423 GLY A N 1
ATOM 3088 C CA . GLY A 1 423 ? -8.616 14.961 41.807 1.00 39.38 423 GLY A CA 1
ATOM 3089 C C . GLY A 1 423 ? -7.155 15.229 42.192 1.00 39.38 423 GLY A C 1
ATOM 3090 O O . GLY A 1 423 ? -6.431 15.822 41.398 1.00 39.38 423 GLY A O 1
ATOM 3091 N N . GLY A 1 424 ? -6.721 14.845 43.398 1.00 35.06 424 GLY A N 1
ATOM 3092 C CA . GLY A 1 424 ? -5.321 14.959 43.819 1.00 35.06 424 GLY A CA 1
ATOM 3093 C C . GLY A 1 424 ? -4.598 13.631 43.636 1.00 35.06 424 GLY A C 1
ATOM 3094 O O . GLY A 1 424 ? -5.181 12.591 43.935 1.00 35.06 424 GLY A O 1
ATOM 3095 N N . ASP A 1 425 ? -3.359 13.686 43.139 1.00 34.28 425 ASP A N 1
ATOM 3096 C CA . ASP A 1 425 ? -2.457 12.546 42.949 1.00 34.28 425 ASP A CA 1
ATOM 3097 C C . ASP A 1 425 ? -2.658 11.477 44.021 1.00 34.28 425 ASP A C 1
ATOM 3099 O O . ASP A 1 425 ? -2.671 11.803 45.211 1.00 34.28 425 ASP A O 1
ATOM 3103 N N . SER A 1 426 ? -2.810 10.222 43.570 1.00 38.09 426 SER A N 1
ATOM 3104 C CA . SER A 1 426 ? -2.766 8.988 44.363 1.00 38.09 426 SER A CA 1
ATOM 3105 C C . SER A 1 426 ? -2.142 9.240 45.728 1.00 38.09 426 SER A C 1
ATOM 3107 O O . SER A 1 426 ? -0.916 9.353 45.823 1.00 38.09 426 SER A O 1
ATOM 3109 N N . GLY A 1 427 ? -2.995 9.414 46.744 1.00 36.94 427 GLY A N 1
ATOM 3110 C CA . GLY A 1 427 ? -2.555 9.756 48.083 1.00 36.94 427 GLY A CA 1
ATOM 3111 C C . GLY A 1 427 ? -1.483 8.764 48.493 1.00 36.94 427 GLY A C 1
ATOM 3112 O O . GLY A 1 427 ? -1.775 7.590 48.716 1.00 36.94 427 GLY A O 1
ATOM 3113 N N . LEU A 1 428 ? -0.233 9.225 48.552 1.00 38.84 428 LEU A N 1
ATOM 3114 C CA . LEU A 1 428 ? 0.799 8.545 49.309 1.00 38.84 428 LEU A CA 1
ATOM 3115 C C . LEU A 1 428 ? 0.229 8.512 50.721 1.00 38.84 428 LEU A C 1
ATOM 3117 O O . LEU A 1 428 ? 0.193 9.553 51.380 1.00 38.84 428 LEU A O 1
ATOM 3121 N N . GLY A 1 429 ? -0.324 7.359 51.119 1.00 38.16 429 GLY A N 1
ATOM 3122 C CA . GLY A 1 429 ? -0.865 7.150 52.456 1.00 38.16 429 GLY A CA 1
ATOM 3123 C C . GLY A 1 429 ? 0.118 7.768 53.433 1.00 38.16 429 GLY A C 1
ATOM 3124 O O . GLY A 1 429 ? 1.315 7.489 53.325 1.00 38.16 429 GLY A O 1
ATOM 3125 N N . GLY A 1 430 ? -0.363 8.719 54.245 1.00 37.22 430 GLY A N 1
ATOM 3126 C CA . GLY A 1 430 ? 0.495 9.626 55.001 1.00 37.22 430 GLY A CA 1
ATOM 3127 C C . GLY A 1 430 ? 1.657 8.852 55.604 1.00 37.22 430 GLY A C 1
ATOM 3128 O O . GLY A 1 430 ? 1.440 7.934 56.395 1.00 37.22 430 GLY A O 1
ATOM 3129 N N . ARG A 1 431 ? 2.886 9.163 55.169 1.00 39.34 431 ARG A N 1
ATOM 3130 C CA . ARG A 1 431 ? 4.086 8.583 55.769 1.00 39.34 431 ARG A CA 1
ATOM 3131 C C . ARG A 1 431 ? 4.065 9.006 57.228 1.00 39.34 431 ARG A C 1
ATOM 3133 O O . ARG A 1 431 ? 4.411 10.141 57.542 1.00 39.34 431 ARG A O 1
ATOM 3140 N N . MET A 1 432 ? 3.629 8.114 58.111 1.00 39.31 432 MET A N 1
ATOM 3141 C CA . MET A 1 432 ? 3.796 8.327 59.537 1.00 39.31 432 MET A CA 1
ATOM 3142 C C . MET A 1 432 ? 5.302 8.433 59.764 1.00 39.31 432 MET A C 1
ATOM 3144 O O . MET A 1 432 ? 6.045 7.489 59.487 1.00 39.31 432 MET A O 1
ATOM 3148 N N . ALA A 1 433 ? 5.767 9.610 60.182 1.00 40.72 433 ALA A N 1
ATOM 3149 C CA . ALA A 1 433 ? 7.141 9.783 60.612 1.00 40.72 433 ALA A CA 1
ATOM 3150 C C . ALA A 1 433 ? 7.375 8.788 61.753 1.00 40.72 433 ALA A C 1
ATOM 3152 O O . ALA A 1 433 ? 6.740 8.879 62.802 1.00 40.72 433 ALA A O 1
ATOM 3153 N N . SER A 1 434 ? 8.232 7.792 61.529 1.00 41.19 434 SER A N 1
ATOM 3154 C CA . SER A 1 434 ? 8.590 6.829 62.561 1.00 41.19 434 SER A CA 1
ATOM 3155 C C . SER A 1 434 ? 9.339 7.573 63.665 1.00 41.19 434 SER A C 1
ATOM 3157 O O . SER A 1 434 ? 10.527 7.865 63.515 1.00 41.19 434 SER A O 1
ATOM 3159 N N . GLY A 1 435 ? 8.653 7.908 64.756 1.00 43.78 435 GLY A N 1
ATOM 3160 C CA . GLY A 1 435 ? 9.309 8.344 65.982 1.00 43.78 435 GLY A CA 1
ATOM 3161 C C . GLY A 1 435 ? 10.232 7.228 66.468 1.00 43.78 435 GLY A C 1
ATOM 3162 O O . GLY A 1 435 ? 9.811 6.078 66.600 1.00 43.78 435 GLY A O 1
ATOM 3163 N N . PHE A 1 436 ? 11.507 7.547 66.676 1.00 39.91 436 PHE A N 1
ATOM 3164 C CA . PHE A 1 436 ? 12.497 6.620 67.212 1.00 39.91 436 PHE A CA 1
ATOM 3165 C C . PHE A 1 436 ? 12.212 6.363 68.699 1.00 39.91 436 PHE A C 1
ATOM 3167 O O . PHE A 1 436 ? 12.815 6.993 69.559 1.00 39.91 436 PHE A O 1
ATOM 3174 N N . TYR A 1 437 ? 11.324 5.417 69.011 1.00 41.72 437 TYR A N 1
ATOM 3175 C CA . TYR A 1 437 ? 11.402 4.710 70.289 1.00 41.72 437 TYR A CA 1
ATOM 3176 C C . TYR A 1 437 ? 12.255 3.455 70.101 1.00 41.72 437 TYR A C 1
ATOM 3178 O O . TYR A 1 437 ? 11.997 2.610 69.241 1.00 41.72 437 TYR A O 1
ATOM 3186 N N . SER A 1 438 ? 13.316 3.362 70.901 1.00 46.41 438 SER A N 1
ATOM 3187 C CA . SER A 1 438 ? 14.163 2.180 71.025 1.00 46.41 438 SER A CA 1
ATOM 3188 C C . SER A 1 438 ? 13.332 1.022 71.586 1.00 46.41 438 SER A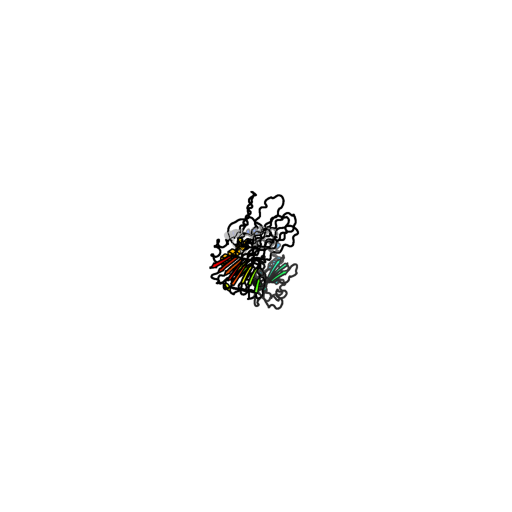 C 1
ATOM 3190 O O . SER A 1 438 ? 13.171 0.917 72.797 1.00 46.41 438 SER A O 1
ATOM 3192 N N . GLY A 1 439 ? 12.784 0.166 70.718 1.00 50.91 439 GLY A N 1
ATOM 3193 C CA . GLY A 1 439 ? 12.251 -1.132 71.140 1.00 50.91 439 GLY A CA 1
ATOM 3194 C C . GLY A 1 439 ? 11.244 -1.793 70.204 1.00 50.91 439 GLY A C 1
ATOM 3195 O O . GLY A 1 439 ? 11.331 -2.999 70.009 1.00 50.91 439 GLY A O 1
ATOM 3196 N N . VAL A 1 440 ? 10.306 -1.057 69.598 1.00 46.03 440 VAL A N 1
ATOM 3197 C CA . VAL A 1 440 ? 9.223 -1.678 68.812 1.00 46.03 440 VAL A CA 1
ATOM 3198 C C . VAL A 1 440 ? 8.780 -0.751 67.676 1.00 46.03 440 VAL A C 1
ATOM 3200 O O . VAL A 1 440 ? 8.224 0.316 67.917 1.00 46.03 440 VAL A O 1
ATOM 3203 N N . LYS A 1 441 ? 9.035 -1.147 66.421 1.00 44.62 441 LYS A N 1
ATOM 3204 C CA . LYS A 1 441 ? 8.615 -0.413 65.216 1.00 44.62 441 LYS A CA 1
ATOM 3205 C C . LYS A 1 441 ? 7.428 -1.121 64.564 1.00 44.62 441 LYS A C 1
ATOM 3207 O O . LYS A 1 441 ? 7.639 -1.999 63.735 1.00 44.62 441 LYS A O 1
ATOM 3212 N N . TYR A 1 442 ? 6.202 -0.708 64.872 1.00 51.53 442 TYR A N 1
ATOM 3213 C CA . TYR A 1 442 ? 5.040 -1.099 64.072 1.00 51.53 442 TYR A CA 1
ATOM 3214 C C . TYR A 1 442 ? 4.325 0.149 63.557 1.00 51.53 442 TYR A C 1
ATOM 3216 O O . TYR A 1 442 ? 3.875 0.984 64.335 1.00 51.53 442 TYR A O 1
ATOM 3224 N N . SER A 1 443 ? 4.252 0.294 62.234 1.00 49.31 443 SER A N 1
ATOM 3225 C CA . SER A 1 443 ? 3.401 1.284 61.573 1.00 49.31 443 SER A CA 1
ATOM 3226 C C . SER A 1 443 ? 2.308 0.521 60.837 1.00 49.31 443 SER A C 1
ATOM 3228 O O . SER A 1 443 ? 2.604 -0.287 59.958 1.00 49.31 443 SER A O 1
ATOM 3230 N N . PHE A 1 444 ? 1.055 0.748 61.230 1.00 55.28 444 PHE A N 1
ATOM 3231 C CA . PHE A 1 444 ? -0.115 0.136 60.609 1.00 55.28 444 PHE A CA 1
ATOM 3232 C C . PHE A 1 444 ? -0.842 1.210 59.801 1.00 55.28 444 PHE A C 1
ATOM 3234 O O . PHE A 1 444 ? -1.455 2.114 60.364 1.00 55.28 444 PHE A O 1
ATOM 3241 N N . GLY A 1 445 ? -0.728 1.142 58.476 1.00 54.09 445 GLY A N 1
ATOM 3242 C CA . GLY A 1 445 ? -1.467 2.005 57.560 1.00 54.09 445 GLY A CA 1
ATOM 3243 C C . GLY A 1 445 ? -2.560 1.209 56.864 1.00 54.09 445 GLY A C 1
ATOM 3244 O O . GLY A 1 445 ? -2.243 0.279 56.126 1.00 54.09 445 GLY A O 1
ATOM 3245 N N . GLY A 1 446 ? -3.820 1.579 57.099 1.00 55.66 446 GLY A N 1
ATOM 3246 C CA . GLY A 1 446 ? -4.959 1.126 56.303 1.00 55.66 446 GLY A CA 1
ATOM 3247 C C . GLY A 1 446 ? -4.933 1.722 54.904 1.00 55.66 446 GLY A C 1
ATOM 3248 O O . GLY A 1 446 ? -4.707 2.925 54.756 1.00 55.66 446 GLY A O 1
ATOM 3249 N N . SER A 1 447 ? -5.154 0.901 53.876 1.00 60.00 447 SER A N 1
ATOM 3250 C CA . SER A 1 447 ? -5.363 1.406 52.522 1.00 60.00 447 SER A CA 1
ATOM 3251 C C . SER A 1 447 ? -6.831 1.818 52.344 1.00 60.00 447 SER A C 1
ATOM 3253 O O . SER A 1 447 ? -7.757 1.014 52.459 1.00 60.00 447 SER A O 1
ATOM 3255 N N . GLY A 1 448 ? -7.062 3.109 52.094 1.00 61.16 448 GLY A N 1
ATOM 3256 C CA . GLY A 1 448 ? -8.384 3.614 51.725 1.00 61.16 448 GLY A CA 1
ATOM 3257 C C . GLY A 1 448 ? -8.732 3.164 50.308 1.00 61.16 448 GLY A C 1
ATOM 3258 O O . GLY A 1 448 ? -7.925 3.324 49.395 1.00 61.16 448 GLY A O 1
ATOM 3259 N N . GLY A 1 449 ? -9.918 2.588 50.111 1.00 65.56 449 GLY A N 1
ATOM 3260 C CA . GLY A 1 449 ? -10.398 2.260 48.770 1.00 65.56 449 GLY A CA 1
ATOM 3261 C C . GLY A 1 449 ? -10.829 3.517 48.003 1.00 65.56 449 GLY A C 1
ATOM 3262 O O . GLY A 1 449 ? -11.341 4.476 48.594 1.00 65.56 449 GLY A O 1
ATOM 3263 N N . GLY A 1 450 ? -10.624 3.519 46.684 1.00 75.88 450 GLY A N 1
ATOM 3264 C CA . GLY A 1 450 ? -11.025 4.631 45.819 1.00 75.88 450 GLY A CA 1
ATOM 3265 C C . GLY A 1 450 ? -12.543 4.713 45.635 1.00 75.88 450 GLY A C 1
ATOM 3266 O O . GLY A 1 450 ? -13.217 3.691 45.519 1.00 75.88 450 GLY A O 1
ATOM 3267 N N . GLY A 1 451 ? -13.082 5.932 45.590 1.00 81.88 451 GLY A N 1
ATOM 3268 C CA . GLY A 1 451 ? -14.483 6.163 45.238 1.00 81.88 451 GLY A CA 1
ATOM 3269 C C . GLY A 1 451 ? -14.730 5.991 43.744 1.00 81.88 451 GLY A C 1
ATOM 3270 O O . GLY A 1 451 ? -13.827 6.199 42.933 1.00 81.88 451 GLY A O 1
ATOM 3271 N N . GLY A 1 452 ? -15.938 5.579 43.370 1.00 87.56 452 GLY A N 1
ATOM 3272 C CA . GLY A 1 452 ? -16.302 5.498 41.963 1.00 87.56 452 GLY A CA 1
ATOM 3273 C C . GLY A 1 452 ? -16.564 6.864 41.325 1.00 87.56 452 GLY A C 1
ATOM 3274 O O . GLY A 1 452 ? -17.034 7.786 41.992 1.00 87.56 452 GLY A O 1
ATOM 3275 N N . LEU A 1 453 ? -16.267 6.989 40.032 1.00 91.06 453 LEU A N 1
ATOM 3276 C CA . LEU A 1 453 ? -16.425 8.215 39.249 1.00 91.06 453 LEU A CA 1
ATOM 3277 C C . LEU A 1 453 ? -17.273 7.960 38.001 1.00 91.06 453 LEU A C 1
ATOM 3279 O O . LEU A 1 453 ? -16.931 7.109 37.177 1.00 91.06 453 LEU A O 1
ATOM 3283 N N . ILE A 1 454 ? -18.327 8.758 37.831 1.00 94.44 454 ILE A N 1
ATOM 3284 C CA . ILE A 1 454 ? -19.089 8.860 36.582 1.00 94.44 454 ILE A CA 1
ATOM 3285 C C . ILE A 1 454 ? -18.912 10.267 36.027 1.00 94.44 454 ILE A C 1
ATOM 3287 O O . ILE A 1 454 ? -19.294 11.239 36.678 1.00 94.44 454 ILE A O 1
ATOM 3291 N N . TYR A 1 455 ? -18.394 10.372 34.807 1.00 95.44 455 TYR A N 1
ATOM 3292 C CA . TYR A 1 455 ? -18.446 11.602 34.021 1.00 95.44 455 TYR A CA 1
ATOM 3293 C C . TYR A 1 455 ? -19.358 11.382 32.818 1.00 95.44 455 TYR A C 1
ATOM 3295 O O . TYR A 1 455 ? -19.094 10.505 31.994 1.00 95.44 455 TYR A O 1
ATOM 3303 N N . LEU A 1 456 ? -20.431 12.161 32.718 1.00 96.25 456 LEU A N 1
ATOM 3304 C CA . LEU A 1 456 ? -21.448 12.012 31.685 1.00 96.25 456 LEU A CA 1
ATOM 3305 C C . LEU A 1 456 ? -21.636 13.328 30.934 1.00 96.25 456 LEU A C 1
ATOM 3307 O O . LEU A 1 456 ? -22.033 14.332 31.523 1.00 96.25 456 LEU A O 1
ATOM 3311 N N . TYR A 1 457 ? -21.391 13.304 29.629 1.00 96.19 457 TYR A N 1
ATOM 3312 C CA . TYR A 1 457 ? -21.643 14.425 28.732 1.00 96.19 457 TYR A CA 1
ATOM 3313 C C . TYR A 1 457 ? -22.668 14.039 27.663 1.00 96.19 457 TYR A C 1
ATOM 3315 O O . TYR A 1 457 ? -22.546 12.983 27.033 1.00 96.19 457 TYR A O 1
ATOM 3323 N N . SER A 1 458 ? -23.645 14.921 27.439 1.00 94.94 458 SER A N 1
ATOM 3324 C CA . SER A 1 458 ? -24.602 14.846 26.334 1.00 94.94 458 SER A CA 1
ATOM 3325 C C . SER A 1 458 ? -24.861 16.229 25.745 1.00 94.94 458 SER A C 1
ATOM 3327 O O . SER A 1 458 ? -25.185 17.148 26.493 1.00 94.94 458 SER A O 1
ATOM 3329 N N . SER A 1 459 ? -24.798 16.388 24.419 1.00 93.69 459 SER A N 1
ATOM 3330 C CA . SER A 1 459 ? -25.218 17.640 23.757 1.00 93.69 459 SER A CA 1
ATOM 3331 C C . SER A 1 459 ? -26.740 17.747 23.565 1.00 93.69 459 SER A C 1
ATOM 3333 O O . SER A 1 459 ? -27.245 18.779 23.134 1.00 93.69 459 SER A O 1
ATOM 3335 N N . SER A 1 460 ? -27.488 16.705 23.943 1.00 95.94 460 SER A N 1
ATOM 3336 C CA . SER A 1 460 ? -28.957 16.675 23.999 1.00 95.94 460 SER A CA 1
ATOM 3337 C C . SER A 1 460 ? -29.465 16.479 25.438 1.00 95.94 460 SER A C 1
ATOM 3339 O O . SER A 1 460 ? -28.717 15.945 26.264 1.00 95.94 460 SER A O 1
ATOM 3341 N N . PRO A 1 461 ? -30.730 16.828 25.753 1.00 97.38 461 PRO A N 1
ATOM 3342 C CA . PRO A 1 461 ? -31.349 16.484 27.032 1.00 97.38 461 PRO A CA 1
ATOM 3343 C C . PRO A 1 461 ? -31.202 14.998 27.380 1.00 97.38 461 PRO A C 1
ATOM 3345 O O . PRO A 1 461 ? -31.459 14.138 26.534 1.00 97.38 461 PRO A O 1
ATOM 3348 N N . ILE A 1 462 ? -30.798 14.696 28.615 1.00 96.44 462 ILE A N 1
ATOM 3349 C CA . ILE A 1 462 ? -30.649 13.317 29.096 1.00 96.44 462 ILE A CA 1
ATOM 3350 C C . ILE A 1 462 ? -31.980 12.864 29.724 1.00 96.44 462 ILE A C 1
ATOM 3352 O O . ILE A 1 462 ? -32.479 13.539 30.631 1.00 96.44 462 ILE A O 1
ATOM 3356 N N . PRO A 1 463 ? -32.568 11.734 29.289 1.00 94.62 463 PRO A N 1
ATOM 3357 C CA . PRO A 1 463 ? -33.809 11.213 29.862 1.00 94.62 463 PRO A CA 1
ATOM 3358 C C . PRO A 1 463 ? -33.600 10.676 31.288 1.00 94.62 463 PRO A C 1
ATOM 3360 O O . PRO A 1 463 ? -32.549 10.851 31.907 1.00 94.62 463 PRO A O 1
ATOM 3363 N N . ALA A 1 464 ? -34.621 10.010 31.825 1.00 94.38 464 ALA A N 1
ATOM 3364 C CA . ALA A 1 464 ? -34.571 9.410 33.148 1.00 94.38 464 ALA A CA 1
ATOM 3365 C C . ALA A 1 464 ? -33.563 8.254 33.227 1.00 94.38 464 ALA A C 1
ATOM 3367 O O . ALA A 1 464 ? -33.901 7.120 32.917 1.00 94.38 464 ALA A O 1
ATOM 3368 N N . LEU A 1 465 ? -32.335 8.537 33.668 1.00 96.38 465 LEU A N 1
ATOM 3369 C CA . LEU A 1 465 ? -31.309 7.532 33.961 1.00 96.38 465 LEU A CA 1
ATOM 3370 C C . LEU A 1 465 ? -31.085 7.394 35.464 1.00 96.38 465 LEU A C 1
ATOM 3372 O O . LEU A 1 465 ? -31.270 8.347 36.223 1.00 96.38 465 LEU A O 1
ATOM 3376 N N . THR A 1 466 ? -30.606 6.226 35.885 1.00 97.44 466 THR A N 1
ATOM 3377 C CA . THR A 1 466 ? -30.089 6.021 37.243 1.00 97.44 466 THR A CA 1
ATOM 3378 C C . THR A 1 466 ? -28.566 5.988 37.227 1.00 97.44 466 THR A C 1
ATOM 3380 O O . THR A 1 466 ? -27.968 5.100 36.622 1.00 97.44 466 THR A O 1
ATOM 3383 N N . LEU A 1 467 ? -27.924 6.930 37.909 1.00 96.88 467 LEU A N 1
ATOM 3384 C CA . LEU A 1 467 ? -26.475 6.942 38.080 1.00 96.88 467 LEU A CA 1
ATOM 3385 C C . LEU A 1 467 ? -26.126 6.556 39.514 1.00 96.88 467 LEU A C 1
ATOM 3387 O O . LEU A 1 467 ? -26.656 7.131 40.462 1.00 96.88 467 LEU A O 1
ATOM 3391 N N . GLU A 1 468 ? -25.224 5.600 39.683 1.00 95.94 468 GLU A N 1
ATOM 3392 C CA . GLU A 1 468 ? -24.777 5.133 40.991 1.00 95.94 468 GLU A CA 1
ATOM 3393 C C . GLU A 1 468 ? -23.260 5.244 41.081 1.00 95.94 468 GLU A C 1
ATOM 3395 O O . GLU A 1 468 ? -22.548 4.564 40.345 1.00 95.94 468 GLU A O 1
ATOM 3400 N N . ALA A 1 469 ? -22.765 6.087 41.985 1.00 92.44 469 ALA A N 1
ATOM 3401 C CA . ALA A 1 469 ? -21.341 6.181 42.266 1.00 92.44 469 ALA A CA 1
ATOM 3402 C C . ALA A 1 469 ? -21.092 5.934 43.750 1.00 92.44 469 ALA A C 1
ATOM 3404 O O . ALA A 1 469 ? -21.403 6.777 44.593 1.00 92.44 469 ALA A O 1
ATOM 3405 N N . LYS A 1 470 ? -20.550 4.766 44.092 1.00 90.12 470 LYS A N 1
ATOM 3406 C CA . LYS A 1 470 ? -20.298 4.407 45.491 1.00 90.12 470 LYS A CA 1
ATOM 3407 C C . LYS A 1 470 ? -18.837 4.535 45.860 1.00 90.12 470 LYS A C 1
ATOM 3409 O O . LYS A 1 470 ? -17.944 4.167 45.094 1.00 90.12 470 LYS A O 1
ATOM 3414 N N . GLY A 1 471 ? -18.619 5.004 47.079 1.00 83.88 471 GLY A N 1
ATOM 3415 C CA . GLY A 1 471 ? -17.352 4.859 47.758 1.00 83.88 471 GLY A CA 1
ATOM 3416 C C . GLY A 1 471 ? -17.015 3.407 48.062 1.00 83.88 471 GLY A C 1
ATOM 3417 O O . GLY A 1 471 ? -17.902 2.587 48.294 1.00 83.88 471 GLY A O 1
ATOM 3418 N N . ALA A 1 472 ? -15.727 3.088 48.065 1.00 81.12 472 ALA A N 1
ATOM 3419 C CA . ALA A 1 472 ? -15.245 1.817 48.582 1.00 81.12 472 ALA A CA 1
ATOM 3420 C C . ALA A 1 472 ? -15.410 1.756 50.103 1.00 81.12 472 ALA A C 1
ATOM 3422 O O . ALA A 1 472 ? -15.242 2.769 50.775 1.00 81.12 472 ALA A O 1
ATOM 3423 N N . ASN A 1 473 ? -15.647 0.577 50.675 1.00 81.06 473 ASN A N 1
ATOM 3424 C CA . ASN A 1 473 ? -15.517 0.428 52.124 1.00 81.06 473 ASN A CA 1
ATOM 3425 C C . ASN A 1 473 ? -14.041 0.285 52.518 1.00 81.06 473 ASN A C 1
ATOM 3427 O O . ASN A 1 473 ? -13.246 -0.311 51.782 1.00 81.06 473 ASN A O 1
ATOM 3431 N N . GLY A 1 474 ? -13.677 0.822 53.682 1.00 74.50 474 GLY A N 1
ATOM 3432 C CA . GLY A 1 474 ? -12.368 0.572 54.282 1.00 74.50 474 GLY A CA 1
ATOM 3433 C C . GLY A 1 474 ? -12.188 -0.913 54.606 1.00 74.50 474 GLY A C 1
ATOM 3434 O O . GLY A 1 474 ? -13.144 -1.579 55.003 1.00 74.50 474 GLY A O 1
ATOM 3435 N N . GLY A 1 475 ? -10.972 -1.436 54.430 1.00 70.56 475 GLY A N 1
ATOM 3436 C CA . GLY A 1 475 ? -10.650 -2.813 54.810 1.00 70.56 475 GLY A CA 1
ATOM 3437 C C . GLY A 1 475 ? -10.742 -3.028 56.326 1.00 70.56 475 GLY A C 1
ATOM 3438 O O . GLY A 1 475 ? -10.486 -2.111 57.114 1.00 70.56 475 GLY A O 1
ATOM 3439 N N . THR A 1 476 ? -11.101 -4.242 56.739 1.00 68.62 476 THR A N 1
ATOM 3440 C CA . THR A 1 476 ? -11.077 -4.659 58.147 1.00 68.62 476 THR A CA 1
ATOM 3441 C C . THR A 1 476 ? -9.644 -5.010 58.542 1.00 68.62 476 THR A C 1
ATOM 3443 O O . THR A 1 476 ? -8.955 -5.733 57.820 1.00 68.62 476 THR A O 1
ATOM 3446 N N . TYR A 1 477 ? -9.203 -4.521 59.703 1.00 65.31 477 TYR A N 1
ATOM 3447 C CA . TYR A 1 477 ? -7.910 -4.882 60.292 1.00 65.31 477 TYR A CA 1
ATOM 3448 C C . TYR A 1 477 ? -8.100 -5.826 61.476 1.00 65.31 477 TYR A C 1
ATOM 3450 O O . TYR A 1 477 ? -8.863 -5.527 62.400 1.00 65.31 477 TYR A O 1
ATOM 3458 N N . TYR A 1 478 ? -7.353 -6.930 61.459 1.00 63.72 478 TYR A N 1
ATOM 3459 C CA . TYR A 1 478 ? -7.212 -7.848 62.585 1.00 63.72 478 TYR A CA 1
ATOM 3460 C C . TYR A 1 478 ? -5.784 -7.749 63.119 1.00 63.72 478 TYR A C 1
ATOM 3462 O O . TYR A 1 478 ? -4.828 -8.012 62.390 1.00 63.72 478 TYR A O 1
ATOM 3470 N N . SER A 1 479 ? -5.628 -7.360 64.384 1.00 60.47 479 SER A N 1
ATOM 3471 C CA . SER A 1 479 ? -4.351 -7.481 65.090 1.00 60.47 479 SER A CA 1
ATOM 3472 C C . SER A 1 479 ? -4.459 -8.568 66.144 1.00 60.47 479 SER A C 1
ATOM 3474 O O . SER A 1 479 ? -5.314 -8.485 67.028 1.00 60.47 479 SER A O 1
ATOM 3476 N N . GLU A 1 480 ? -3.565 -9.546 66.098 1.00 59.47 480 GLU A N 1
ATOM 3477 C CA . GLU A 1 480 ? -3.347 -10.430 67.237 1.00 59.47 480 GLU A CA 1
ATOM 3478 C C . GLU A 1 480 ? -2.624 -9.631 68.327 1.00 59.47 480 GLU A C 1
ATOM 3480 O O . GLU A 1 480 ? -1.600 -8.991 68.082 1.00 59.47 480 GLU A O 1
ATOM 3485 N N . ALA A 1 481 ? -3.209 -9.580 69.522 1.00 52.75 481 ALA A N 1
ATOM 3486 C CA . ALA A 1 481 ? -2.702 -8.781 70.628 1.00 52.75 481 ALA A CA 1
ATOM 3487 C C . ALA A 1 481 ? -1.373 -9.355 71.142 1.00 52.75 481 ALA A C 1
ATOM 3489 O O . ALA A 1 481 ? -1.357 -10.293 71.937 1.00 52.75 481 ALA A O 1
ATOM 3490 N N . VAL A 1 482 ? -0.248 -8.782 70.712 1.00 52.16 482 VAL A N 1
ATOM 3491 C CA . VAL A 1 482 ? 1.074 -9.109 71.261 1.00 52.16 482 VAL A CA 1
ATOM 3492 C C . VAL A 1 482 ? 1.433 -8.069 72.324 1.00 52.16 482 VAL A C 1
ATOM 3494 O O . VAL A 1 482 ? 1.951 -6.998 72.020 1.00 52.16 482 VAL A O 1
ATOM 3497 N N . GLY A 1 483 ? 1.137 -8.383 73.585 1.00 56.81 483 GLY A N 1
ATOM 3498 C CA . GLY A 1 483 ? 1.521 -7.574 74.747 1.00 56.81 483 GLY A CA 1
ATOM 3499 C C . GLY A 1 483 ? 0.476 -6.538 75.177 1.00 56.81 483 GLY A C 1
ATOM 3500 O O . GLY A 1 483 ? -0.197 -5.917 74.365 1.00 56.81 483 GLY A O 1
ATOM 3501 N N . SER A 1 484 ? 0.344 -6.369 76.491 1.00 51.91 484 SER A N 1
ATOM 3502 C CA . SER A 1 484 ? -0.731 -5.698 77.244 1.00 51.91 484 SER A CA 1
ATOM 3503 C C . SER A 1 484 ? -0.837 -4.166 77.095 1.00 51.91 484 SER A C 1
ATOM 3505 O O . SER A 1 484 ? -1.197 -3.478 78.051 1.00 51.91 484 SER A O 1
ATOM 3507 N N . GLY A 1 485 ? -0.518 -3.608 75.927 1.00 57.56 485 GLY A N 1
ATOM 3508 C CA . GLY A 1 485 ? -0.642 -2.179 75.636 1.00 57.56 485 GLY A CA 1
ATOM 3509 C C . GLY A 1 485 ? -1.849 -1.869 74.738 1.00 57.56 485 GLY A C 1
ATOM 3510 O O . GLY A 1 485 ? -2.057 -2.573 73.751 1.00 57.56 485 GLY A O 1
ATOM 3511 N N . PRO A 1 486 ? -2.641 -0.817 75.017 1.00 56.38 486 PRO A N 1
ATOM 3512 C CA . PRO A 1 486 ? -3.699 -0.375 74.114 1.00 56.38 486 PRO A CA 1
ATOM 3513 C C . PRO A 1 486 ? -3.085 0.192 72.825 1.00 56.38 486 PRO A C 1
ATOM 3515 O O . PRO A 1 486 ? -2.555 1.301 72.813 1.00 56.38 486 PRO A O 1
ATOM 3518 N N . VAL A 1 487 ? -3.162 -0.559 71.725 1.00 57.47 487 VAL A N 1
ATOM 3519 C CA . VAL A 1 487 ? -2.796 -0.070 70.389 1.00 57.47 487 VAL A CA 1
ATOM 3520 C C . VAL A 1 487 ? -4.080 0.323 69.663 1.00 57.47 487 VAL A C 1
ATOM 3522 O O . VAL A 1 487 ? -4.872 -0.528 69.266 1.00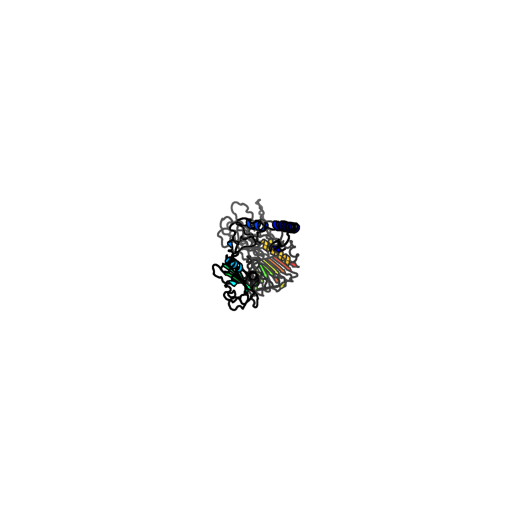 57.47 487 VAL A O 1
ATOM 3525 N N . GLY A 1 488 ? -4.318 1.626 69.514 1.00 57.16 488 GLY A N 1
ATOM 3526 C CA . GLY A 1 488 ? -5.438 2.133 68.724 1.00 57.16 488 GLY A CA 1
ATOM 3527 C C . GLY A 1 488 ? -5.160 1.957 67.234 1.00 57.16 488 GLY A C 1
ATOM 3528 O O . GLY A 1 488 ? -4.350 2.690 66.673 1.00 57.16 488 GLY A O 1
ATOM 3529 N N . ILE A 1 489 ? -5.832 1.005 66.586 1.00 60.22 489 ILE A N 1
ATOM 3530 C CA . ILE A 1 489 ? -5.757 0.814 65.132 1.00 60.22 489 ILE A CA 1
ATOM 3531 C C . ILE A 1 489 ? -7.028 1.403 64.521 1.00 60.22 489 ILE A C 1
ATOM 3533 O O . ILE A 1 489 ? -8.117 0.843 64.656 1.00 60.22 489 ILE A O 1
ATOM 3537 N N . GLY A 1 490 ? -6.896 2.570 63.893 1.00 58.59 490 GLY A N 1
ATOM 3538 C CA . GLY A 1 490 ? -7.979 3.195 63.139 1.00 58.59 490 GLY A CA 1
ATOM 3539 C C . GLY A 1 490 ? -8.038 2.633 61.722 1.00 58.59 490 GLY A C 1
ATOM 3540 O O . GLY A 1 490 ? -7.050 2.705 60.992 1.00 58.59 490 GLY A O 1
ATOM 3541 N N . GLY A 1 491 ? -9.187 2.087 61.321 1.00 60.69 491 GLY A N 1
ATOM 3542 C CA . GLY A 1 491 ? -9.451 1.768 59.919 1.00 60.69 491 GLY A CA 1
ATOM 3543 C C . GLY A 1 491 ? -9.533 3.051 59.088 1.00 60.69 491 GLY A C 1
ATOM 3544 O O . GLY A 1 491 ? -10.119 4.043 59.523 1.00 60.69 491 GLY A O 1
ATOM 3545 N N . SER A 1 492 ? -8.946 3.056 57.893 1.00 64.31 492 SER A N 1
ATOM 3546 C CA . SER A 1 492 ? -9.076 4.175 56.957 1.00 64.31 492 SER A CA 1
ATOM 3547 C C . SER A 1 492 ? -10.481 4.202 56.345 1.00 64.31 492 SER A C 1
ATOM 3549 O O . SER A 1 492 ? -10.942 3.187 55.818 1.00 64.31 492 SER A O 1
ATOM 3551 N N . GLY A 1 493 ? -11.152 5.356 56.378 1.00 64.06 493 GLY A N 1
ATOM 3552 C CA . GLY A 1 493 ? -12.393 5.579 55.632 1.00 64.06 493 GLY A CA 1
ATOM 3553 C C . GLY A 1 493 ? -12.147 5.516 54.121 1.00 64.06 493 GLY A C 1
ATOM 3554 O O . GLY A 1 493 ? -11.112 5.978 53.640 1.00 64.06 493 GLY A O 1
ATOM 3555 N N . GLY A 1 494 ? -13.072 4.928 53.363 1.00 67.69 494 GLY A N 1
ATOM 3556 C CA . GLY A 1 494 ? -12.989 4.932 51.900 1.00 67.69 494 GLY A CA 1
ATOM 3557 C C . GLY A 1 494 ? -13.465 6.251 51.286 1.00 67.69 494 GLY A C 1
ATOM 3558 O O . GLY A 1 494 ? -14.244 6.985 51.893 1.00 67.69 494 GLY A O 1
ATOM 3559 N N . GLY A 1 495 ? -12.984 6.582 50.087 1.00 76.00 495 GLY A N 1
ATOM 3560 C CA . GLY A 1 495 ? -13.404 7.809 49.396 1.00 76.00 495 GLY A CA 1
ATOM 3561 C C . GLY A 1 495 ? -14.862 7.733 48.938 1.00 76.00 495 GLY A C 1
ATOM 3562 O O . GLY A 1 495 ? -15.305 6.663 48.536 1.00 76.00 495 GLY A O 1
ATOM 3563 N N . GLY A 1 496 ? -15.613 8.836 48.987 1.00 81.75 496 GLY A N 1
ATOM 3564 C CA . GLY A 1 496 ? -16.972 8.914 48.436 1.00 81.75 496 GLY A CA 1
ATOM 3565 C C . GLY A 1 496 ? -17.016 8.875 46.906 1.00 81.75 496 GLY A C 1
ATOM 3566 O O . GLY A 1 496 ? -16.031 9.188 46.239 1.00 81.75 496 GLY A O 1
ATOM 3567 N N . GLY A 1 497 ? -18.158 8.471 46.343 1.00 85.56 497 GLY A N 1
ATOM 3568 C CA . GLY A 1 497 ? -18.369 8.518 44.894 1.00 85.56 497 GLY A CA 1
ATOM 3569 C C . GLY A 1 497 ? -18.516 9.947 44.354 1.00 85.56 497 GLY A C 1
ATOM 3570 O O . GLY A 1 497 ? -18.899 10.863 45.085 1.00 85.56 497 GLY A O 1
ATOM 3571 N N . LEU A 1 498 ? -18.242 10.132 43.063 1.00 88.88 498 LEU A N 1
ATOM 3572 C CA . LEU A 1 498 ? -18.429 11.395 42.348 1.00 88.88 498 LEU A CA 1
ATOM 3573 C C . LEU A 1 498 ? -19.213 11.169 41.054 1.00 88.88 498 LEU A C 1
ATOM 3575 O O . LEU A 1 498 ? -18.872 10.311 40.239 1.00 88.88 498 LEU A O 1
ATOM 3579 N N . ILE A 1 499 ? -20.245 11.981 40.853 1.00 93.88 499 ILE A N 1
ATOM 3580 C CA . ILE A 1 499 ? -20.994 12.059 39.599 1.00 93.88 499 ILE A CA 1
ATOM 3581 C C . ILE A 1 499 ? -20.858 13.471 39.044 1.00 93.88 499 ILE A C 1
ATOM 3583 O O . ILE A 1 499 ? -21.164 14.439 39.737 1.00 93.88 499 ILE A O 1
ATOM 3587 N N . TYR A 1 500 ? -20.431 13.578 37.790 1.00 94.44 500 TYR A N 1
ATOM 3588 C CA . TYR A 1 500 ? -20.317 14.834 37.063 1.00 94.44 500 TYR A CA 1
ATOM 3589 C C . TYR A 1 500 ? -21.132 14.764 35.768 1.00 94.44 500 TYR A C 1
ATOM 3591 O O . TYR A 1 500 ? -20.850 13.933 34.906 1.00 94.44 500 TYR A O 1
ATOM 3599 N N . ILE A 1 501 ? -22.149 15.616 35.636 1.00 95.31 501 ILE A N 1
ATOM 3600 C CA . ILE A 1 501 ? -23.077 15.628 34.498 1.00 95.31 501 ILE A CA 1
ATOM 3601 C C . ILE A 1 501 ? -22.971 16.964 33.763 1.00 95.31 501 ILE A C 1
ATOM 3603 O O . ILE A 1 501 ? -23.069 18.024 34.383 1.00 95.31 501 ILE A O 1
ATOM 3607 N N . ILE A 1 502 ? -22.840 16.915 32.438 1.00 93.56 502 ILE A N 1
ATOM 3608 C CA . ILE A 1 502 ? -22.981 18.070 31.550 1.00 93.56 502 ILE A CA 1
ATOM 3609 C C . ILE A 1 502 ? -24.044 17.770 30.493 1.00 93.56 502 ILE A C 1
ATOM 3611 O O . ILE A 1 502 ? -23.888 16.837 29.703 1.00 93.56 502 ILE A O 1
ATOM 3615 N N . SER A 1 503 ? -25.107 18.573 30.457 1.00 93.81 503 SER A N 1
ATOM 3616 C CA . SER A 1 503 ? -26.165 18.464 29.442 1.00 93.81 503 SER A CA 1
ATOM 3617 C C . SER A 1 503 ? -27.074 19.695 29.417 1.00 93.81 503 SER A C 1
ATOM 3619 O O . SER A 1 503 ? -27.223 20.311 30.470 1.00 93.81 503 SER A O 1
ATOM 3621 N N . PRO A 1 504 ? -27.784 19.996 28.313 1.00 95.31 504 PRO A N 1
ATOM 3622 C CA . PRO A 1 504 ? -28.770 21.087 28.272 1.00 95.31 504 PRO A CA 1
ATOM 3623 C C . PRO A 1 504 ? -29.920 20.952 29.285 1.00 95.31 504 PRO A C 1
ATOM 3625 O O . PRO A 1 504 ? -30.505 21.935 29.724 1.00 95.31 504 PRO A O 1
ATOM 3628 N N . SER A 1 505 ? -30.296 19.723 29.641 1.00 95.94 505 SER A N 1
ATOM 3629 C CA . SER A 1 505 ? -31.203 19.399 30.751 1.00 95.94 505 SER A CA 1
ATOM 3630 C C . SER A 1 505 ? -31.131 17.900 31.041 1.00 95.94 505 SER A C 1
ATOM 3632 O O . SER A 1 505 ? -30.709 17.122 30.182 1.00 95.94 505 SER A O 1
ATOM 3634 N N . HIS A 1 506 ? -31.530 17.476 32.241 1.00 94.75 506 HIS A N 1
ATOM 3635 C CA . HIS A 1 506 ? -31.531 16.059 32.595 1.00 94.75 506 HIS A CA 1
ATOM 3636 C C . HIS A 1 506 ? -32.599 15.689 33.632 1.00 94.75 506 HIS A C 1
ATOM 3638 O O . HIS A 1 506 ? -32.911 16.477 34.525 1.00 94.75 506 HIS A O 1
ATOM 3644 N N . SER A 1 507 ? -33.091 14.448 33.583 1.00 93.62 507 SER A N 1
ATOM 3645 C CA . SER A 1 507 ? -33.987 13.863 34.602 1.00 93.62 507 SER A CA 1
ATOM 3646 C C . SER A 1 507 ? -33.331 12.696 35.344 1.00 93.62 507 SER A C 1
ATOM 3648 O O . SER A 1 507 ? -33.917 11.635 35.517 1.00 93.62 507 SER A O 1
ATOM 3650 N N . ILE A 1 508 ? -32.079 12.871 35.755 1.00 94.31 508 ILE A N 1
ATOM 3651 C CA . ILE A 1 508 ? -31.263 11.803 36.333 1.00 94.31 508 ILE A CA 1
ATOM 3652 C C . ILE A 1 508 ? -31.580 11.589 37.819 1.00 94.31 508 ILE A C 1
ATOM 3654 O O . ILE A 1 508 ? -31.582 12.533 38.607 1.00 94.31 508 ILE A O 1
ATOM 3658 N N . SER A 1 509 ? -31.757 10.328 38.214 1.00 95.94 509 SER A N 1
ATOM 3659 C CA . SER A 1 509 ? -31.709 9.897 39.611 1.00 95.94 509 SER A CA 1
ATOM 3660 C C . SER A 1 509 ? -30.278 9.506 39.970 1.00 95.94 509 SER A C 1
ATOM 3662 O O . SER A 1 509 ? -29.682 8.651 39.314 1.00 95.94 509 SER A O 1
ATOM 3664 N N . THR A 1 510 ? -29.710 10.129 40.998 1.00 94.38 510 THR A N 1
ATOM 3665 C CA . THR A 1 510 ? -28.346 9.843 41.457 1.00 94.38 510 THR A CA 1
ATOM 3666 C C . THR A 1 510 ? -28.358 9.139 42.805 1.00 94.38 510 THR A C 1
ATOM 3668 O O . THR A 1 510 ? -28.982 9.622 43.748 1.00 94.38 510 THR A O 1
ATOM 3671 N N . ASN A 1 511 ? -27.601 8.054 42.927 1.00 94.31 511 ASN A N 1
ATOM 3672 C CA . ASN A 1 511 ? -27.289 7.406 44.193 1.00 94.31 511 ASN A CA 1
ATOM 3673 C C . ASN A 1 511 ? -25.782 7.499 44.438 1.00 94.31 511 ASN A C 1
ATOM 3675 O O . ASN A 1 511 ? -25.003 6.736 43.864 1.00 94.31 511 ASN A O 1
ATOM 3679 N N . VAL A 1 512 ? -25.370 8.456 45.267 1.00 89.06 512 VAL A N 1
ATOM 3680 C CA . VAL A 1 512 ? -23.959 8.641 45.608 1.00 89.06 512 VAL A CA 1
ATOM 3681 C C . VAL A 1 512 ? -23.773 8.406 47.090 1.00 89.06 512 VAL A C 1
ATOM 3683 O O . VAL A 1 512 ? -24.300 9.152 47.913 1.00 89.06 512 VAL A O 1
ATOM 3686 N N . THR A 1 513 ? -23.026 7.363 47.438 1.00 85.50 513 THR A N 1
ATOM 3687 C CA . THR A 1 513 ? -22.763 7.019 48.837 1.00 85.50 513 THR A CA 1
ATOM 3688 C C . THR A 1 513 ? -21.285 7.163 49.159 1.00 85.50 513 THR A C 1
ATOM 3690 O O . THR A 1 513 ? -20.417 6.837 48.345 1.00 85.50 513 THR A O 1
ATOM 3693 N N . GLY A 1 514 ? -21.003 7.641 50.371 1.00 82.25 514 GLY A N 1
ATOM 3694 C CA . GLY A 1 514 ? -19.666 7.583 50.951 1.00 82.25 514 GLY A CA 1
ATOM 3695 C C . GLY A 1 514 ? -19.230 6.141 51.203 1.00 82.25 514 GLY A C 1
ATOM 3696 O O . GLY A 1 514 ? -20.068 5.242 51.314 1.00 82.25 514 GLY A O 1
ATOM 3697 N N . GLY A 1 515 ? -17.922 5.925 51.296 1.00 76.88 515 GLY A N 1
ATOM 3698 C CA . GLY A 1 515 ? -17.378 4.661 51.776 1.00 76.88 515 GLY A CA 1
ATOM 3699 C C . GLY A 1 515 ? -17.670 4.465 53.262 1.00 76.88 515 GLY A C 1
ATOM 3700 O O . GLY A 1 515 ? -17.503 5.400 54.052 1.00 76.88 515 GLY A O 1
ATOM 3701 N N . ILE A 1 516 ? -18.080 3.263 53.670 1.00 78.88 516 ILE A N 1
ATOM 3702 C CA . ILE A 1 516 ? -18.183 2.939 55.098 1.00 78.88 516 ILE A CA 1
ATOM 3703 C C . ILE A 1 516 ? -16.767 2.741 55.637 1.00 78.88 516 ILE A C 1
ATOM 3705 O O . ILE A 1 516 ? -15.899 2.165 54.972 1.00 78.88 516 ILE A O 1
ATOM 3709 N N . ALA A 1 517 ? -16.513 3.248 56.839 1.00 73.75 517 ALA A N 1
ATOM 3710 C CA . ALA A 1 517 ? -15.234 3.040 57.492 1.00 73.75 517 ALA A CA 1
ATOM 3711 C C . ALA A 1 517 ? -15.023 1.550 57.813 1.00 73.75 517 ALA A C 1
ATOM 3713 O O . ALA A 1 517 ? -15.961 0.856 58.206 1.00 73.75 517 ALA A O 1
ATOM 3714 N N . GLY A 1 518 ? -13.795 1.057 57.653 1.00 69.94 518 GLY A N 1
ATOM 3715 C CA . GLY A 1 518 ? -13.466 -0.316 58.038 1.00 69.94 518 GLY A CA 1
ATOM 3716 C C . GLY A 1 518 ? -13.664 -0.528 59.541 1.00 69.94 518 GLY A C 1
ATOM 3717 O O . GLY A 1 518 ? -13.331 0.341 60.348 1.00 69.94 518 GLY A O 1
ATOM 3718 N N . THR A 1 519 ? -14.207 -1.678 59.934 1.00 64.62 519 THR A N 1
ATOM 3719 C CA . THR A 1 519 ? -14.349 -2.048 61.348 1.00 64.62 519 THR A CA 1
ATOM 3720 C C . THR A 1 519 ? -13.002 -2.489 61.921 1.00 64.62 519 THR A C 1
ATOM 3722 O O . THR A 1 519 ? -12.285 -3.258 61.281 1.00 64.62 519 THR A O 1
ATOM 3725 N N . SER A 1 520 ? -12.668 -2.065 63.140 1.00 63.25 520 SER A N 1
ATOM 3726 C CA . SER A 1 520 ? -11.573 -2.656 63.916 1.00 63.25 520 SER A CA 1
ATOM 3727 C C . SER A 1 520 ? -12.142 -3.700 64.878 1.00 63.25 520 SER A C 1
ATOM 3729 O O . SER A 1 520 ? -13.006 -3.404 65.702 1.00 63.25 520 SER A O 1
ATOM 3731 N N . ALA A 1 521 ? -11.687 -4.948 64.764 1.00 59.97 521 ALA A N 1
ATOM 3732 C CA . ALA A 1 521 ? -12.059 -6.013 65.690 1.00 59.97 521 ALA A CA 1
ATOM 3733 C C . ALA A 1 521 ? -11.013 -6.088 66.814 1.00 59.97 521 ALA A C 1
ATOM 3735 O O . ALA A 1 521 ? -10.137 -6.949 66.797 1.00 59.97 521 ALA A O 1
ATOM 3736 N N . LEU A 1 522 ? -11.061 -5.152 67.766 1.00 57.03 522 LEU A N 1
ATOM 3737 C CA . LEU A 1 522 ? -10.233 -5.204 68.977 1.00 57.03 522 LEU A CA 1
ATOM 3738 C C . LEU A 1 522 ? -11.069 -5.652 70.180 1.00 57.03 522 LEU A C 1
ATOM 3740 O O . LEU A 1 522 ? -12.194 -5.195 70.376 1.00 57.03 522 LEU A O 1
ATOM 3744 N N . GLY A 1 523 ? -10.505 -6.539 71.002 1.00 56.34 523 GLY A N 1
ATOM 3745 C CA . GLY A 1 523 ? -11.116 -6.977 72.255 1.00 56.34 523 GLY A CA 1
ATOM 3746 C C . GLY A 1 523 ? -11.149 -5.847 73.288 1.00 56.34 523 GLY A C 1
ATOM 3747 O O . GLY A 1 523 ? -10.099 -5.346 73.668 1.00 56.34 523 GLY A O 1
ATOM 3748 N N . ALA A 1 524 ? -12.354 -5.454 73.714 1.00 52.03 524 ALA A N 1
ATOM 3749 C CA . ALA A 1 524 ? -12.731 -4.715 74.935 1.00 52.03 524 ALA A CA 1
ATOM 3750 C C . ALA A 1 524 ? -11.906 -3.483 75.409 1.00 52.03 524 ALA A C 1
ATOM 3752 O O . ALA A 1 524 ? -12.136 -2.998 76.515 1.00 52.03 524 ALA A O 1
ATOM 3753 N N . GLY A 1 525 ? -10.984 -2.941 74.611 1.00 55.00 525 GLY A N 1
ATOM 3754 C CA . GLY A 1 525 ? -10.241 -1.708 74.896 1.00 55.00 525 GLY A CA 1
ATOM 3755 C C . GLY A 1 525 ? -10.815 -0.496 74.159 1.00 55.00 525 GLY A C 1
ATOM 3756 O O . GLY A 1 525 ? -11.455 -0.645 73.121 1.00 55.00 525 GLY A O 1
ATOM 3757 N N . THR A 1 526 ? -10.575 0.709 74.682 1.00 50.47 526 THR A N 1
ATOM 3758 C CA . THR A 1 526 ? -11.004 2.005 74.121 1.00 50.47 526 THR A CA 1
ATOM 3759 C C . THR A 1 526 ? -10.545 2.181 72.667 1.00 50.47 526 THR A C 1
ATOM 3761 O O . THR A 1 526 ? -9.436 2.651 72.409 1.00 50.47 526 THR A O 1
ATOM 3764 N N . SER A 1 527 ? -11.379 1.789 71.707 1.00 53.12 527 SER A N 1
ATOM 3765 C CA . SER A 1 527 ? -11.119 1.969 70.281 1.00 53.12 527 SER A CA 1
ATOM 3766 C C . SER A 1 527 ? -11.626 3.336 69.821 1.00 53.12 527 SER A C 1
ATOM 3768 O O . SER A 1 527 ? -12.700 3.798 70.206 1.00 53.12 527 SER A O 1
ATOM 3770 N N . VAL A 1 528 ? -10.826 4.014 68.997 1.00 58.66 528 VAL A N 1
ATOM 3771 C CA . VAL A 1 528 ? -11.270 5.211 68.279 1.00 58.66 528 VAL A CA 1
ATOM 3772 C C . VAL A 1 528 ? -12.233 4.739 67.195 1.00 58.66 528 VAL A C 1
ATOM 3774 O O . VAL A 1 528 ? -11.849 3.933 66.347 1.00 58.66 528 VAL A O 1
ATOM 3777 N N . ALA A 1 529 ? -13.481 5.210 67.244 1.00 59.12 529 ALA A N 1
ATOM 3778 C CA . ALA A 1 529 ? -14.479 4.881 66.235 1.00 59.12 529 ALA A CA 1
ATOM 3779 C C . ALA A 1 529 ? -13.942 5.256 64.841 1.00 59.12 529 ALA A C 1
ATOM 3781 O O . ALA A 1 529 ? -13.421 6.364 64.669 1.00 59.12 529 ALA A O 1
ATOM 3782 N N . PRO A 1 530 ? -14.027 4.350 63.856 1.00 63.88 530 PRO A N 1
ATOM 3783 C CA . PRO A 1 530 ? -13.495 4.617 62.535 1.00 63.88 530 PRO A CA 1
ATOM 3784 C C . PRO A 1 530 ? -14.286 5.773 61.905 1.00 63.88 530 PRO A C 1
ATOM 3786 O O . PRO A 1 530 ? -15.507 5.874 62.050 1.00 63.88 530 PRO A O 1
ATOM 3789 N N . THR A 1 531 ? -13.587 6.699 61.255 1.00 63.84 531 THR A N 1
ATOM 3790 C CA . THR A 1 531 ? -14.221 7.855 60.622 1.00 63.84 531 THR A CA 1
ATOM 3791 C C . THR A 1 531 ? -14.846 7.427 59.303 1.00 63.84 531 THR A C 1
ATOM 3793 O O . THR A 1 531 ? -14.166 6.895 58.424 1.00 63.84 531 THR A O 1
ATOM 3796 N N . ASN A 1 532 ? -16.154 7.658 59.160 1.00 69.50 532 ASN A N 1
ATOM 3797 C CA . ASN A 1 532 ? -16.848 7.445 57.893 1.00 69.50 532 ASN A CA 1
ATOM 3798 C C . ASN A 1 532 ? -16.139 8.191 56.758 1.00 69.50 532 ASN A C 1
ATOM 3800 O O . ASN A 1 532 ? -15.590 9.279 56.957 1.00 69.50 532 ASN A O 1
ATOM 3804 N N . GLY A 1 533 ? -16.154 7.577 55.575 1.00 68.19 533 GLY A N 1
ATOM 3805 C CA . GLY A 1 533 ? -15.627 8.170 54.359 1.00 68.19 533 GLY A CA 1
ATOM 3806 C C . GLY A 1 533 ? -16.287 9.502 54.017 1.00 68.19 533 GLY A C 1
ATOM 3807 O O . GLY A 1 533 ? -17.344 9.855 54.549 1.00 68.19 533 GLY A O 1
ATOM 3808 N N . SER A 1 534 ? -15.671 10.245 53.097 1.00 72.94 534 SER A N 1
ATOM 3809 C CA . SER A 1 534 ? -16.268 11.477 52.584 1.00 72.94 534 SER A CA 1
ATOM 3810 C C . SER A 1 534 ? -17.641 11.199 51.965 1.00 72.94 534 SER A C 1
ATOM 3812 O O . SER A 1 534 ? -17.878 10.145 51.368 1.00 72.94 534 SER A O 1
ATOM 3814 N N . ALA A 1 535 ? -18.563 12.151 52.120 1.00 79.44 535 ALA A N 1
ATOM 3815 C CA . ALA A 1 535 ? -19.858 12.077 51.462 1.00 79.44 535 ALA A CA 1
ATOM 3816 C C . ALA A 1 535 ? -19.680 12.028 49.938 1.00 79.44 535 ALA A C 1
ATOM 3818 O O . ALA A 1 535 ? -18.743 12.604 49.382 1.00 79.44 535 ALA A O 1
ATOM 3819 N N . GLY A 1 536 ? -20.602 11.338 49.273 1.00 79.75 536 GLY A N 1
ATOM 3820 C CA . GLY A 1 536 ? -20.710 11.378 47.826 1.00 79.75 536 GLY A CA 1
ATOM 3821 C C . GLY A 1 536 ? -21.001 12.789 47.314 1.00 79.75 536 GLY A C 1
ATOM 3822 O O . GLY A 1 536 ? -21.697 13.554 47.982 1.00 79.75 536 GLY A O 1
ATOM 3823 N N . VAL A 1 537 ? -20.501 13.127 46.126 1.00 88.25 537 VAL A N 1
ATOM 3824 C CA . VAL A 1 537 ? -20.735 14.434 45.495 1.00 88.25 537 VAL A CA 1
ATOM 3825 C C . VAL A 1 537 ? -21.395 14.254 44.129 1.00 88.25 537 VAL A C 1
ATOM 3827 O O . VAL A 1 537 ? -20.983 13.417 43.327 1.00 88.25 537 VAL A O 1
ATOM 3830 N N . VAL A 1 538 ? -22.412 15.070 43.853 1.00 89.88 538 VAL A N 1
ATOM 3831 C CA . VAL A 1 538 ? -23.022 15.216 42.526 1.00 89.88 538 VAL A CA 1
ATOM 3832 C C . VAL A 1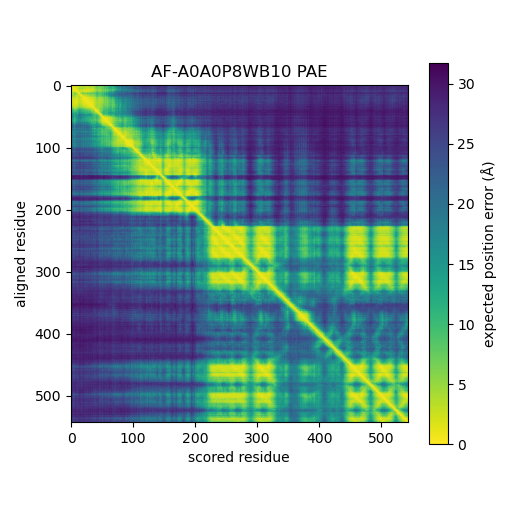 538 ? -22.785 16.643 42.057 1.00 89.88 538 VAL A C 1
ATOM 3834 O O . VAL A 1 538 ? -23.095 17.590 42.778 1.00 89.88 538 VAL A O 1
ATOM 3837 N N . ILE A 1 539 ? -22.252 16.796 40.851 1.00 90.31 539 ILE A N 1
ATOM 3838 C CA . ILE A 1 539 ? -22.086 18.086 40.188 1.00 90.31 539 ILE A CA 1
ATOM 3839 C C . ILE A 1 539 ? -22.805 18.012 38.843 1.00 90.31 539 ILE A C 1
ATOM 3841 O O . ILE A 1 539 ? -22.528 17.137 38.026 1.00 90.31 539 ILE A O 1
ATOM 3845 N N . SER A 1 540 ? -23.724 18.941 38.608 1.00 91.00 540 SER A N 1
ATOM 3846 C CA . SER A 1 540 ? -24.438 19.085 37.340 1.00 91.00 540 SER A CA 1
ATOM 3847 C C . SER A 1 540 ? -24.185 20.469 36.755 1.00 91.00 540 SER A C 1
ATOM 3849 O O . SER A 1 540 ? -24.369 21.471 37.450 1.00 91.00 540 SER A O 1
ATOM 3851 N N . LYS A 1 541 ? -23.803 20.533 35.480 1.00 90.00 541 LYS A N 1
ATOM 3852 C CA . LYS A 1 541 ? -23.663 21.775 34.716 1.00 90.00 541 LYS A CA 1
ATOM 3853 C C . LYS A 1 541 ? -24.616 21.745 33.524 1.00 90.00 541 LYS A C 1
ATOM 3855 O O . LYS A 1 541 ? -24.506 20.880 32.656 1.00 90.00 541 LYS A O 1
ATOM 3860 N N . THR A 1 542 ? -25.514 22.717 33.475 1.00 90.31 542 THR A N 1
ATOM 3861 C CA . THR A 1 542 ? -26.340 22.978 32.296 1.00 90.31 542 THR A CA 1
ATOM 3862 C C . THR A 1 542 ? -25.517 23.763 31.274 1.00 90.31 542 THR A C 1
ATOM 3864 O O . THR A 1 542 ? -24.860 24.731 31.663 1.00 90.31 542 THR A O 1
ATOM 3867 N N . ILE A 1 543 ? -25.503 23.325 30.012 1.00 85.69 543 ILE A N 1
ATOM 3868 C CA . ILE A 1 543 ? -24.811 23.995 28.890 1.00 85.69 543 ILE A CA 1
ATOM 3869 C C . ILE A 1 543 ? -25.786 24.610 27.901 1.00 85.69 543 ILE A C 1
ATOM 3871 O O . ILE A 1 543 ? -26.910 24.067 27.785 1.00 85.69 543 ILE A O 1
#

Solvent-accessible surface area (backbone atoms only — not comparable to full-atom values): 31617 Å² total; per-residue (Å²): 108,45,60,43,91,87,75,54,38,68,38,76,47,94,88,48,82,84,53,72,63,53,51,50,56,35,49,55,48,47,67,64,51,55,79,72,56,78,84,85,51,92,97,56,82,95,59,100,76,67,69,49,75,66,54,45,50,56,56,68,71,52,61,90,83,73,67,85,84,73,80,70,98,69,77,66,73,89,78,58,87,69,55,97,90,50,73,92,79,53,72,67,56,50,50,56,58,72,66,49,80,50,71,64,65,55,49,38,26,75,74,37,54,81,44,73,82,59,82,51,41,51,78,37,52,77,34,36,19,54,31,28,10,51,35,40,30,40,25,49,33,57,87,37,76,38,65,82,82,79,56,87,40,35,19,41,33,36,18,48,58,56,58,93,79,65,59,38,75,48,30,31,41,38,35,36,41,61,72,53,70,89,59,102,63,80,60,37,31,36,33,44,28,58,94,80,46,70,56,71,66,41,74,52,85,52,79,74,48,50,84,76,59,76,80,66,78,88,57,84,80,81,72,80,76,42,68,46,75,47,75,40,85,57,63,48,63,56,96,58,46,70,46,45,25,27,31,39,36,30,35,70,90,16,43,37,34,34,53,56,64,20,37,40,37,25,74,36,41,33,37,36,39,14,35,41,36,10,43,19,56,68,35,75,69,74,69,89,62,97,54,60,56,75,63,66,68,22,26,56,18,0,21,34,36,40,42,26,42,27,44,43,55,59,15,37,42,38,8,28,20,16,47,14,41,67,42,77,74,74,96,59,101,58,79,78,56,88,79,81,80,76,77,94,72,63,72,51,77,80,52,100,67,95,74,95,70,96,74,90,85,82,59,73,75,61,51,57,54,52,52,50,49,50,53,51,48,48,72,71,62,50,81,76,73,80,74,55,85,75,73,66,71,54,80,54,70,48,79,77,79,80,77,82,81,72,96,81,75,96,80,84,82,87,64,68,70,63,48,67,24,94,48,50,66,80,58,69,71,47,76,68,73,80,74,88,60,95,84,74,92,84,85,88,72,58,36,43,3,26,26,2,30,39,38,40,38,24,79,31,56,36,46,52,30,39,40,34,13,25,18,0,29,14,18,43,48,54,70,82,84,81,63,101,64,93,76,73,67,61,25,27,32,2,34,25,5,34,38,38,39,38,24,58,40,71,52,64,47,75,49,55,36,38,5,48,33,8,57,60,70,69,83,96,58,93,66,63,78,46,50,66,22,36,70,35,45,79,47,78,44,74,101

Secondary structure (DSSP, 8-state):
-EE-TTT--EE--TTPPPPHHHHHHHHHHHHHHGGGSPPPPTT----TTPPPHHHHHHHHTSPTT-------S---GGGS---SS-----HHHHHHHHTSPPHHHHHHHHH---BSSS---TTSHHHHSSEE-SBPEETTSTT-SS-TTS---EEEEEEEEESSS-SS-SEEEEEEEES--SSS----EEEEEETTEEPPPEEPPPGGGGGTS----S-TTS-----S-EEE-S-EE-SSSEEEESSEEE-TT-EEEE-TTEEEEEEEEEEESSEEEEEPPP-------SS-BPPPPPPPPPEEEEEEEEEESS-EEEEEPPPPPPEE------PPB------S--GGGGS---------SSSHHHHHHHHHHHHHHHHHH-TTTT--TTTT--------------TT-------------TTSS------------TT------PPPPPPPEEEEEESS-B-S-EEEEEPPPPPPEE----SSS----PPPPPPPPEEEEESS-B--EEEEEPPPPPPB--SSS-PPPPPPPPPPEEEEE--

Foldseek 3Di:
DFADPPQGQDDDDDPDDDDPVSVVVNVVSCVVCVVVDDDDDPPDDPDPPDDDPVRVVVVVPQPPPDDPDDDDPDDDCVVDDADPVRDDDDVVRVVVVVPPDDPVNVVLQAPFADEAPDDQACLDQQNLFAGWRNHFHFQCTHLHQDPPPPDRFTWIKHKDFDDDPSRNQGKIKIKTQTPDPPDPDRWIWIWIDHPRDTDHIDTDDDVVCVVVDDPPPVDPPQPPPLQEEEEDPAAEEDPDQEEEYQEYHYAAPYEYEYEANREYEHAHEYHAAEEYEQAFDAQPAPDPDPAFEAFGAFTAWHEYAYAHQYYHHAYEYEIFWAAGHADDGDPDPDDYDHDPPDHPDAQLLLAPDDDDDDDDDPCVVVSVSVVVVSVVVCVVVDPPPRPPNPPQCADQPQPDDDDDDDDPDPDDDDQRQDGDDLRDGDPPGGPPPQDDDPDDDDDHTWRAIHKTEYHEEYAAEAEEYEYEIAWHATHEYDDDDDDDDDDADATAAHAWGEYEYEYQHYNYHYHTAGHQGHDYPDPPDDYDPHDHHDGYDYHYDRD

Organism: NCBI:txid36849

pLDDT: mean 72.23, std 21.21, range [30.53, 98.12]

Sequence (543 aa):
MQTTGNLGLKKPEGTDIVNIEDINDNMDILDTEIPKKVDKITGKGLSTEDYTTVEKNKLSGIVAGANNYTHPTNHPPSIISQDANNRFVTDAEKTAWNGKATLENVLMRFSGALNTTGTLDWNHSTNAQPGFSPTLLYGDATNGPSSAGAGHTYYHCYAVEYGNLKDGSGNITQFAIPYRVTSSTSDIYWRSRYTGAWDAWIKMPNMDDATKSNITLGLPGLFDNYDGDATFSSSSSFPRVFMRYRNLTINSGVTVNCTAGTIIIITGTLTLNGAISANGLGGQGSEPMDKAGGGAGGNGGGVVIILASKIVGSGSIRANGTNGANGVVPVGNSTPTNANGGSLFNPSILIPGGGTNNYNQKASANLDVITRIANQLYLWLNSDVVNSPSAFKGGGAGGAGRSVTNATDSYFSYGSCGGAGVGGDSGLGGRMASGFYSGVKYSFGGSGGGGGLIYLYSSSPIPALTLEAKGANGGTYYSEAVGSGPVGIGGSGGGGGLIYIISPSHSISTNVTGGIAGTSALGAGTSVAPTNGSAGVVISKTI